Protein 8RAQ (pdb70)

Secondary structure (P-SEA, 3-state):
cccaaaaaacccccccccccccccccccaaaaaaaaaaaaaaaacccccbbbbbccccccaaaaaaaacccccbbbbbccaaaaaaaaaaaaaccccccccccccccccccccccbbbbccccccccccaaaaaaaaaaaacccbbbbbbbbcccccaaaaaaacccccaaaaaaaaaaaaccccccccccccccaaaaaaaccccccccccaaaaaaaaaaaaaaaaaaaaaaaaaccaaaaaaaaaaaaaaaaaaaacccbbbbbbccc/cccaaaaaacccccccccccccccccccaaaaaaaaaaaaaaaacccccbbbbbccccccaaaaaaaacccccbbbbbccaaaaaaaaaaaaaccccccccccccccccccccccbbbbccccccccccaaaaaaaaaaaaccccbbbbbbbbbbbcaaaaaaacccccaaaaaaaaaaaaccccccccccccccaaaaaaaccccccccccaaaaaaaaaaaaaaaaaaaaaaaaaccaaaaaaaaaaaaaaaaaaaacccbbbbbbccc

Radius of gyration: 29.67 Å; Cα contacts (8 Å, |Δi|>4): 1010; chains: 2; bounding box: 53×86×66 Å

Solvent-accessible surface area: 23705 Å² total; per-residue (Å²): 168,28,38,22,89,0,15,51,36,1,17,13,97,10,37,15,56,19,0,0,36,21,99,121,118,118,19,79,24,65,73,0,0,42,14,0,1,16,31,0,1,85,34,0,85,27,106,94,28,31,25,2,2,3,5,29,9,19,11,0,7,10,1,16,52,0,8,114,104,28,49,0,26,0,0,0,2,8,144,37,152,56,49,46,62,74,0,81,87,54,4,86,89,28,81,46,147,62,93,28,51,15,52,66,48,5,14,68,113,3,125,67,127,6,47,16,0,1,0,16,28,12,0,23,89,31,140,147,101,99,10,68,58,2,0,86,57,2,74,109,5,9,49,135,102,1,36,0,0,0,0,0,6,0,42,28,84,190,139,80,1,133,114,101,72,36,72,70,56,144,37,2,96,125,8,47,106,41,11,121,113,38,120,16,49,10,12,130,25,0,35,57,75,49,0,30,85,34,0,94,79,16,36,7,77,35,98,93,51,38,98,1,35,90,47,5,2,86,0,0,42,28,1,8,56,59,0,47,81,4,55,123,136,0,46,87,60,53,43,24,100,31,5,22,55,3,19,59,9,0,33,6,6,0,13,23,4,85,81,8,7,29,5,0,0,0,0,3,0,16,76,191,33,36,24,86,0,14,51,40,1,17,13,96,9,40,16,55,16,0,0,37,13,110,121,124,111,22,78,25,67,75,0,0,46,9,1,2,16,31,0,0,83,33,0,84,27,107,94,32,32,21,2,3,2,4,28,11,19,10,0,9,9,1,18,58,0,7,113,107,29,59,0,22,0,0,0,2,8,146,38,135,63,48,44,56,75,0,87,84,58,6,80,90,47,60,39,177,78,101,31,48,14,49,73,50,7,13,64,110,3,135,63,132,6,46,17,0,0,0,17,27,13,0,14,84,23,128,85,117,91,5,66,36,2,0,76,64,4,69,107,13,9,45,132,108,1,36,0,0,0,0,0,7,0,41,36,79,143,187,94,3,137,116,84,72,35,73,34,67,129,42,7,59,118,8,48,91,44,8,131,115,37,120,17,50,12,12,92,17,0,29,53,74,43,0,28,84,35,0,93,79,17,37,6,76,36,99,95,52,41,97,2,37,92,45,6,2,94,0,1,42,28,1,5,54,56,0,46,94,22,52,126,134,0,46,78,38,54,42,24,88,30,6,24,56,3,18,60,10,0,33,6,11,0,25,28,3,91,92,12,9,23,4,0,0,0,0,2,0,18,80

B-factor: mean 25.49, std 10.77, range [11.99, 95.54]

Structure (mmCIF, N/CA/C/O backbone):
data_8RAQ
#
_entry.id   8RAQ
#
_cell.length_a   41.384
_cell.length_b   74.734
_cell.length_c   96.773
_cell.angle_alpha   90.000
_cell.angle_beta   90.740
_cell.angle_gamma   90.000
#
_symmetry.space_group_name_H-M   'P 1 21 1'
#
loop_
_entity.id
_entity.type
_entity.pdbx_description
1 polymer 'Mycolic acid methyltransferase MmaA1'
2 non-polymer S-ADENOSYLMETHIONINE
3 non-polymer GLYCEROL
4 non-polymer 1,2-ETHANEDIOL
5 non-polymer 'SODIUM ION'
6 water water
#
loop_
_atom_site.group_PDB
_atom_site.id
_atom_site.type_symbol
_atom_site.label_atom_id
_atom_site.label_alt_id
_atom_site.label_comp_id
_atom_site.label_asym_id
_atom_site.label_entity_id
_atom_site.label_seq_id
_atom_site.pdbx_PDB_ins_code
_atom_site.Cartn_x
_atom_site.Cartn_y
_atom_site.Cartn_z
_atom_site.occupancy
_atom_site.B_iso_or_equiv
_atom_site.auth_seq_id
_atom_site.auth_comp_id
_atom_site.auth_asym_id
_atom_site.auth_atom_id
_atom_site.pdbx_PDB_model_num
ATOM 1 N N . ASP A 1 17 ? 7.50241 -34.97557 -31.31771 1.000 39.89689 16 ASP A N 1
ATOM 2 C CA . ASP A 1 17 ? 8.86673 -34.45802 -31.41426 1.000 53.95438 16 ASP A CA 1
ATOM 3 C C . ASP A 1 17 ? 8.90662 -33.12174 -32.16674 1.000 31.76659 16 ASP A C 1
ATOM 4 O O . ASP A 1 17 ? 7.88152 -32.47695 -32.38010 1.000 32.43624 16 ASP A O 1
ATOM 12 N N . ILE A 1 18 ? 10.09534 -32.71136 -32.56594 1.000 23.11760 17 ILE A N 1
ATOM 13 C CA . ILE A 1 18 ? 10.28475 -31.42767 -33.24282 1.000 18.19215 17 ILE A CA 1
ATOM 14 C C . ILE A 1 18 ? 10.15660 -31.64008 -34.74206 1.000 20.06932 17 ILE A C 1
ATOM 15 O O . ILE A 1 18 ? 10.74974 -32.56919 -35.30810 1.000 21.17664 17 ILE A O 1
ATOM 31 N N . SER A 1 19 ? 9.39538 -30.78027 -35.39633 1.000 19.05648 18 SER A N 1
ATOM 32 C CA . SER A 1 19 ? 9.08291 -30.96900 -36.80065 1.000 17.95900 18 SER A CA 1
ATOM 33 C C . SER A 1 19 ? 10.31426 -30.68930 -37.65286 1.000 17.70009 18 SER A C 1
ATOM 34 O O . SER A 1 19 ? 11.11385 -29.79501 -37.34633 1.000 16.92349 18 SER A O 1
ATOM 42 N N . ASP A 1 20 ? 10.44890 -31.45188 -38.75893 1.000 17.09509 19 ASP A N 1
ATOM 43 C CA . ASP A 1 20 ? 11.46315 -31.10516 -39.75914 1.000 16.06436 19 ASP A CA 1
ATOM 44 C C . ASP A 1 20 ? 11.35264 -29.63889 -40.17198 1.000 16.96502 19 ASP A C 1
ATOM 45 O O . ASP A 1 20 ? 12.36524 -29.01325 -40.49940 1.000 15.97260 19 ASP A O 1
ATOM 54 N N . ASP A 1 21 ? 10.13708 -29.08541 -40.17676 1.000 17.12634 20 ASP A N 1
ATOM 55 C CA . ASP A 1 21 ? 9.94639 -27.72461 -40.64779 1.000 17.81017 20 ASP A CA 1
ATOM 56 C C . ASP A 1 21 ? 10.67114 -26.73230 -39.75009 1.000 16.93699 20 ASP A C 1
ATOM 57 O O . ASP A 1 21 ? 11.01127 -25.62922 -40.18680 1.000 20.60899 20 ASP A O 1
ATOM 66 N N . PHE A 1 22 ? 10.87220 -27.08078 -38.48232 1.000 14.20331 21 PHE A N 1
ATOM 67 C CA . PHE A 1 22 ? 11.61185 -26.22593 -37.55809 1.000 14.24740 21 PHE A CA 1
ATOM 68 C C . PHE A 1 22 ? 13.10078 -26.26605 -37.88230 1.000 16.39959 21 PHE A C 1
ATOM 69 O O . PHE A 1 22 ? 13.74798 -25.22568 -38.01176 1.000 15.32121 21 PHE A O 1
ATOM 86 N N . PHE A 1 23 ? 13.65061 -27.47191 -38.02541 1.000 15.01452 22 PHE A N 1
ATOM 87 C CA . PHE A 1 23 ? 15.06011 -27.62998 -38.34177 1.000 13.88232 22 PHE A CA 1
ATOM 88 C C . PHE A 1 23 ? 15.41202 -27.00798 -39.67299 1.000 14.67710 22 PHE A C 1
ATOM 89 O O . PHE A 1 23 ? 16.49683 -26.42023 -39.80269 1.000 15.67854 22 PHE A O 1
ATOM 106 N N . ALA A 1 24 ? 14.48537 -27.04323 -40.63617 1.000 15.34104 23 ALA A N 1
ATOM 107 C CA . ALA A 1 24 ? 14.71771 -26.43464 -41.93451 1.000 17.46349 23 ALA A CA 1
ATOM 108 C C . ALA A 1 24 ? 14.97270 -24.94825 -41.82745 1.000 15.77140 23 ALA A C 1
ATOM 109 O O . ALA A 1 24 ? 15.51629 -24.34529 -42.76008 1.000 18.74369 23 ALA A O 1
ATOM 116 N N . LEU A 1 25 ? 14.58535 -24.31537 -40.71294 1.000 15.29379 24 LEU A N 1
ATOM 117 C CA . LEU A 1 25 ? 14.73904 -22.87320 -40.59754 1.000 14.71951 24 LEU A CA 1
ATOM 118 C C . LEU A 1 25 ? 16.18304 -22.48753 -40.29812 1.000 16.24179 24 LEU A C 1
ATOM 119 O O . LEU A 1 25 ? 16.54764 -21.32911 -40.48122 1.000 18.90716 24 LEU A O 1
ATOM 135 N N . PHE A 1 26 ? 17.00119 -23.39776 -39.79235 1.000 14.88966 25 PHE A N 1
ATOM 136 C CA . PHE A 1 26 ? 18.36737 -23.07212 -39.41547 1.000 16.01496 25 PHE A CA 1
ATOM 137 C C . PHE A 1 26 ? 19.45830 -23.96363 -39.98943 1.000 15.64461 25 PHE A C 1
ATOM 138 O O . PHE A 1 26 ? 20.62125 -23.52860 -39.98788 1.000 15.93566 25 PHE A O 1
ATOM 155 N N . LEU A 1 27 ? 19.13139 -25.13701 -40.52954 1.000 14.35756 26 LEU A N 1
ATOM 156 C CA . LEU A 1 27 ? 20.12330 -25.95737 -41.20732 1.000 13.92877 26 LEU A CA 1
ATOM 157 C C . LEU A 1 27 ? 20.27617 -25.54251 -42.65868 1.000 15.56412 26 LEU A C 1
ATOM 158 O O . LEU A 1 27 ? 19.39531 -24.93790 -43.26291 1.000 18.15488 26 LEU A O 1
ATOM 174 N N . ASP A 1 28 ? 21.37841 -25.96907 -43.25278 1.000 16.05366 27 ASP A N 1
ATOM 175 C CA . ASP A 1 28 ? 21.62238 -25.73711 -44.66670 1.000 18.19764 27 ASP A CA 1
ATOM 176 C C . ASP A 1 28 ? 20.93283 -26.79896 -45.51441 1.000 16.64597 27 ASP A C 1
ATOM 177 O O . ASP A 1 28 ? 20.33462 -27.73540 -44.98349 1.000 15.96079 27 ASP A O 1
ATOM 186 N N . PRO A 1 29 ? 20.98108 -26.66956 -46.84720 1.000 17.76111 28 PRO A N 1
ATOM 187 C CA . PRO A 1 29 ? 20.24116 -27.60844 -47.71800 1.000 18.89183 28 PRO A CA 1
ATOM 188 C C . PRO A 1 29 ? 20.65684 -29.06397 -47.62130 1.000 19.03336 28 PRO A C 1
ATOM 189 O O . PRO A 1 29 ? 19.90078 -29.92835 -48.09817 1.000 20.33780 28 PRO A O 1
ATOM 200 N N . THR A 1 30 ? 21.82094 -29.37756 -47.06984 1.000 15.41669 29 THR A N 1
ATOM 201 C CA . THR A 1 30 ? 22.18827 -30.77689 -46.91334 1.000 17.20572 29 THR A CA 1
ATOM 202 C C . THR A 1 30 ? 21.42795 -31.43519 -45.76353 1.000 15.39389 29 THR A C 1
ATOM 203 O O . THR A 1 30 ? 21.48469 -32.65847 -45.62601 1.000 15.60020 29 THR A O 1
ATOM 214 N N . TRP A 1 31 ? 20.80252 -30.65488 -44.88857 1.000 15.06258 30 TRP A N 1
ATOM 215 C CA . TRP A 1 31 ? 20.16445 -31.11534 -43.65672 1.000 14.60311 30 TRP A CA 1
ATOM 216 C C . TRP A 1 31 ? 21.15557 -31.71028 -42.64404 1.000 15.68228 30 TRP A C 1
ATOM 217 O O . TRP A 1 31 ? 20.73548 -32.32907 -41.65927 1.000 17.13132 30 TRP A O 1
ATOM 238 N N . VAL A 1 32 ? 22.45737 -31.53369 -42.82659 1.000 13.83043 31 VAL A N 1
ATOM 239 C CA . VAL A 1 32 ? 23.43708 -32.08419 -41.89878 1.000 13.43048 31 VAL A CA 1
ATOM 240 C C . VAL A 1 32 ? 23.37105 -31.32102 -40.57642 1.000 15.51224 31 VAL A C 1
ATOM 241 O O . VAL A 1 32 ? 23.35830 -30.09108 -40.54156 1.000 15.31262 31 VAL A O 1
ATOM 254 N N . TYR A 1 33 ? 23.26852 -32.05027 -39.46591 1.000 14.40765 32 TYR A N 1
ATOM 255 C CA . TYR A 1 33 ? 23.06165 -31.47049 -38.12986 1.000 13.09114 32 TYR A CA 1
ATOM 256 C C . TYR A 1 33 ? 24.12542 -31.96903 -37.17924 1.000 13.98433 32 TYR A C 1
ATOM 257 O O . TYR A 1 33 ? 23.85919 -32.44789 -36.07546 1.000 15.41315 32 TYR A O 1
ATOM 275 N N . THR A 1 34 ? 25.36663 -31.91360 -37.66110 1.000 12.93452 33 THR A N 1
ATOM 276 C CA . THR A 1 34 ? 26.57517 -32.26178 -36.93523 1.000 13.14802 33 THR A CA 1
ATOM 277 C C . THR A 1 34 ? 27.66881 -31.25978 -37.33785 1.000 11.99039 33 THR A C 1
ATOM 278 O O . THR A 1 34 ? 27.48119 -30.43102 -38.23380 1.000 13.88041 33 THR A O 1
ATOM 289 N N . CYS A 1 35 ? 28.76879 -31.28254 -36.60282 1.000 12.73335 34 CYS A N 1
ATOM 290 C CA . CYS A 1 35 ? 29.85280 -30.32425 -36.76563 1.000 12.99807 34 CYS A CA 1
ATOM 291 C C . CYS A 1 35 ? 30.29110 -30.19573 -38.21661 1.000 13.53942 34 CYS A C 1
ATOM 292 O O . CYS A 1 35 ? 30.63009 -31.19597 -38.85434 1.000 14.39318 34 CYS A O 1
ATOM 300 N N . ALA A 1 36 ? 30.32340 -28.95990 -38.73075 1.000 12.70091 35 ALA A N 1
ATOM 301 C CA . ALA A 1 36 ? 30.82948 -28.69688 -40.08180 1.000 14.46875 35 ALA A CA 1
ATOM 302 C C . ALA A 1 36 ? 32.34646 -28.56397 -40.05466 1.000 14.27324 35 ALA A C 1
ATOM 303 O O . ALA A 1 36 ? 32.98686 -28.60789 -39.00779 1.000 15.08335 35 ALA A O 1
ATOM 310 N N . TYR A 1 37 ? 32.94350 -28.44659 -41.23355 1.000 15.31149 36 TYR A N 1
ATOM 311 C CA . TYR A 1 37 ? 34.39810 -28.29816 -41.36975 1.000 14.48498 36 TYR A CA 1
ATOM 312 C C . TYR A 1 37 ? 34.69598 -27.12640 -42.29421 1.000 15.66587 36 TYR A C 1
ATOM 313 O O . TYR A 1 37 ? 34.59192 -27.23206 -43.52361 1.000 17.34217 36 TYR A O 1
ATOM 331 N N . PHE A 1 38 ? 35.13966 -26.02093 -41.70873 1.000 15.20449 37 PHE A N 1
ATOM 332 C CA . PHE A 1 38 ? 35.45315 -24.81321 -42.48788 1.000 17.73104 37 PHE A CA 1
ATOM 333 C C . PHE A 1 38 ? 36.87150 -24.93556 -43.04493 1.000 20.57586 37 PHE A C 1
ATOM 334 O O . PHE A 1 38 ? 37.81983 -24.34221 -42.54737 1.000 20.80020 37 PHE A O 1
ATOM 351 N N . GLU A 1 39 ? 36.99059 -25.81073 -44.05338 1.000 20.82869 38 GLU A N 1
ATOM 352 C CA . GLU A 1 39 ? 38.28123 -26.11774 -44.66681 1.000 20.03946 38 GLU A CA 1
ATOM 353 C C . GLU A 1 39 ? 38.91107 -24.87141 -45.26629 1.000 23.38816 38 GLU A C 1
ATOM 354 O O . GLU A 1 39 ? 40.13455 -24.68735 -45.20003 1.000 23.85270 38 GLU A O 1
ATOM 366 N N . ARG A 1 40 ? 38.08829 -24.00168 -45.84960 1.000 24.64781 39 ARG A N 1
ATOM 367 C CA . ARG A 1 40 ? 38.47209 -22.64131 -46.19721 1.000 28.00924 39 ARG A CA 1
ATOM 368 C C . ARG A 1 40 ? 37.65724 -21.71216 -45.30985 1.000 24.73925 39 ARG A C 1
ATOM 369 O O . ARG A 1 40 ? 36.48741 -21.99936 -44.98961 1.000 23.50067 39 ARG A O 1
ATOM 390 N N . ASP A 1 41 ? 38.27063 -20.60933 -44.90828 1.000 26.14071 40 ASP A N 1
ATOM 391 C CA . ASP A 1 41 ? 37.64193 -19.75685 -43.91384 1.000 25.41917 40 ASP A CA 1
ATOM 392 C C . ASP A 1 41 ? 36.37439 -19.10767 -44.45003 1.000 29.92300 40 ASP A C 1
ATOM 393 O O . ASP A 1 41 ? 35.47643 -18.77287 -43.66952 1.000 29.55816 40 ASP A O 1
ATOM 402 N N . ASP A 1 42 ? 36.28359 -18.89340 -45.75996 1.000 27.35460 41 ASP A N 1
ATOM 403 C CA . ASP A 1 42 ? 35.13580 -18.21625 -46.33753 1.000 27.50851 41 ASP A CA 1
ATOM 404 C C . ASP A 1 42 ? 34.05275 -19.17142 -46.84482 1.000 26.68029 41 ASP A C 1
ATOM 405 O O . ASP A 1 42 ? 33.12959 -18.71050 -47.53594 1.000 27.99437 41 ASP A O 1
ATOM 414 N N . MET A 1 43 ? 34.10238 -20.46956 -46.49495 1.000 24.30035 42 MET A N 1
ATOM 415 C CA . MET A 1 43 ? 33.01536 -21.33295 -46.93036 1.000 22.94533 42 MET A CA 1
ATOM 416 C C . MET A 1 43 ? 31.68339 -20.97417 -46.26901 1.000 23.25553 42 MET A C 1
ATOM 417 O O . MET A 1 43 ? 31.62934 -20.56620 -45.10192 1.000 24.78501 42 MET A O 1
ATOM 431 N N . THR A 1 44 ? 30.59928 -21.16452 -47.02223 1.000 20.73727 43 THR A N 1
ATOM 432 C CA . THR A 1 44 ? 29.26287 -21.11167 -46.46109 1.000 20.67588 43 THR A CA 1
ATOM 433 C C . THR A 1 44 ? 29.01470 -22.34901 -45.59187 1.000 19.57241 43 THR A C 1
ATOM 434 O O . THR A 1 44 ? 29.76722 -23.32433 -45.61355 1.000 17.92507 43 THR A O 1
ATOM 445 N N . LEU A 1 45 ? 27.92079 -22.32624 -44.83859 1.000 17.99040 44 LEU A N 1
ATOM 446 C CA . LEU A 1 45 ? 27.57726 -23.49330 -44.01996 1.000 17.14583 44 LEU A CA 1
ATOM 447 C C . LEU A 1 45 ? 27.42568 -24.74907 -44.87171 1.000 16.22636 44 LEU A C 1
ATOM 448 O O . LEU A 1 45 ? 27.89082 -25.82677 -44.48539 1.000 15.21372 44 LEU A O 1
ATOM 464 N N . GLU A 1 46 ? 26.70587 -24.64889 -45.99387 1.000 16.85908 45 GLU A N 1
ATOM 465 C CA . GLU A 1 46 ? 26.55032 -25.79963 -46.87362 1.000 16.43037 45 GLU A CA 1
ATOM 466 C C . GLU A 1 46 ? 27.90053 -26.31191 -47.34941 1.000 15.80364 45 GLU A C 1
ATOM 467 O O . GLU A 1 46 ? 28.15177 -27.52299 -47.34526 1.000 16.58251 45 GLU A O 1
ATOM 479 N N . GLU A 1 47 ? 28.76679 -25.40895 -47.81910 1.000 15.34878 46 GLU A N 1
ATOM 480 C CA . GLU A 1 47 ? 30.07576 -25.84968 -48.28647 1.000 15.99669 46 GLU A CA 1
ATOM 481 C C . GLU A 1 47 ? 30.87528 -26.51537 -47.16914 1.000 15.42925 46 GLU A C 1
ATOM 48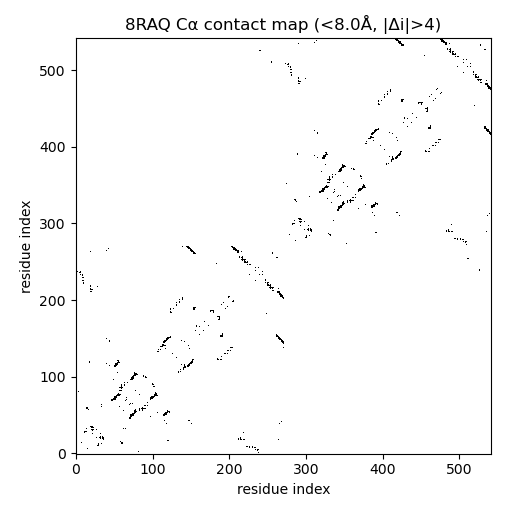2 O O . GLU A 1 47 ? 31.55053 -27.53043 -47.39595 1.000 16.21881 46 GLU A O 1
ATOM 494 N N . ALA A 1 48 ? 30.76762 -25.99514 -45.94028 1.000 15.27044 47 ALA A N 1
ATOM 495 C CA . ALA A 1 48 ? 31.50278 -26.57272 -44.81685 1.000 16.44220 47 ALA A CA 1
ATOM 496 C C . ALA A 1 48 ? 30.92890 -27.91919 -44.37555 1.000 14.98549 47 ALA A C 1
ATOM 497 O O . ALA A 1 48 ? 31.67574 -28.77448 -43.88227 1.000 14.76839 47 ALA A O 1
ATOM 504 N N . GLN A 1 49 ? 29.62285 -28.14304 -44.55704 1.000 13.01961 48 GLN A N 1
ATOM 505 C CA . GLN A 1 49 ? 29.05504 -29.46622 -44.25343 1.000 13.13946 48 GLN A CA 1
ATOM 506 C C . GLN A 1 49 ? 29.49594 -30.49050 -45.29183 1.000 13.89954 48 GLN A C 1
ATOM 507 O O . GLN A 1 49 ? 29.88903 -31.60865 -44.94529 1.000 15.55447 48 GLN A O 1
ATOM 521 N N . LEU A 1 50 ? 29.46363 -30.11911 -46.57654 1.000 13.92636 49 LEU A N 1
ATOM 522 C CA . LEU A 1 50 ? 29.99984 -31.01975 -47.59370 1.000 13.24131 49 LEU A CA 1
ATOM 523 C C . LEU A 1 50 ? 31.48666 -31.25476 -47.36645 1.000 15.27124 49 LEU A C 1
ATOM 524 O O . LEU A 1 50 ? 31.96450 -32.37603 -47.57728 1.000 14.83268 49 LEU A O 1
ATOM 540 N N . ALA A 1 51 ? 32.23396 -30.22079 -46.92157 1.000 14.83850 50 ALA A N 1
ATOM 541 C CA . ALA A 1 51 ? 33.65379 -30.41419 -46.63700 1.000 14.27711 50 ALA A CA 1
ATOM 542 C C . ALA A 1 51 ? 33.87116 -31.41549 -45.51001 1.000 13.66935 50 ALA A C 1
ATOM 543 O O . ALA A 1 51 ? 34.82904 -32.21188 -45.54209 1.000 15.52364 50 ALA A O 1
ATOM 550 N N . LYS A 1 52 ? 32.99062 -31.38987 -44.50290 1.000 13.87950 51 LYS A N 1
ATOM 551 C CA . LYS A 1 52 ? 33.10635 -32.31809 -43.38622 1.000 13.66730 51 LYS A CA 1
ATOM 552 C C . LYS A 1 52 ? 32.84427 -33.73979 -43.83913 1.000 12.92363 51 LYS A C 1
ATOM 553 O O . LYS A 1 52 ? 33.55922 -34.66088 -43.42107 1.000 13.20553 51 LYS A O 1
ATOM 572 N N . VAL A 1 53 ? 31.80609 -33.92331 -44.65826 1.000 13.57596 52 VAL A N 1
ATOM 573 C CA . VAL A 1 53 ? 31.51585 -35.26043 -45.18509 1.000 12.74865 52 VAL A CA 1
ATOM 574 C C . VAL A 1 53 ? 32.69525 -35.76286 -46.01763 1.000 14.20874 52 VAL A C 1
ATOM 575 O O . VAL A 1 53 ? 33.18536 -36.89228 -45.83433 1.000 14.16564 52 VAL A O 1
ATOM 588 N N . ASP A 1 54 ? 33.19135 -34.90846 -46.93085 1.000 13.37081 53 ASP A N 1
ATOM 589 C CA . ASP A 1 54 ? 34.28579 -35.30856 -47.80589 1.000 13.95013 53 ASP A CA 1
ATOM 590 C C . ASP A 1 54 ? 35.54876 -35.58557 -46.99314 1.000 14.82891 53 ASP A C 1
ATOM 591 O O . ASP A 1 54 ? 36.32611 -36.48991 -47.33401 1.000 14.64273 53 ASP A O 1
ATOM 600 N N . LEU A 1 55 ? 35.80939 -34.76955 -45.95517 1.000 14.01102 54 LEU A N 1
ATOM 601 C CA . LEU A 1 55 ? 36.94976 -35.00363 -45.07704 1.000 14.11797 54 LEU A CA 1
ATOM 602 C C . LEU A 1 55 ? 36.94171 -36.43870 -44.55571 1.000 13.87024 54 LEU A C 1
ATOM 603 O O . LEU A 1 55 ? 37.96790 -37.128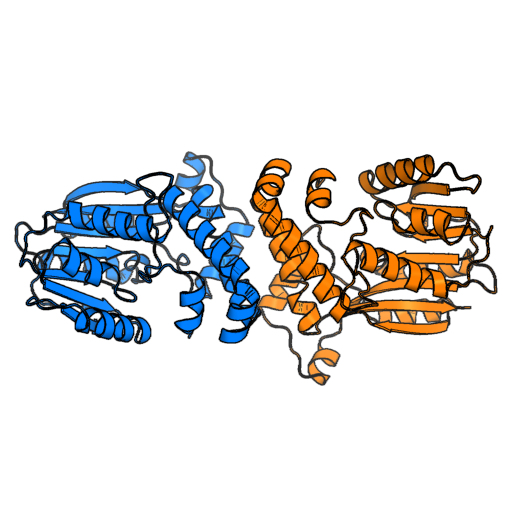98 -44.54767 1.000 15.88152 54 LEU A O 1
ATOM 619 N N . ALA A 1 56 ? 35.77480 -36.87648 -44.05894 1.000 13.18188 55 ALA A N 1
ATOM 620 C CA . ALA A 1 56 ? 35.61860 -38.24074 -43.57333 1.000 13.93248 55 ALA A CA 1
ATOM 621 C C . ALA A 1 56 ? 35.72863 -39.26950 -44.67966 1.000 13.13796 55 ALA A C 1
ATOM 622 O O . ALA A 1 56 ? 36.42721 -40.27626 -44.51048 1.000 14.37883 55 ALA A O 1
ATOM 629 N N . LEU A 1 57 ? 34.96421 -39.09636 -45.75765 1.000 13.00405 56 LEU A N 1
ATOM 630 C CA . LEU A 1 57 ? 34.91908 -40.11803 -46.80809 1.000 14.62175 56 LEU A CA 1
ATOM 631 C C . LEU A 1 57 ? 36.24777 -40.25900 -47.51104 1.000 16.41531 56 LEU A C 1
ATOM 632 O O . LEU A 1 57 ? 36.61174 -41.36571 -47.89332 1.000 15.22375 56 LEU A O 1
ATOM 648 N N . ASP A 1 58 ? 37.00775 -39.17706 -47.67696 1.000 14.65971 57 ASP A N 1
ATOM 649 C CA . ASP A 1 58 ? 38.35410 -39.29720 -48.24962 1.000 14.50031 57 ASP A CA 1
ATOM 650 C C . ASP A 1 58 ? 39.24701 -40.23316 -47.43609 1.000 15.06275 57 ASP A C 1
ATOM 651 O O . ASP A 1 58 ? 40.12079 -40.89716 -48.00553 1.000 18.42351 57 ASP A O 1
ATOM 660 N N . LYS A 1 59 ? 39.05902 -40.30764 -46.11391 1.000 15.28764 58 LYS A N 1
ATOM 661 C CA . LYS A 1 59 ? 39.86408 -41.17902 -45.25248 1.000 16.77132 58 LYS A CA 1
ATOM 662 C C . LYS A 1 59 ? 39.49917 -42.64711 -45.39913 1.000 16.55855 58 LYS A C 1
ATOM 663 O O . LYS A 1 59 ? 40.22884 -43.48489 -44.88449 1.000 17.79966 58 LYS A O 1
ATOM 682 N N . LEU A 1 60 ? 38.39112 -42.96106 -46.07769 1.000 15.88812 59 LEU A N 1
ATOM 683 C CA . LEU A 1 60 ? 37.95384 -44.33375 -46.28273 1.000 15.94785 59 LEU A CA 1
ATOM 684 C C . LEU A 1 60 ? 38.49961 -44.96184 -47.56101 1.000 16.81488 59 LEU A C 1
ATOM 685 O O . LEU A 1 60 ? 38.32769 -46.17068 -47.76151 1.000 19.29540 59 LEU A O 1
ATOM 701 N N . ASN A 1 61 ? 39.15584 -44.18446 -48.42473 1.000 17.26587 60 ASN A N 1
ATOM 702 C CA . ASN A 1 61 ? 39.72827 -44.69828 -49.67406 1.000 19.49097 60 ASN A CA 1
ATOM 703 C C . ASN A 1 61 ? 38.66254 -45.45604 -50.47766 1.000 20.35597 60 ASN A C 1
ATOM 704 O O . ASN A 1 61 ? 38.81289 -46.63259 -50.83668 1.000 22.48938 60 ASN A O 1
ATOM 715 N N . LEU A 1 62 ? 37.56932 -44.75314 -50.75400 1.000 18.26828 61 LEU A N 1
ATOM 716 C CA . LEU A 1 62 ? 36.43544 -45.32932 -51.44635 1.000 18.67835 61 LEU A CA 1
ATOM 717 C C . LEU A 1 62 ? 36.75949 -45.44420 -52.92057 1.000 21.30347 61 LEU A C 1
ATOM 718 O O . LEU A 1 62 ? 37.35059 -44.53943 -53.51969 1.000 26.17720 61 LEU A O 1
ATOM 734 N N . GLU A 1 63 ? 36.33407 -46.54686 -53.51172 1.000 18.58409 62 GLU A N 1
ATOM 735 C CA . GLU A 1 63 ? 36.36351 -46.74093 -54.93903 1.000 18.72477 62 GLU A CA 1
ATOM 736 C C . GLU A 1 63 ? 34.93936 -46.91322 -55.42597 1.000 17.29732 62 GLU A C 1
ATOM 737 O O . GLU A 1 63 ? 34.09491 -47.43490 -54.68389 1.000 15.82264 62 GLU A O 1
ATOM 749 N N . PRO A 1 64 ? 34.61848 -46.44543 -56.62886 1.000 17.70970 63 PRO A N 1
ATOM 750 C CA . PRO A 1 64 ? 33.25264 -46.61187 -57.14176 1.000 16.38784 63 PRO A CA 1
ATOM 751 C C . PRO A 1 64 ? 32.78594 -48.05516 -57.01775 1.000 15.64828 63 PRO A C 1
ATOM 752 O O . PRO A 1 64 ? 33.53175 -48.99982 -57.30689 1.000 17.75038 63 PRO A O 1
ATOM 763 N N . GLY A 1 65 ? 31.55592 -48.21992 -56.54098 1.000 16.43757 64 GLY A N 1
ATOM 764 C CA . GLY A 1 65 ? 30.97412 -49.53253 -56.40486 1.000 15.66937 64 GLY A CA 1
ATOM 765 C C . GLY A 1 65 ? 31.20316 -50.19864 -55.07789 1.000 18.25648 64 GLY A C 1
ATOM 766 O O . GLY A 1 65 ? 30.60593 -51.24983 -54.82423 1.000 16.97659 64 GLY A O 1
ATOM 770 N N . MET A 1 66 ? 32.03838 -49.63386 -54.21520 1.000 15.32039 65 MET A N 1
ATOM 771 C CA . MET A 1 66 ? 32.07579 -50.16571 -52.87252 1.000 15.68291 65 MET A CA 1
ATOM 772 C C . MET A 1 66 ? 30.73638 -49.91870 -52.15799 1.000 14.55838 65 MET A C 1
ATOM 773 O O . MET A 1 66 ? 29.89802 -49.13902 -52.61456 1.000 16.52872 65 MET A O 1
ATOM 787 N N . THR A 1 67 ? 30.53174 -50.62927 -51.04926 1.000 15.75078 66 THR A N 1
ATOM 788 C CA . THR A 1 67 ? 29.36122 -50.42891 -50.20187 1.000 14.98978 66 THR A CA 1
ATOM 789 C C . THR A 1 67 ? 29.75442 -49.76484 -48.88648 1.000 13.44948 66 THR A C 1
ATOM 790 O O . THR A 1 67 ? 30.58210 -50.28931 -48.12530 1.000 15.84117 66 THR A O 1
ATOM 801 N N . LEU A 1 68 ? 29.13076 -48.61548 -48.63612 1.000 14.22007 67 LEU A N 1
ATOM 802 C CA . LEU A 1 68 ? 29.37529 -47.78304 -47.47005 1.000 13.49681 67 LEU A CA 1
ATOM 803 C C . LEU A 1 68 ? 28.14980 -47.84307 -46.55557 1.000 12.55461 67 LEU A C 1
ATOM 804 O O . LEU A 1 68 ? 27.02411 -47.58982 -47.00346 1.000 14.65142 67 LEU A O 1
ATOM 820 N N . LEU A 1 69 ? 28.39355 -48.11695 -45.26923 1.000 13.54575 68 LEU A N 1
ATOM 821 C CA . LEU A 1 69 ? 27.35499 -48.03786 -44.24798 1.000 12.58746 68 LEU A CA 1
ATOM 822 C C . LEU A 1 69 ? 27.53545 -46.73758 -43.48826 1.000 12.77306 68 LEU A C 1
ATOM 823 O O . LEU A 1 69 ? 28.65263 -46.41780 -43.06737 1.000 14.37711 68 LEU A O 1
ATOM 839 N N . ASP A 1 70 ? 26.43879 -45.99284 -43.31900 1.000 13.05524 69 ASP A N 1
ATOM 840 C CA . ASP A 1 70 ? 26.40251 -44.80620 -42.46058 1.000 13.06898 69 ASP A CA 1
ATOM 841 C C . ASP A 1 70 ? 25.54690 -45.16872 -41.24170 1.000 12.66034 69 ASP A C 1
ATOM 842 O O . ASP A 1 70 ? 24.31171 -45.31390 -41.34700 1.000 14.13499 69 ASP A O 1
ATOM 851 N N . VAL A 1 71 ? 26.23200 -45.30625 -40.10510 1.000 12.57871 70 VAL A N 1
ATOM 852 C CA . VAL A 1 71 ? 25.53652 -45.61218 -38.85150 1.000 13.15059 70 VAL A CA 1
ATOM 853 C C . VAL A 1 71 ? 25.02415 -44.31068 -38.22347 1.000 13.58227 70 VAL A C 1
ATOM 854 O O . VAL A 1 71 ? 25.80200 -43.51792 -37.68106 1.000 14.02408 70 VAL A O 1
ATOM 867 N N . GLY A 1 72 ? 23.71448 -44.12828 -38.25161 1.000 12.94522 71 GLY A N 1
ATOM 868 C CA . GLY A 1 72 ? 23.03662 -42.99035 -37.67243 1.000 13.89752 71 GLY A CA 1
ATOM 869 C C . GLY A 1 72 ? 22.96302 -41.86994 -38.67239 1.000 14.37651 71 GLY A C 1
ATOM 870 O O . GLY A 1 72 ? 23.55270 -40.80246 -38.46560 1.000 15.88869 71 GLY A O 1
ATOM 874 N N . CYS A 1 73 ? 22.22505 -42.09290 -39.75930 1.000 14.07475 72 CYS A N 1
ATOM 875 C CA . CYS A 1 73 ? 22.37431 -41.31046 -40.98852 1.000 13.29972 72 CYS A CA 1
ATOM 876 C C . CYS A 1 73 ? 21.59635 -40.00549 -41.00417 1.000 16.06543 72 CYS A C 1
ATOM 877 O O . CYS A 1 73 ? 21.69302 -39.26417 -41.98596 1.000 15.16480 72 CYS A O 1
ATOM 885 N N . GLY A 1 74 ? 20.85671 -39.68367 -39.94255 1.000 13.48770 73 GLY A N 1
ATOM 886 C CA . GLY A 1 74 ? 20.13875 -38.40987 -39.92657 1.000 14.39600 73 GLY A CA 1
ATOM 887 C C . GLY A 1 74 ? 19.20579 -38.29945 -41.12341 1.000 12.61484 73 GLY A C 1
ATOM 888 O O . GLY A 1 74 ? 18.62283 -39.28624 -41.59568 1.000 14.90650 73 GLY A O 1
ATOM 892 N N . TRP A 1 75 ? 19.08667 -37.07663 -41.66098 1.000 14.30798 74 TRP A N 1
ATOM 893 C CA . TRP A 1 75 ? 18.22802 -36.81927 -42.79960 1.000 12.22925 74 TRP A CA 1
ATOM 894 C C . TRP A 1 75 ? 18.92933 -37.11268 -44.13782 1.000 13.65025 74 TRP A C 1
ATOM 895 O O . TRP A 1 75 ? 18.41533 -36.72428 -45.18826 1.000 15.01589 74 TRP A O 1
ATOM 916 N N . GLY A 1 76 ? 20.05548 -37.82785 -44.13347 1.000 14.91306 75 GLY A N 1
ATOM 917 C CA . GLY A 1 76 ? 20.59880 -38.42683 -45.33377 1.000 14.58733 75 GLY A CA 1
ATOM 918 C C . GLY A 1 76 ? 21.62735 -37.65392 -46.09837 1.000 15.68135 75 GLY A C 1
ATOM 919 O O . GLY A 1 76 ? 22.07594 -38.14064 -47.14888 1.000 16.19798 75 GLY A O 1
ATOM 923 N N . GLY A 1 77 ? 22.10432 -36.53268 -45.57615 1.000 15.39213 76 GLY A N 1
ATOM 924 C CA . GLY A 1 77 ? 22.98508 -35.69622 -46.37266 1.000 16.32689 76 GLY A CA 1
ATOM 925 C C . GLY A 1 77 ? 24.28644 -36.37560 -46.71501 1.000 15.54577 76 GLY A C 1
ATOM 926 O O . GLY A 1 77 ? 24.80430 -36.20232 -47.82040 1.000 14.51679 76 GLY A O 1
ATOM 930 N N . ALA A 1 78 ? 24.88421 -37.06257 -45.74772 1.000 14.63953 77 ALA A N 1
ATOM 931 C CA . ALA A 1 78 ? 26.14904 -37.74330 -46.03039 1.000 17.47531 77 ALA A CA 1
ATOM 932 C C . ALA A 1 78 ? 25.96318 -38.87336 -47.03596 1.000 16.38600 77 ALA A C 1
ATOM 933 O O . ALA A 1 78 ? 26.82996 -39.10609 -47.88889 1.000 17.73799 77 ALA A O 1
ATOM 940 N N . LEU A 1 79 ? 24.85536 -39.60536 -46.94701 1.000 15.18511 78 LEU A N 1
ATOM 941 C CA . LEU A 1 79 ? 24.59175 -40.69155 -47.89882 1.000 16.23503 78 LEU A CA 1
ATOM 942 C C . LEU A 1 79 ? 24.43161 -40.14336 -49.31469 1.000 15.68547 78 LEU A C 1
ATOM 943 O O . LEU A 1 79 ? 24.96707 -40.70836 -50.27776 1.000 15.48091 78 LEU A O 1
ATOM 959 N N . VAL A 1 80 ? 23.72386 -39.02697 -49.46217 1.000 15.79960 79 VAL A N 1
ATOM 960 C CA . VAL A 1 80 ? 23.52537 -38.41536 -50.77137 1.000 16.20607 79 VAL A CA 1
ATOM 961 C C . VAL A 1 80 ? 24.86083 -37.97071 -51.33769 1.000 14.67141 79 VAL A C 1
ATOM 962 O O . VAL A 1 80 ? 25.19168 -38.25593 -52.49418 1.000 16.01942 79 VAL A O 1
ATOM 975 N N . ARG A 1 81 ? 25.68500 -37.33944 -50.50170 1.000 14.08432 80 ARG A N 1
ATOM 976 C CA . ARG A 1 81 ? 27.01492 -36.90932 -50.94490 1.000 14.72833 80 ARG A CA 1
ATOM 977 C C . ARG A 1 81 ? 27.88055 -38.10163 -51.33218 1.000 14.63201 80 ARG A C 1
ATOM 978 O O . ARG A 1 81 ? 28.61136 -38.04850 -52.33591 1.000 15.06901 80 ARG A O 1
ATOM 999 N N . ALA A 1 82 ? 27.82575 -39.18314 -50.55413 1.000 14.94359 81 ALA A N 1
ATOM 1000 C CA . ALA A 1 82 ? 28.60682 -40.37223 -50.88114 1.000 15.60293 81 ALA A CA 1
ATOM 1001 C C . ALA A 1 82 ? 28.23360 -40.90233 -52.25864 1.000 15.78645 81 ALA A C 1
ATOM 1002 O O . ALA A 1 82 ? 29.11184 -41.22811 -53.06916 1.000 16.53224 81 ALA A O 1
ATOM 1009 N N . VAL A 1 83 ? 26.94654 -40.99949 -52.55493 1.000 15.55501 82 VAL A N 1
ATOM 1010 C CA . VAL A 1 83 ? 26.52633 -41.46234 -53.88038 1.000 16.48025 82 VAL A CA 1
ATOM 1011 C C . VAL A 1 83 ? 26.98347 -40.48654 -54.96280 1.000 16.62625 82 VAL A C 1
ATOM 1012 O O . VAL A 1 83 ? 27.59857 -40.87813 -55.97218 1.000 18.78823 82 VAL A O 1
ATOM 1025 N N . GLU A 1 84 ? 26.68872 -39.20389 -54.77575 1.000 17.21591 83 GLU A N 1
ATOM 1026 C CA . GLU A 1 84 ? 26.92381 -38.20869 -55.81946 1.000 18.80303 83 GLU A CA 1
ATOM 1027 C C . GLU A 1 84 ? 28.40469 -38.02533 -56.13069 1.000 17.43832 83 GLU A C 1
ATOM 1028 O O . GLU A 1 84 ? 28.78305 -37.97394 -57.30736 1.000 19.79259 83 GLU A O 1
ATOM 1040 N N . LYS A 1 85 ? 29.25889 -37.89637 -55.11779 1.000 15.09175 84 LYS A N 1
ATOM 1041 C CA . LYS A 1 85 ? 30.66049 -37.58863 -55.34006 1.000 15.98684 84 LYS A CA 1
ATOM 1042 C C . LYS A 1 85 ? 31.52119 -38.84085 -55.44539 1.000 17.74396 84 LYS A C 1
ATOM 1043 O O . LYS A 1 85 ? 32.45698 -38.88716 -56.25776 1.000 19.69715 84 LYS A O 1
ATOM 1062 N N . TYR A 1 86 ? 31.19884 -39.88553 -54.67055 1.000 15.60742 85 TYR A N 1
ATOM 1063 C CA . TYR A 1 86 ? 32.05728 -41.06435 -54.58752 1.000 16.17453 85 TYR A CA 1
ATOM 1064 C C . TYR A 1 86 ? 31.52242 -42.28648 -55.32858 1.000 16.49185 85 TYR A C 1
ATOM 1065 O O . TYR A 1 86 ? 32.27886 -43.25546 -55.51455 1.000 18.24789 85 TYR A O 1
ATOM 1083 N N . ASP A 1 87 ? 30.27421 -42.24390 -55.81124 1.000 16.08767 86 ASP A N 1
ATOM 1084 C CA . ASP A 1 87 ? 29.71007 -43.29543 -56.66523 1.000 15.35765 86 ASP A CA 1
ATOM 1085 C C . ASP A 1 87 ? 29.79578 -44.65176 -55.98357 1.000 15.41462 86 ASP A C 1
ATOM 1086 O O . ASP A 1 87 ? 30.15768 -45.65695 -56.59858 1.000 15.77843 86 ASP A O 1
ATOM 1095 N N . VAL A 1 88 ? 29.42318 -44.67197 -54.70646 1.000 15.76770 87 VAL A N 1
ATOM 1096 C CA . VAL A 1 88 ? 29.34689 -45.89251 -53.91834 1.000 14.26439 87 VAL A CA 1
ATOM 1097 C C . VAL A 1 88 ? 27.89786 -46.29588 -53.69609 1.000 15.03415 87 VAL A C 1
ATOM 1098 O O . VAL A 1 88 ? 26.98472 -45.46827 -53.71137 1.000 15.51675 87 VAL A O 1
ATOM 1111 N N . ASN A 1 89 ? 27.70940 -47.60035 -53.48759 1.000 15.09768 88 ASN A N 1
ATOM 1112 C CA . ASN A 1 89 ? 26.49340 -48.12775 -52.91610 1.000 15.00308 88 ASN A CA 1
ATOM 1113 C C . ASN A 1 89 ? 26.43376 -47.70395 -51.44669 1.000 13.30408 88 ASN A C 1
ATOM 1114 O O . ASN A 1 89 ? 27.45085 -47.72071 -50.75309 1.000 14.17155 88 ASN A O 1
ATOM 1125 N N . VAL A 1 90 ? 25.22874 -47.39898 -50.95175 1.000 14.83114 89 VAL A N 1
ATOM 1126 C CA . VAL A 1 90 ? 25.09669 -46.90170 -49.58539 1.000 13.62818 89 VAL A CA 1
ATOM 1127 C C . VAL A 1 90 ? 23.93907 -47.56877 -48.86467 1.000 13.55838 89 VAL A C 1
ATOM 1128 O O . VAL A 1 90 ? 22.88547 -47.82671 -49.46566 1.000 15.84069 89 VAL A O 1
ATOM 1141 N N . ILE A 1 91 ? 24.14709 -47.79605 -47.55294 1.000 14.14414 90 ILE A N 1
ATOM 1142 C CA . ILE A 1 91 ? 23.11049 -48.20125 -46.61527 1.000 13.90593 90 ILE A CA 1
ATOM 1143 C C . ILE A 1 91 ? 23.20534 -47.26921 -45.40485 1.000 12.68304 90 ILE A C 1
ATOM 1144 O O . ILE A 1 91 ? 24.26559 -47.16954 -44.77149 1.000 14.29811 90 ILE A O 1
ATOM 1160 N N . GLY A 1 92 ? 22.09664 -46.61100 -45.06283 1.000 13.24340 91 GLY A N 1
ATOM 1161 C CA . GLY A 1 92 ? 22.02726 -45.73743 -43.88832 1.000 13.63007 91 GLY A CA 1
ATOM 1162 C C . GLY A 1 92 ? 21.07645 -46.32313 -42.85621 1.000 13.45126 91 GLY A C 1
ATOM 1163 O O . GLY A 1 92 ? 20.00021 -46.82452 -43.20603 1.000 16.51607 91 GLY A O 1
ATOM 1167 N N . LEU A 1 93 ? 21.52941 -46.31370 -41.60006 1.000 12.73030 92 LEU A N 1
ATOM 1168 C CA . LEU A 1 93 ? 20.71230 -46.76639 -40.47747 1.000 13.08955 92 LEU A CA 1
ATOM 1169 C C . LEU A 1 93 ? 20.36870 -45.57318 -39.59172 1.000 12.65664 92 LEU A C 1
ATOM 1170 O O . LEU A 1 93 ? 21.20984 -44.72806 -39.29387 1.000 13.34786 92 LEU A O 1
ATOM 1186 N N . THR A 1 94 ? 19.14448 -45.56577 -39.09106 1.000 14.04591 93 THR A N 1
ATOM 1187 C CA . THR A 1 94 ? 18.67746 -44.57174 -38.12503 1.000 14.02459 93 THR A CA 1
ATOM 1188 C C . THR A 1 94 ? 17.59617 -45.20132 -37.27042 1.000 14.65291 93 THR A C 1
ATOM 1189 O O . THR A 1 94 ? 16.89669 -46.10911 -37.71287 1.000 15.01402 93 THR A O 1
ATOM 1200 N N . LEU A 1 95 ? 17.40963 -44.61965 -36.07553 1.000 15.41314 94 LEU A N 1
ATOM 1201 C CA . LEU A 1 95 ? 16.31084 -44.96114 -35.17624 1.000 15.77605 94 LEU A CA 1
ATOM 1202 C C . LEU A 1 95 ? 15.19107 -43.95186 -35.24215 1.000 16.03620 94 LEU A C 1
ATOM 1203 O O . LEU A 1 95 ? 14.17937 -44.14571 -34.56150 1.000 18.22518 94 LEU A O 1
ATOM 1219 N N . SER A 1 96 ? 15.36129 -42.85798 -35.98868 1.000 17.43503 95 SER A N 1
ATOM 1220 C CA . SER A 1 96 ? 14.37817 -41.78471 -36.06079 1.000 16.37727 95 SER A CA 1
ATOM 1221 C C . SER A 1 96 ? 13.50551 -41.95588 -37.29556 1.000 16.19361 95 SER A C 1
ATOM 1222 O O . SER A 1 96 ? 14.02741 -42.03182 -38.41607 1.000 16.52954 95 SER A O 1
ATOM 1230 N N . ARG A 1 97 ? 12.19357 -41.99813 -37.10456 1.000 17.31499 96 ARG A N 1
ATOM 1231 C CA . ARG A 1 97 ? 11.32588 -42.10899 -38.27089 1.000 17.00772 96 ARG A CA 1
ATOM 1232 C C . ARG A 1 97 ? 11.46680 -40.89474 -39.19305 1.000 19.88815 96 ARG A C 1
ATOM 1233 O O . ARG A 1 97 ? 11.44847 -41.03107 -40.41996 1.000 19.60578 96 ARG A O 1
ATOM 1254 N N . ASN A 1 98 ? 11.56796 -39.69221 -38.63216 1.000 18.42844 97 ASN A N 1
ATOM 1255 C CA . ASN A 1 98 ? 11.67520 -38.52231 -39.49909 1.000 18.30470 97 ASN A CA 1
ATOM 1256 C C . ASN A 1 98 ? 12.98425 -38.53366 -40.27954 1.000 16.37940 97 ASN A C 1
ATOM 1257 O O . ASN A 1 98 ? 13.02085 -38.16328 -41.45984 1.000 17.75998 97 ASN A O 1
ATOM 1268 N N . HIS A 1 99 ? 14.07538 -38.92315 -39.62301 1.000 15.01286 98 HIS A N 1
ATOM 1269 C CA . HIS A 1 99 ? 15.34115 -39.12292 -40.33615 1.000 14.26532 98 HIS A CA 1
ATOM 1270 C C . HIS A 1 99 ? 15.19633 -40.14342 -41.45386 1.000 18.33660 98 HIS A C 1
ATOM 1271 O O . HIS A 1 99 ? 15.62037 -39.90190 -42.58985 1.000 16.92831 98 HIS A O 1
ATOM 1285 N N . TYR A 1 100 ? 14.63318 -41.30190 -41.13945 1.000 16.19677 99 TYR A N 1
ATOM 1286 C CA . TYR A 1 100 ? 14.47815 -42.34496 -42.13665 1.000 15.37064 99 TYR A CA 1
ATOM 1287 C C . TYR A 1 100 ? 13.66611 -41.85321 -43.33697 1.000 16.51156 99 TYR A C 1
ATOM 1288 O O . TYR A 1 100 ? 14.06033 -42.08716 -44.48607 1.000 17.49279 99 TYR A O 1
ATOM 1306 N N . GLU A 1 101 ? 12.54142 -41.16265 -43.09906 1.000 16.45557 100 GLU A N 1
ATOM 1307 C CA . GLU A 1 101 ? 11.66993 -40.81304 -44.22397 1.000 16.08031 100 GLU A CA 1
ATOM 1308 C C . GLU A 1 101 ? 12.36538 -39.84683 -45.16391 1.000 18.92842 100 GLU A C 1
ATOM 1309 O O . GLU A 1 101 ? 12.28036 -39.99181 -46.38722 1.000 19.77204 100 GLU A O 1
ATOM 1321 N N . ARG A 1 102 ? 13.04137 -38.82555 -44.61829 1.000 15.97431 101 ARG A N 1
ATOM 1322 C CA . ARG A 1 102 ? 13.71784 -37.89561 -45.51593 1.000 16.35558 101 ARG A CA 1
ATOM 1323 C C . ARG A 1 102 ? 14.88496 -38.57154 -46.21949 1.000 17.58994 101 ARG A C 1
ATOM 1324 O O . ARG A 1 102 ? 15.13731 -38.32022 -47.40520 1.000 16.22831 101 ARG A O 1
ATOM 1345 N N . SER A 1 103 ? 15.65116 -39.37167 -45.48934 1.000 14.10080 102 SER A N 1
ATOM 1346 C CA . SER A 1 103 ? 16.72053 -40.12164 -46.12848 1.000 14.23548 102 SER A CA 1
ATOM 1347 C C . SER A 1 103 ? 16.18679 -40.98222 -47.26579 1.000 16.32703 102 SER A C 1
ATOM 1348 O O . SER A 1 103 ? 16.78799 -41.03155 -48.34520 1.000 17.76707 102 SER A O 1
ATOM 1356 N N . LYS A 1 104 ? 15.11833 -41.73173 -47.00933 1.000 16.20514 103 LYS A N 1
ATOM 1357 C CA . LYS A 1 104 ? 14.54737 -42.60582 -48.03570 1.000 17.94882 103 LYS A CA 1
ATOM 1358 C C . LYS A 1 104 ? 14.14897 -41.79771 -49.26907 1.000 19.13811 103 LYS A C 1
ATOM 1359 O O . LYS A 1 104 ? 14.45610 -42.17291 -50.40307 1.000 20.12057 103 LYS A O 1
ATOM 1378 N N . ASP A 1 105 ? 13.46696 -40.68051 -49.06734 1.000 19.00144 104 ASP A N 1
ATOM 1379 C CA . ASP A 1 105 ? 13.02138 -39.87033 -50.19374 1.000 18.69092 104 ASP A CA 1
ATOM 1380 C C . ASP A 1 105 ? 14.20344 -39.26916 -50.94965 1.000 20.19176 104 ASP A C 1
ATOM 1381 O O . ASP A 1 105 ? 14.23437 -39.26517 -52.18462 1.000 20.27597 104 ASP A O 1
ATOM 1390 N N . ARG A 1 106 ? 15.19140 -38.74898 -50.23302 1.000 17.18648 105 ARG A N 1
ATOM 1391 C CA . ARG A 1 106 ? 16.32654 -38.11678 -50.90920 1.000 18.72403 105 ARG A CA 1
ATOM 1392 C C . ARG A 1 106 ? 17.10949 -39.12488 -51.72800 1.000 21.13306 105 ARG A C 1
ATOM 1393 O O . ARG A 1 106 ? 17.54809 -38.81643 -52.83393 1.000 20.69053 105 ARG A O 1
ATOM 1414 N N . LEU A 1 107 ? 17.33248 -40.31188 -51.18219 1.000 18.14159 106 LEU A N 1
ATOM 1415 C CA . LEU A 1 107 ? 18.10160 -41.32999 -51.89152 1.000 18.84295 106 LEU A CA 1
ATOM 1416 C C . LEU A 1 107 ? 17.34755 -41.82347 -53.11184 1.000 23.72425 106 LEU A C 1
ATOM 1417 O O . LEU A 1 107 ? 17.95078 -42.03719 -54.16514 1.000 23.41224 106 LEU A O 1
ATOM 1433 N N . ALA A 1 108 ? 16.02908 -41.96456 -53.00906 1.000 19.14470 107 ALA A N 1
ATOM 1434 C CA . ALA A 1 108 ? 15.25326 -42.41116 -54.16549 1.000 20.94869 107 ALA A CA 1
ATOM 1435 C C . ALA A 1 108 ? 15.27563 -41.39082 -55.28945 1.000 25.10746 107 ALA A C 1
ATOM 1436 O O . ALA A 1 108 ? 15.10953 -41.74770 -56.46524 1.000 25.60423 107 ALA A O 1
ATOM 1443 N N . ALA A 1 109 ? 15.45416 -40.12315 -54.95735 1.000 22.14053 108 ALA A N 1
ATOM 1444 C CA . ALA A 1 109 ? 15.42808 -39.05662 -55.93605 1.000 23.32922 108 ALA A CA 1
ATOM 1445 C C . ALA A 1 109 ? 16.77314 -38.85524 -56.60454 1.000 24.43249 108 ALA A C 1
ATOM 1446 O O . ALA A 1 109 ? 16.84875 -38.10752 -57.58417 1.000 27.83018 108 ALA A O 1
ATOM 1453 N N . ILE A 1 110 ? 17.83222 -39.46707 -56.07450 1.000 22.43601 109 ILE A N 1
ATOM 1454 C CA . ILE A 1 110 ? 19.11043 -39.44215 -56.76523 1.000 25.61220 109 ILE A CA 1
ATOM 1455 C C . ILE A 1 110 ? 18.99540 -40.33078 -57.98814 1.000 26.17373 109 ILE A C 1
ATOM 1456 O O . ILE A 1 110 ? 18.50875 -41.46428 -57.90636 1.000 30.69690 109 ILE A O 1
ATOM 1472 N N . GLY A 1 111 ? 19.46207 -39.84160 -59.10820 1.000 28.12064 110 GLY A N 1
ATOM 1473 C CA . GLY A 1 111 ? 19.64485 -40.72047 -60.24053 1.000 22.01086 110 GLY A CA 1
ATOM 1474 C C . GLY A 1 111 ? 20.93989 -41.48461 -60.09084 1.000 21.84001 110 GLY A C 1
ATOM 1475 O O . GLY A 1 111 ? 22.03034 -40.89706 -60.15499 1.000 23.15913 110 GLY A O 1
ATOM 1479 N N . THR A 1 112 ? 20.83373 -42.77622 -59.79230 1.000 18.33460 111 THR A N 1
ATOM 1480 C CA . THR A 1 112 ? 22.02811 -43.61292 -59.71412 1.000 17.37530 111 THR A CA 1
ATOM 1481 C C . THR A 1 112 ? 21.66209 -45.04089 -60.03457 1.000 16.11210 111 THR A C 1
ATOM 1482 O O . THR A 1 112 ? 20.52993 -45.46598 -59.81236 1.000 19.26851 111 THR A O 1
ATOM 1493 N N . GLN A 1 113 ? 22.61737 -45.77206 -60.61842 1.000 14.33124 112 GLN A N 1
ATOM 1494 C CA . GLN A 1 113 ? 22.49175 -47.21675 -60.80547 1.000 14.82743 112 GLN A CA 1
ATOM 1495 C C . GLN A 1 113 ? 22.92839 -47.98607 -59.56776 1.000 15.04400 112 GLN A C 1
ATOM 1496 O O . GLN A 1 113 ? 22.75607 -49.22287 -59.52076 1.000 16.20798 112 GLN A O 1
ATOM 1510 N N . ARG A 1 114 ? 23.48189 -47.30574 -58.57768 1.000 14.20841 113 ARG A N 1
ATOM 1511 C CA . ARG A 1 114 ? 23.91051 -47.95368 -57.35058 1.000 12.87171 113 ARG A CA 1
ATOM 1512 C C . ARG A 1 114 ? 22.72115 -48.24863 -56.44182 1.000 14.61062 113 ARG A C 1
ATOM 1513 O O . ARG A 1 114 ? 21.64374 -47.67513 -56.55924 1.000 16.93846 113 ARG A O 1
ATOM 1534 N N . ARG A 1 115 ? 22.98032 -49.10302 -55.46734 1.000 14.02409 114 ARG A N 1
ATOM 1535 C CA . ARG A 1 115 ? 22.04883 -49.32617 -54.37291 1.000 17.00499 114 ARG A CA 1
ATOM 1536 C C . ARG A 1 115 ? 22.15765 -48.17475 -53.39118 1.000 20.41965 114 ARG A C 1
ATOM 1537 O O . ARG A 1 115 ? 23.26273 -47.77839 -52.99217 1.000 22.81827 114 ARG A O 1
ATOM 1558 N N . ALA A 1 116 ? 21.01401 -47.59963 -53.03218 1.000 17.65689 115 ALA A N 1
ATOM 1559 C CA . ALA A 1 116 ? 20.98292 -46.47177 -52.11295 1.000 18.86700 115 ALA A CA 1
ATOM 1560 C C . ALA A 1 116 ? 19.77965 -46.68044 -51.20771 1.000 23.56185 115 ALA A C 1
ATOM 1561 O O . ALA A 1 116 ? 18.63906 -46.45744 -51.62332 1.000 26.92147 115 ALA A O 1
ATOM 1568 N N . GLU A 1 117 ? 20.02864 -47.11482 -49.97995 1.000 17.06792 116 GLU A N 1
ATOM 1569 C CA . GLU A 1 117 ? 18.91628 -47.44509 -49.12504 1.000 17.32027 116 GLU A CA 1
ATOM 1570 C C . GLU A 1 117 ? 19.08735 -46.84280 -47.73729 1.000 17.93940 116 GLU A C 1
ATOM 1571 O O . GLU A 1 117 ? 20.19229 -46.77691 -47.18888 1.000 17.52375 116 GLU A O 1
ATOM 1583 N N . ALA A 1 118 ? 17.95419 -46.43098 -47.18236 1.000 16.23068 117 ALA A N 1
ATOM 1584 C CA . ALA A 1 118 ? 17.84222 -46.03572 -45.79126 1.000 17.25388 117 ALA A CA 1
ATOM 1585 C C . ALA A 1 118 ? 16.98497 -47.03478 -45.04711 1.000 16.44958 117 ALA A C 1
ATOM 1586 O O . ALA A 1 118 ? 16.07502 -47.63525 -45.62228 1.000 17.94325 117 ALA A O 1
ATOM 1593 N N . ARG A 1 119 ? 17.32289 -47.24527 -43.78143 1.000 15.76607 118 ARG A N 1
ATOM 1594 C CA . ARG A 1 119 ? 16.56263 -48.17534 -42.97646 1.000 16.90817 118 ARG A CA 1
ATOM 1595 C C . ARG A 1 119 ? 16.31000 -47.62624 -41.58117 1.000 16.83006 118 ARG A C 1
ATOM 1596 O O . ARG A 1 119 ? 17.20355 -47.04188 -40.96184 1.000 17.07691 118 ARG A O 1
ATOM 1617 N N . LEU A 1 120 ? 15.11924 -47.91898 -41.05184 1.000 17.69528 119 LEU A N 1
ATOM 1618 C CA . LEU A 1 120 ? 14.77671 -47.66764 -39.65249 1.000 18.76237 119 LEU A CA 1
ATOM 1619 C C . LEU A 1 120 ? 15.17405 -48.93614 -38.92031 1.000 18.57335 119 LEU A C 1
ATOM 1620 O O . LEU A 1 120 ? 14.40800 -49.89956 -38.83547 1.000 19.07097 119 LEU A O 1
ATOM 1636 N N . GLN A 1 121 ? 16.40887 -48.95679 -38.44123 1.000 17.83307 120 GLN A N 1
ATOM 1637 C CA . GLN A 1 121 ? 17.06505 -50.14873 -37.92031 1.000 17.57723 120 GLN A CA 1
ATOM 1638 C C . GLN A 1 121 ? 18.28234 -49.68592 -37.13096 1.000 16.27085 120 GLN A C 1
ATOM 1639 O O . GLN A 1 121 ? 19.02553 -48.81415 -37.58664 1.000 17.25513 120 GLN A O 1
ATOM 1653 N N . GLY A 1 122 ? 18.50448 -50.27765 -35.98989 1.000 18.08091 121 GLY A N 1
ATOM 1654 C CA . GLY A 1 122 ? 19.69633 -49.97961 -35.22641 1.000 16.98324 121 GLY A CA 1
ATOM 1655 C C . GLY A 1 122 ? 20.89404 -50.79791 -35.70130 1.000 18.30691 121 GLY A C 1
ATOM 1656 O O . GLY A 1 122 ? 20.73669 -51.87909 -36.28646 1.000 17.90327 121 GLY A O 1
ATOM 1660 N N . TRP A 1 123 ? 22.10479 -50.29869 -35.43042 1.000 16.50436 122 TRP A N 1
ATOM 1661 C CA . TRP A 1 123 ? 23.28790 -51.08191 -35.79164 1.000 15.26126 122 TRP A CA 1
ATOM 1662 C C . TRP A 1 123 ? 23.31320 -52.42947 -35.08040 1.000 15.33281 122 TRP A C 1
ATOM 1663 O O . TRP A 1 123 ? 23.86758 -53.39720 -35.60703 1.000 16.91628 122 TRP A O 1
ATOM 1684 N N . GLU A 1 124 ? 22.67663 -52.51904 -33.91531 1.000 16.58150 123 GLU A N 1
ATOM 1685 C CA . GLU A 1 124 ? 22.66130 -53.77213 -33.16851 1.000 18.47153 123 GLU A CA 1
ATOM 1686 C C . GLU A 1 124 ? 21.99723 -54.88750 -33.95896 1.000 17.38259 123 GLU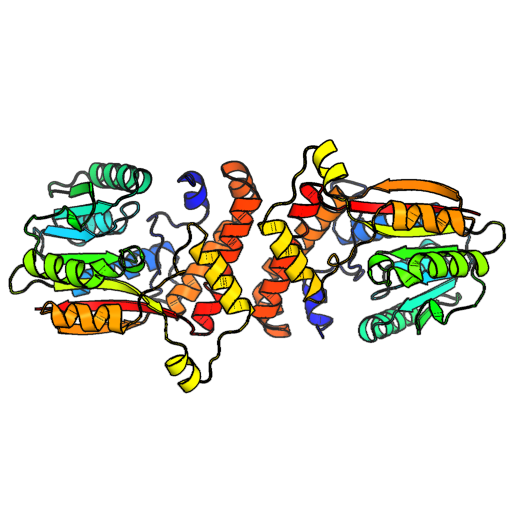 A C 1
ATOM 1687 O O . GLU A 1 124 ? 22.31861 -56.06583 -33.75140 1.000 20.12940 123 GLU A O 1
ATOM 1699 N N . GLU A 1 125 ? 21.08071 -54.55773 -34.86177 1.000 16.99849 124 GLU A N 1
ATOM 1700 C CA . GLU A 1 125 ? 20.35442 -55.52809 -35.65677 1.000 19.28610 124 GLU A CA 1
ATOM 1701 C C . GLU A 1 125 ? 20.92158 -55.70943 -37.05843 1.000 21.05475 124 GLU A C 1
ATOM 1702 O O . GLU A 1 125 ? 20.38819 -56.50743 -37.83891 1.000 24.13400 124 GLU A O 1
ATOM 1714 N N . PHE A 1 126 ? 21.98647 -55.01107 -37.40193 1.000 19.58897 125 PHE A N 1
ATOM 1715 C CA . PHE A 1 126 ? 22.56001 -55.03121 -38.73688 1.000 19.00753 125 PHE A CA 1
ATOM 1716 C C . PHE A 1 126 ? 23.77802 -55.94164 -38.75053 1.000 21.86484 125 PHE A C 1
ATOM 1717 O O . PHE A 1 126 ? 24.74305 -55.70176 -38.01475 1.000 24.28609 125 PHE A O 1
ATOM 1734 N N . GLU A 1 127 ? 23.76808 -56.91917 -39.65417 1.000 23.52772 126 GLU A N 1
ATOM 1735 C CA . GLU A 1 127 ? 24.82007 -57.93239 -39.69886 1.000 24.69132 126 GLU A CA 1
ATOM 1736 C C . GLU A 1 127 ? 25.36529 -58.18686 -41.09723 1.000 31.39734 126 GLU A C 1
ATOM 1737 O O . GLU A 1 127 ? 26.11969 -59.15986 -41.28923 1.000 30.12169 126 GLU A O 1
ATOM 1749 N N . GLU A 1 128 ? 25.02523 -57.34781 -42.07153 1.000 23.66640 127 GLU A N 1
ATOM 1750 C CA . GLU A 1 128 ? 25.48404 -57.55821 -43.43347 1.000 21.42561 127 GLU A CA 1
ATOM 1751 C C . GLU A 1 128 ? 26.91227 -57.05443 -43.60962 1.000 19.18832 127 GLU A C 1
ATOM 1752 O O . GLU A 1 128 ? 27.32541 -56.06591 -42.99201 1.000 21.94156 127 GLU A O 1
ATOM 1764 N N . ASN A 1 129 ? 27.64652 -57.71370 -44.50362 1.000 20.78478 128 ASN A N 1
ATOM 1765 C CA . ASN A 1 129 ? 28.98954 -57.26931 -44.82381 1.000 19.03158 128 ASN A CA 1
ATOM 1766 C C . ASN A 1 129 ? 28.93178 -55.97714 -45.63182 1.000 18.52446 128 ASN A C 1
ATOM 1767 O O . ASN A 1 129 ? 28.09622 -55.81937 -46.52819 1.000 20.34046 128 ASN A O 1
ATOM 1778 N N . VAL A 1 130 ? 29.83165 -55.05421 -45.30211 1.000 16.74492 129 VAL A N 1
ATOM 1779 C CA . VAL A 1 130 ? 29.98289 -53.78926 -46.00471 1.000 16.16917 129 VAL A CA 1
ATOM 1780 C C . VAL A 1 130 ? 31.47378 -53.54004 -46.16764 1.000 17.05765 129 VAL A C 1
ATOM 1781 O O . VAL A 1 130 ? 32.28939 -54.09549 -45.44257 1.000 19.44277 129 VAL A O 1
ATOM 1794 N N . ASP A 1 131 ? 31.84458 -52.68108 -47.12015 1.000 15.45975 130 ASP A N 1
ATOM 1795 C CA . ASP A 1 131 ? 33.26653 -52.45895 -47.34844 1.000 17.02204 130 ASP A CA 1
ATOM 1796 C C . ASP A 1 131 ? 33.84886 -51.40087 -46.41709 1.000 15.90621 130 ASP A C 1
ATOM 1797 O O . ASP A 1 131 ? 35.02421 -51.48626 -46.04578 1.000 15.47359 130 ASP A O 1
ATOM 1806 N N . ARG A 1 132 ? 33.03973 -50.40786 -46.03435 1.000 14.93813 131 ARG A N 1
ATOM 1807 C CA . ARG A 1 132 ? 33.50484 -49.26277 -45.24312 1.000 14.64242 131 ARG A CA 1
ATOM 1808 C C . ARG A 1 132 ? 32.34691 -48.79660 -44.37877 1.000 13.68308 131 ARG A C 1
ATOM 1809 O O . ARG A 1 132 ? 31.18549 -48.97113 -44.75155 1.000 14.89265 131 ARG A O 1
ATOM 1830 N N . ILE A 1 133 ? 32.68014 -48.15589 -43.25257 1.000 14.02072 132 ILE A N 1
ATOM 1831 C CA . ILE A 1 133 ? 31.68611 -47.59071 -42.33042 1.000 12.92275 132 ILE A CA 1
ATOM 1832 C C . ILE A 1 133 ? 32.06338 -46.15066 -42.00534 1.000 13.41837 132 ILE A C 1
ATOM 1833 O O . ILE A 1 133 ? 33.23045 -45.83716 -41.72731 1.000 13.78961 132 ILE A O 1
ATOM 1849 N N . VAL A 1 134 ? 31.03995 -45.29232 -41.97677 1.000 13.44634 133 VAL A N 1
ATOM 1850 C CA . VAL A 1 134 ? 31.15371 -43.93697 -41.46651 1.000 12.63549 133 VAL A CA 1
ATOM 1851 C C . VAL A 1 134 ? 30.04439 -43.73475 -40.44072 1.000 13.21341 133 VAL A C 1
ATOM 1852 O O . VAL A 1 134 ? 28.96774 -44.33797 -40.52485 1.000 14.37707 133 VAL A O 1
ATOM 1865 N N . SER A 1 135 ? 30.29324 -42.82341 -39.49140 1.000 14.52537 134 SER A N 1
ATOM 1866 C CA . SER A 1 135 ? 29.27517 -42.46322 -38.50847 1.000 13.31132 134 SER A CA 1
ATOM 1867 C C . SER A 1 135 ? 29.57376 -41.07485 -37.98981 1.000 14.00211 134 SER A C 1
ATOM 1868 O O . SER A 1 135 ? 30.68169 -40.83788 -37.50303 1.000 14.14270 134 SER A O 1
ATOM 1876 N N . PHE A 1 136 ? 28.56892 -40.20065 -38.02742 1.000 12.64601 135 PHE A N 1
ATOM 1877 C CA . PHE A 1 136 ? 28.72260 -38.81074 -37.57589 1.000 13.33923 135 PHE A CA 1
ATOM 1878 C C . PHE A 1 136 ? 27.81361 -38.51359 -36.38139 1.000 13.88685 135 PHE A C 1
ATOM 1879 O O . PHE A 1 136 ? 26.59962 -38.34143 -36.54670 1.000 14.83394 135 PHE A O 1
ATOM 1896 N N . GLU A 1 137 ? 28.42062 -38.45456 -35.19040 1.000 13.99181 136 GLU A N 1
ATOM 1897 C CA . GLU A 1 137 ? 27.71638 -38.03974 -33.96006 1.000 13.20634 136 GLU A CA 1
ATOM 1898 C C . GLU A 1 137 ? 26.52546 -38.93358 -33.63290 1.000 15.22623 136 GLU A C 1
ATOM 1899 O O . GLU A 1 137 ? 25.48655 -38.47538 -33.16176 1.000 16.59648 136 GLU A O 1
ATOM 1911 N N . ALA A 1 138 ? 26.70463 -40.23338 -33.86341 1.000 14.49621 137 ALA A N 1
ATOM 1912 C CA . ALA A 1 138 ? 25.77962 -41.23226 -33.34870 1.000 15.02100 137 ALA A CA 1
ATOM 1913 C C . ALA A 1 138 ? 26.31529 -41.92295 -32.11060 1.000 15.06076 137 ALA A C 1
ATOM 1914 O O . ALA A 1 138 ? 25.51406 -42.29815 -31.24455 1.000 15.19426 137 ALA A O 1
ATOM 1921 N N . PHE A 1 139 ? 27.62130 -42.11721 -32.02702 1.000 15.48356 138 PHE A N 1
ATOM 1922 C CA . PHE A 1 139 ? 28.22337 -42.90962 -30.95613 1.000 15.94623 138 PHE A CA 1
ATOM 1923 C C . PHE A 1 139 ? 27.87252 -42.37900 -29.58270 1.000 18.98535 138 PHE A C 1
ATOM 1924 O O . PHE A 1 139 ? 27.68856 -43.17523 -28.65871 1.000 17.07530 138 PHE A O 1
ATOM 1941 N N . ASP A 1 140 ? 27.74142 -41.05116 -29.41279 1.000 18.05985 139 ASP A N 1
ATOM 1942 C CA . ASP A 1 140 ? 27.31618 -40.52925 -28.10073 1.000 20.94568 139 ASP A CA 1
ATOM 1943 C C . ASP A 1 140 ? 25.87251 -40.87377 -27.72888 1.000 23.95795 139 ASP A C 1
ATOM 1944 O O . ASP A 1 140 ? 25.49058 -40.74690 -26.55119 1.000 28.20444 139 ASP A O 1
ATOM 1953 N N . ALA A 1 141 ? 25.05431 -41.30384 -28.65966 1.000 20.92371 140 ALA A N 1
ATOM 1954 C CA . ALA A 1 141 ? 23.71539 -41.77056 -28.32556 1.000 22.64336 140 ALA A CA 1
ATOM 1955 C C . ALA A 1 141 ? 23.70259 -43.22449 -27.88749 1.000 26.94774 140 ALA A C 1
ATOM 1956 O O . ALA A 1 141 ? 22.63590 -43.73056 -27.49114 1.000 28.41064 140 ALA A O 1
ATOM 1963 N N . PHE A 1 142 ? 24.84536 -43.91477 -27.96272 1.000 19.47765 141 PHE A N 1
ATOM 1964 C CA . PHE A 1 142 ? 24.87370 -45.29783 -27.52922 1.000 20.96586 141 PHE A CA 1
ATOM 1965 C C . PHE A 1 142 ? 25.06061 -45.37066 -26.01301 1.000 20.33466 141 PHE A C 1
ATOM 1966 O O . PHE A 1 142 ? 25.78643 -44.58202 -25.41785 1.000 21.97003 141 PHE A O 1
ATOM 1983 N N . LYS A 1 143 ? 24.44753 -46.37843 -25.39351 1.000 23.10416 142 LYS A N 1
ATOM 1984 C CA . LYS A 1 143 ? 24.74169 -46.66341 -23.99499 1.000 23.59727 142 LYS A CA 1
ATOM 1985 C C . LYS A 1 143 ? 26.19380 -47.10133 -23.84976 1.000 18.96017 142 LYS A C 1
ATOM 1986 O O . LYS A 1 143 ? 26.72693 -47.83171 -24.69411 1.000 19.24707 142 LYS A O 1
ATOM 2005 N N . LYS A 1 144 ? 26.81469 -46.72249 -22.73191 1.000 20.99017 143 LYS A N 1
ATOM 2006 C CA . LYS A 1 144 ? 28.19484 -47.11987 -22.48661 1.000 20.17762 143 LYS A CA 1
ATOM 2007 C C . LYS A 1 144 ? 28.35673 -48.63474 -22.48716 1.000 21.56772 143 LYS A C 1
ATOM 2008 O O . LYS A 1 144 ? 29.41958 -49.14224 -22.86220 1.000 19.78486 143 LYS A O 1
ATOM 2027 N N . GLU A 1 145 ? 27.30266 -49.37130 -22.13153 1.000 19.14028 144 GLU A N 1
ATOM 2028 C CA . GLU A 1 145 ? 27.33539 -50.83109 -22.12875 1.000 19.56542 144 GLU A CA 1
ATOM 2029 C C . GLU A 1 145 ? 27.39528 -51.40893 -23.52410 1.000 19.89538 144 GLU A C 1
ATOM 2030 O O . GLU A 1 145 ? 27.55832 -52.62685 -23.65182 1.000 21.40152 144 GLU A O 1
ATOM 2042 N N . ARG A 1 146 ? 27.24071 -50.57490 -24.54813 1.000 18.37948 145 ARG A N 1
ATOM 2043 C CA . ARG A 1 146 ? 27.33508 -51.02159 -25.92859 1.000 18.03139 145 ARG A CA 1
ATOM 2044 C C . ARG A 1 146 ? 28.56183 -50.51429 -26.67050 1.000 19.98156 145 ARG A C 1
ATOM 2045 O O . ARG A 1 146 ? 28.68489 -50.78377 -27.86319 1.000 19.74591 145 ARG A O 1
ATOM 2066 N N . TYR A 1 147 ? 29.46151 -49.77856 -26.01925 1.000 16.47600 146 TYR A N 1
ATOM 2067 C CA . TYR A 1 147 ? 30.57986 -49.20629 -26.74020 1.000 15.70892 146 TYR A CA 1
ATOM 2068 C C . TYR A 1 147 ? 31.43331 -50.31840 -27.35317 1.000 18.18254 146 TYR A C 1
ATOM 2069 O O . TYR A 1 147 ? 31.80188 -50.26221 -28.53624 1.000 17.56712 146 TYR A O 1
ATOM 2087 N N . LEU A 1 148 ? 31.83361 -51.29679 -26.54304 1.000 17.63929 147 LEU A N 1
ATOM 2088 C CA . LEU A 1 148 ? 32.65821 -52.38461 -27.06316 1.000 16.50523 147 LEU A CA 1
ATOM 2089 C C . LEU A 1 148 ? 31.91125 -53.18049 -28.11808 1.000 20.03221 147 LEU A C 1
ATOM 2090 O O . LEU A 1 148 ? 32.44402 -53.45585 -29.19958 1.000 19.94875 147 LEU A O 1
ATOM 2106 N N . THR A 1 149 ? 30.67231 -53.54794 -27.82299 1.000 18.10864 148 THR A N 1
ATOM 2107 C CA . THR A 1 149 ? 29.83296 -54.27451 -28.77060 1.000 19.88567 148 THR A CA 1
ATOM 2108 C C . THR A 1 149 ? 29.76715 -53.57734 -30.12495 1.000 18.33298 148 THR A C 1
ATOM 2109 O O . THR A 1 149 ? 29.82952 -54.23970 -31.17317 1.000 17.83373 148 THR A O 1
ATOM 2120 N N . PHE A 1 150 ? 29.65837 -52.24821 -30.13202 1.000 17.04007 149 PHE A N 1
ATOM 2121 C CA . PHE A 1 150 ? 29.61819 -51.53831 -31.40146 1.000 15.19379 149 PHE A CA 1
ATOM 2122 C C . PHE A 1 150 ? 30.89526 -51.75450 -32.20253 1.000 17.26260 149 PHE A C 1
ATOM 2123 O O . PHE A 1 150 ? 30.84266 -52.00997 -33.41244 1.000 16.53230 149 PHE A O 1
ATOM 2140 N N . PHE A 1 151 ? 32.05229 -51.65917 -31.54522 1.000 16.23065 150 PHE A N 1
ATOM 2141 C CA . PHE A 1 151 ? 33.30070 -51.84844 -32.27476 1.000 14.92960 150 PHE A CA 1
ATOM 2142 C C . PHE A 1 151 ? 33.46558 -53.28703 -32.72906 1.000 18.00344 150 PHE A C 1
ATOM 2143 O O . PHE A 1 151 ? 34.00912 -53.54456 -33.81422 1.000 17.69272 150 PHE A O 1
ATOM 2160 N N . GLU A 1 152 ? 33.02305 -54.23601 -31.90374 1.000 16.76204 151 GLU A N 1
ATOM 2161 C CA . GLU A 1 152 ? 33.08666 -55.64358 -32.29632 1.000 16.53473 151 GLU A CA 1
ATOM 2162 C C . GLU A 1 152 ? 32.23134 -55.90550 -33.52263 1.000 17.29411 151 GLU A C 1
ATOM 2163 O O . GLU A 1 152 ? 32.67191 -56.57443 -34.46616 1.000 18.26151 151 GLU A O 1
ATOM 2175 N N . ARG A 1 153 ? 31.01960 -55.35486 -33.54851 1.000 16.23437 152 ARG A N 1
ATOM 2176 C CA . ARG A 1 153 ? 30.13868 -55.53910 -34.70489 1.000 16.98337 152 ARG A CA 1
ATOM 2177 C C . ARG A 1 153 ? 30.74875 -54.88918 -35.94364 1.000 18.48894 152 ARG A C 1
ATOM 2178 O O . ARG A 1 153 ? 30.78318 -55.49231 -37.02519 1.000 18.01796 152 ARG A O 1
ATOM 2199 N N . SER A 1 154 ? 31.25228 -53.66228 -35.79491 1.000 17.82000 153 SER A N 1
ATOM 2200 C CA . SER A 1 154 ? 31.85501 -52.95097 -36.91722 1.000 15.96713 153 SER A CA 1
ATOM 2201 C C . SER A 1 154 ? 33.04875 -53.72109 -37.45851 1.000 17.49600 153 SER A C 1
ATOM 2202 O O . SER A 1 154 ? 33.19291 -53.87504 -38.67317 1.000 17.64319 153 SER A O 1
ATOM 2210 N N . TYR A 1 155 ? 33.90343 -54.23723 -36.57543 1.000 15.76678 154 TYR A N 1
ATOM 2211 C CA . TYR A 1 155 ? 35.03681 -55.03847 -37.02807 1.000 18.36858 154 TYR A CA 1
ATOM 2212 C C . TYR A 1 155 ? 34.55254 -56.24954 -37.81826 1.000 19.85785 154 TYR A C 1
ATOM 2213 O O . TYR A 1 155 ? 35.10682 -56.58119 -38.86880 1.000 21.06174 154 TYR A O 1
ATOM 2231 N N . ASP A 1 156 ? 33.48508 -56.89355 -37.35076 1.000 18.94202 155 ASP A N 1
ATOM 2232 C CA . ASP A 1 156 ? 33.03408 -58.15346 -37.93800 1.000 20.18153 155 ASP A CA 1
ATOM 2233 C C . ASP A 1 156 ? 32.44916 -57.96805 -39.32908 1.000 20.94946 155 ASP A C 1
ATOM 2234 O O . ASP A 1 156 ? 32.57687 -58.86003 -40.17348 1.000 21.95759 155 ASP A O 1
ATOM 2243 N N . ILE A 1 157 ? 31.75601 -56.85158 -39.58180 1.000 19.38803 156 ILE A N 1
ATOM 2244 C CA . ILE A 1 157 ? 31.09604 -56.66837 -40.87825 1.000 18.03451 156 ILE A CA 1
ATOM 2245 C C . ILE A 1 157 ? 32.02032 -56.08799 -41.92854 1.000 19.16077 156 ILE A C 1
ATOM 2246 O O . ILE A 1 157 ? 31.64915 -56.07468 -43.10753 1.000 18.78701 156 ILE A O 1
ATOM 2262 N N . LEU A 1 158 ? 33.17380 -55.65909 -41.55741 1.000 17.54252 157 LEU A N 1
ATOM 2263 C CA . LEU A 1 158 ? 34.15442 -55.10864 -42.47666 1.000 16.66317 157 LEU A CA 1
ATOM 2264 C C . LEU A 1 158 ? 35.07532 -56.20427 -43.01087 1.000 19.43314 157 LEU A C 1
ATOM 2265 O O . LEU A 1 158 ? 35.33282 -57.20887 -42.32917 1.000 19.79410 157 LEU A O 1
ATOM 2281 N N . PRO A 1 159 ? 35.60003 -56.02119 -44.22921 1.000 18.31283 158 PRO A N 1
ATOM 2282 C CA . PRO A 1 159 ? 36.56758 -56.97938 -44.78579 1.000 22.33883 158 PRO A CA 1
ATOM 2283 C C . PRO A 1 159 ? 37.92201 -56.83153 -44.11023 1.000 21.32172 158 PRO A C 1
ATOM 2284 O O . PRO A 1 159 ? 38.11911 -55.97218 -43.24534 1.000 21.26565 158 PRO A O 1
ATOM 2295 N N . ASP A 1 160 ? 38.86396 -57.69375 -44.47571 1.000 22.72425 159 ASP A N 1
ATOM 2296 C CA . ASP A 1 160 ? 40.15967 -57.70212 -43.79896 1.000 24.87266 159 ASP A CA 1
ATOM 2297 C C . ASP A 1 160 ? 40.89052 -56.36910 -43.93557 1.000 24.38984 159 ASP A C 1
ATOM 2298 O O . ASP A 1 160 ? 41.68706 -56.01084 -43.06182 1.000 29.52790 159 ASP A O 1
ATOM 2307 N N . ASP A 1 161 ? 40.67152 -55.64334 -45.03166 1.000 22.59711 160 ASP A N 1
ATOM 2308 C CA . ASP A 1 161 ? 41.28021 -54.34113 -45.25227 1.000 26.20438 160 ASP A CA 1
ATOM 2309 C C . ASP A 1 161 ? 40.28373 -53.21050 -45.05052 1.000 23.34740 160 ASP A C 1
ATOM 2310 O O . ASP A 1 161 ? 40.45748 -52.11634 -45.58576 1.000 23.70782 160 ASP A O 1
ATOM 2319 N N . GLY A 1 162 ? 39.22687 -53.46077 -44.29063 1.000 20.30269 161 GLY A N 1
ATOM 2320 C CA . GLY A 1 162 ? 38.21136 -52.44303 -44.07410 1.000 18.73989 161 GLY A CA 1
ATOM 2321 C C . GLY A 1 162 ? 38.68947 -51.28433 -43.22509 1.000 18.99183 161 GLY A C 1
ATOM 2322 O O . GLY A 1 162 ? 39.69234 -51.37232 -42.51140 1.000 19.44406 161 GLY A O 1
ATOM 2326 N N . ARG A 1 163 ? 37.92481 -50.18849 -43.30799 1.000 15.74195 162 ARG A N 1
ATOM 2327 C CA . ARG A 1 163 ? 38.21523 -48.96573 -42.57466 1.000 16.05695 162 ARG A CA 1
ATOM 2328 C C . ARG A 1 163 ? 36.89479 -48.39119 -42.08425 1.000 15.90314 162 ARG A C 1
ATOM 2329 O O . ARG A 1 163 ? 35.85990 -48.51685 -42.75445 1.000 16.58819 162 ARG A O 1
ATOM 2350 N N . MET A 1 164 ? 36.95834 -47.69680 -40.92611 1.000 16.31687 163 MET A N 1
ATOM 2351 C CA . MET A 1 164 ? 35.77976 -47.05380 -40.38993 1.000 13.46502 163 MET A CA 1
ATOM 2352 C C . MET A 1 164 ? 36.24127 -45.63649 -39.99657 1.000 14.66057 163 MET A C 1
ATOM 2353 O O . MET A 1 164 ? 37.30543 -45.46099 -39.39771 1.000 16.32830 163 MET A O 1
ATOM 2367 N N . LEU A 1 165 ? 35.41412 -44.63592 -40.29549 1.000 13.84830 164 LEU A N 1
ATOM 2368 C CA . LEU A 1 165 ? 35.64183 -43.25745 -39.86515 1.000 12.98318 164 LEU A CA 1
ATOM 2369 C C . LEU A 1 165 ? 34.55720 -42.96736 -38.83748 1.000 12.70717 164 LEU A C 1
ATOM 2370 O O . LEU A 1 165 ? 33.36778 -42.87247 -39.18222 1.000 14.04598 164 LEU A O 1
ATOM 2386 N N . LEU A 1 166 ? 34.98040 -42.89562 -37.57256 1.000 13.70165 165 LEU A N 1
ATOM 2387 C CA . LEU A 1 166 ? 34.07665 -42.57011 -36.47249 1.000 12.88503 165 LEU A CA 1
ATOM 2388 C C . LEU A 1 166 ? 34.23475 -41.09139 -36.14213 1.000 13.43678 165 LEU A C 1
ATOM 2389 O O . LEU A 1 166 ? 35.27945 -40.67663 -35.64841 1.000 14.10785 165 LEU A O 1
ATOM 2405 N N . HIS A 1 167 ? 33.17410 -40.29068 -36.37077 1.000 13.93007 166 HIS A N 1
ATOM 2406 C CA . HIS A 1 167 ? 33.16131 -38.86534 -36.03460 1.000 12.83357 166 HIS A CA 1
ATOM 2407 C C . HIS A 1 167 ? 32.27886 -38.80349 -34.78957 1.000 12.92944 166 HIS A C 1
ATOM 2408 O O . HIS A 1 167 ? 31.10055 -39.16604 -34.84061 1.000 13.97365 166 HIS A O 1
ATOM 2422 N N . SER A 1 168 ? 32.87614 -38.41642 -33.65590 1.000 14.83787 167 SER A N 1
ATOM 2423 C CA . SER A 1 168 ? 32.12703 -38.44871 -32.41010 1.000 14.73887 167 SER A CA 1
ATOM 2424 C C . SER A 1 168 ? 32.49844 -37.28967 -31.49252 1.000 16.04369 167 SER A C 1
ATOM 2425 O O . SER A 1 168 ? 33.64809 -36.82489 -31.46056 1.000 15.03890 167 SER A O 1
ATOM 2433 N N . LEU A 1 169 ? 31.49356 -36.86234 -30.71872 1.000 15.01898 168 LEU A N 1
ATOM 2434 C CA . LEU A 1 169 ? 31.74804 -36.02490 -29.56905 1.000 14.97538 168 LEU A CA 1
ATOM 2435 C C . LEU A 1 169 ? 32.41817 -36.83151 -28.45538 1.000 14.62098 168 LEU A C 1
ATOM 2436 O O . LEU A 1 169 ? 32.28364 -38.05702 -28.37155 1.000 16.20743 168 LEU A O 1
ATOM 2452 N N . PHE A 1 170 ? 33.13045 -36.12899 -27.57342 1.000 14.71809 169 PHE A N 1
ATOM 2453 C CA . PHE A 1 170 ? 33.64432 -36.74920 -26.35421 1.000 14.80962 169 PHE A CA 1
ATOM 2454 C C . PHE A 1 170 ? 33.91139 -35.65690 -25.32802 1.000 17.02932 169 PHE A C 1
ATOM 2455 O O . PHE A 1 170 ? 33.97691 -34.46668 -25.65401 1.000 16.60371 169 PHE A O 1
ATOM 2472 N N . THR A 1 171 ? 34.03091 -36.06756 -24.06874 1.000 16.27512 170 THR A N 1
ATOM 2473 C CA . THR A 1 171 ? 34.14825 -35.14614 -22.95802 1.000 17.09124 170 THR A CA 1
ATOM 2474 C C . THR A 1 171 ? 35.46401 -35.37420 -22.23741 1.000 17.85581 170 THR A C 1
ATOM 2475 O O . THR A 1 171 ? 36.21968 -36.29972 -22.55659 1.000 17.96380 170 THR A O 1
ATOM 2486 N N . TYR A 1 172 ? 35.74660 -34.47461 -21.31000 1.000 20.01398 171 TYR A N 1
ATOM 2487 C CA . TYR A 1 172 ? 36.93657 -34.50641 -20.46647 1.000 21.61837 171 TYR A CA 1
ATOM 2488 C C . TYR A 1 172 ? 36.53952 -34.43646 -18.99842 1.000 23.47494 171 TYR A C 1
ATOM 2489 O O . TYR A 1 172 ? 35.61226 -33.70665 -18.62190 1.000 24.04546 171 TYR A O 1
ATOM 2507 N N . ASP A 1 173 ? 37.30979 -35.11157 -18.15257 1.000 21.54461 172 ASP A N 1
ATOM 2508 C CA . ASP A 1 173 ? 37.05499 -35.05529 -16.71918 1.000 21.74072 172 ASP A CA 1
ATOM 2509 C C . ASP A 1 173 ? 37.77002 -33.88125 -16.05464 1.000 20.71552 172 ASP A C 1
ATOM 2510 O O . ASP A 1 173 ? 38.57671 -33.17512 -16.65504 1.000 19.84428 172 ASP A O 1
ATOM 2519 N N . ARG A 1 174 ? 37.42936 -33.64565 -14.79090 1.000 20.45136 173 ARG A N 1
ATOM 2520 C CA . ARG A 1 174 ? 37.96138 -32.49155 -14.07308 1.000 19.60720 173 ARG A CA 1
ATOM 2521 C C . ARG A 1 174 ? 39.47315 -32.44280 -14.09729 1.000 19.30537 173 ARG A C 1
ATOM 2522 O O . ARG A 1 174 ? 40.06125 -31.37362 -14.26721 1.000 19.03749 173 ARG A O 1
ATOM 2543 N N . ARG A 1 175 ? 40.12129 -33.58134 -13.86844 1.000 21.80816 174 ARG A N 1
ATOM 2544 C CA . ARG A 1 175 ? 41.57508 -33.59281 -13.77357 1.000 24.49600 174 ARG A CA 1
ATOM 2545 C C . ARG A 1 175 ? 42.19635 -33.17943 -15.09902 1.000 23.21360 174 ARG A C 1
ATOM 2546 O O . ARG A 1 175 ? 43.11044 -32.35765 -15.13918 1.000 24.69307 174 ARG A O 1
ATOM 2567 N N . TRP A 1 176 ? 41.69770 -33.72359 -16.20664 1.000 20.97310 175 TRP A N 1
ATOM 2568 C CA . TRP A 1 176 ? 42.25681 -33.35225 -17.50145 1.000 22.80334 175 TRP A CA 1
ATOM 2569 C C . TRP A 1 176 ? 42.00994 -31.88428 -17.80372 1.000 22.10660 175 TRP A C 1
ATOM 2570 O O . TRP A 1 176 ? 42.93129 -31.14452 -18.17888 1.000 23.06515 175 TRP A O 1
ATOM 2591 N N . LEU A 1 177 ? 40.77240 -31.43630 -17.59895 1.000 18.60545 176 LEU A N 1
ATOM 2592 C CA . LEU A 1 177 ? 40.45961 -30.03500 -17.80102 1.000 17.66576 176 LEU A CA 1
ATOM 2593 C C . LEU A 1 177 ? 41.40661 -29.15209 -16.99630 1.000 19.59398 176 LEU A C 1
ATOM 2594 O O . LEU A 1 177 ? 41.97211 -28.18397 -17.51222 1.000 18.09104 176 LEU A O 1
ATOM 2610 N N . HIS A 1 178 ? 41.58827 -29.46736 -15.71358 1.000 18.12447 177 HIS A N 1
ATOM 2611 C CA . HIS A 1 178 ? 42.41825 -28.63897 -14.84195 1.000 21.44022 177 HIS A CA 1
ATOM 2612 C C . HIS A 1 178 ? 43.84348 -28.58891 -15.35189 1.000 27.05010 177 HIS A C 1
ATOM 2613 O O . HIS A 1 178 ? 44.45303 -27.51207 -15.40699 1.000 25.89665 177 HIS A O 1
ATOM 2627 N N . GLU A 1 179 ? 44.37808 -29.73468 -15.77716 1.000 26.53187 178 GLU A N 1
ATOM 2628 C CA . GLU A 1 179 ? 45.72178 -29.74879 -16.34068 1.000 24.90012 178 GLU A CA 1
ATOM 2629 C C . GLU A 1 179 ? 45.82689 -28.86845 -17.57542 1.000 26.23655 178 GLU A C 1
ATOM 2630 O O . GLU A 1 179 ? 46.91250 -28.36210 -17.88727 1.000 32.63311 178 GLU A O 1
ATOM 2642 N N . GLN A 1 180 ? 44.72700 -28.68074 -18.29424 1.000 25.03298 179 GLN A N 1
ATOM 2643 C CA . GLN A 1 180 ? 44.68851 -27.82024 -19.46309 1.000 23.73528 179 GLN A CA 1
ATOM 2644 C C . GLN A 1 180 ? 44.30524 -26.37637 -19.13887 1.000 27.11933 179 GLN A C 1
ATOM 2645 O O . GLN A 1 180 ? 44.10009 -25.58541 -20.07093 1.000 27.67607 179 GLN A O 1
ATOM 2659 N N . GLY A 1 181 ? 44.11512 -26.03707 -17.86233 1.000 22.14457 180 GLY A N 1
ATOM 2660 C CA . GLY A 1 181 ? 43.78970 -24.67956 -17.47977 1.000 23.35046 180 GLY A CA 1
ATOM 2661 C C . GLY A 1 181 ? 42.31270 -24.35287 -17.50251 1.000 17.64605 180 GLY A C 1
ATOM 2662 O O . GLY A 1 181 ? 41.94918 -23.16681 -17.44065 1.000 19.01890 180 GLY A O 1
ATOM 2666 N N . ILE A 1 182 ? 41.44904 -25.36455 -17.53169 1.000 17.55211 181 ILE A N 1
ATOM 2667 C CA . ILE A 1 182 ? 40.00596 -25.18662 -17.67178 1.000 18.63482 181 ILE A CA 1
ATOM 2668 C C . ILE A 1 182 ? 39.27736 -25.71445 -16.44446 1.000 16.14456 181 ILE A C 1
ATOM 2669 O O . ILE A 1 182 ? 39.65211 -26.75270 -15.89834 1.000 17.55395 181 ILE A O 1
ATOM 2685 N N . ALA A 1 183 ? 38.24579 -24.99533 -16.01147 1.000 16.46192 182 ALA A N 1
ATOM 2686 C CA . ALA A 1 183 ? 37.41493 -25.40523 -14.88918 1.000 16.82457 182 ALA A CA 1
ATOM 2687 C C . ALA A 1 183 ? 35.95893 -25.49472 -15.31868 1.000 18.27752 182 ALA A C 1
ATOM 2688 O O . ALA A 1 183 ? 35.48752 -24.71038 -16.14301 1.000 18.62284 182 ALA A O 1
ATOM 2695 N N . LEU A 1 184 ? 35.24551 -26.45905 -14.73044 1.000 20.16452 183 LEU A N 1
ATOM 2696 C CA . LEU A 1 184 ? 33.80674 -26.57844 -14.88491 1.000 21.32755 183 LEU A CA 1
ATOM 2697 C C . LEU A 1 184 ? 33.12560 -25.75904 -13.79661 1.000 19.97752 183 LEU A C 1
ATOM 2698 O O . LEU A 1 184 ? 33.42255 -25.92378 -12.61287 1.000 22.99554 183 LEU A O 1
ATOM 2714 N N . THR A 1 185 ? 32.21690 -24.88776 -14.19189 1.000 19.94179 184 THR A N 1
ATOM 2715 C CA . THR A 1 185 ? 31.55316 -23.97066 -13.27393 1.000 19.81559 184 THR A CA 1
ATOM 2716 C C . THR A 1 185 ? 30.19352 -24.50879 -12.85671 1.000 20.41627 184 THR A C 1
ATOM 2717 O O . THR A 1 185 ? 29.68183 -25.48877 -13.40468 1.000 21.62165 184 THR A O 1
ATOM 2728 N N . MET A 1 186 ? 29.59383 -23.83469 -11.86264 1.000 22.23152 185 MET A N 1
ATOM 2729 C CA . MET A 1 186 ? 28.23171 -24.19261 -11.46068 1.000 22.25643 185 MET A CA 1
ATOM 2730 C C . MET A 1 186 ? 27.26451 -24.02371 -12.62861 1.000 21.78642 185 MET A C 1
ATOM 2731 O O . MET A 1 186 ? 26.32915 -24.81080 -12.80325 1.000 20.97435 185 MET A O 1
ATOM 2745 N N . SER A 1 187 ? 27.47169 -22.99860 -13.44730 1.000 20.53261 186 SER A N 1
ATOM 2746 C CA . SER A 1 187 ? 26.67164 -22.84753 -14.65875 1.000 19.58111 186 SER A CA 1
ATOM 2747 C C . SER A 1 187 ? 26.82988 -24.03305 -15.61031 1.000 18.98079 186 SER A C 1
ATOM 2748 O O . SER A 1 187 ? 25.86384 -24.44771 -16.26338 1.000 19.95199 186 SER A O 1
ATOM 2756 N N . ASP A 1 188 ? 28.04823 -24.55476 -15.74152 1.000 19.10413 187 ASP A N 1
ATOM 2757 C CA . ASP A 1 188 ? 28.25459 -25.70225 -16.61551 1.000 20.28230 187 ASP A CA 1
ATOM 2758 C C . ASP A 1 188 ? 27.48952 -26.91737 -16.10810 1.000 18.70968 187 ASP A C 1
ATOM 2759 O O . ASP A 1 188 ? 26.93739 -27.68366 -16.90088 1.000 19.21851 187 ASP A O 1
ATOM 2768 N N . LEU A 1 189 ? 27.44530 -27.10957 -14.79188 1.000 19.58801 188 LEU A N 1
ATOM 2769 C CA . LEU A 1 189 ? 26.69241 -28.22855 -14.22848 1.000 21.28463 188 LEU A CA 1
ATOM 2770 C C . LEU A 1 189 ? 25.20830 -28.08265 -14.51828 1.000 19.91663 188 LEU A C 1
ATOM 2771 O O . LEU A 1 189 ? 24.53199 -29.05501 -14.87440 1.000 21.17225 188 LEU A O 1
ATOM 2787 N N . ARG A 1 190 ? 24.68308 -26.86096 -14.39496 1.000 19.84556 189 ARG A N 1
ATOM 2788 C CA . ARG A 1 190 ? 23.29480 -26.60169 -14.74338 1.000 20.70718 189 ARG A CA 1
ATOM 2789 C C . ARG A 1 190 ? 23.04361 -26.89633 -16.20815 1.000 18.90922 189 ARG A C 1
ATOM 2790 O O . ARG A 1 190 ? 22.00368 -27.45394 -16.57107 1.000 19.01296 189 ARG A O 1
ATOM 2811 N N . PHE A 1 191 ? 24.00572 -26.54492 -17.06880 1.000 18.27895 190 PHE A N 1
ATOM 2812 C CA . PHE A 1 191 ? 23.82383 -26.76714 -18.50452 1.000 17.67642 190 PHE A CA 1
ATOM 2813 C C . PHE A 1 191 ? 23.80818 -28.25451 -18.83135 1.000 17.74748 190 PHE A C 1
ATOM 2814 O O . PHE A 1 191 ? 23.00397 -28.69889 -19.65565 1.000 18.12083 190 PHE A O 1
ATOM 2831 N N . LEU A 1 192 ? 24.69307 -29.02334 -18.19947 1.000 17.99460 191 LEU A N 1
ATOM 2832 C CA . LEU A 1 192 ? 24.68028 -30.47058 -18.37240 1.000 20.54934 191 LEU A CA 1
ATOM 2833 C C . LEU A 1 192 ? 23.33231 -31.06939 -17.96574 1.000 22.65529 191 LEU A C 1
ATOM 2834 O O . LEU A 1 192 ? 22.79001 -31.93394 -18.66417 1.000 22.32766 191 LEU A O 1
ATOM 2850 N N . LYS A 1 193 ? 22.74902 -30.60757 -16.85727 1.000 19.82040 192 LYS A N 1
ATOM 2851 C CA . LYS A 1 193 ? 21.42889 -31.09632 -16.46348 1.000 23.20415 192 LYS A CA 1
ATOM 2852 C C . LYS A 1 193 ? 20.38033 -30.75197 -17.51452 1.000 21.62574 192 LYS A C 1
ATOM 2853 O O . LYS A 1 193 ? 19.50073 -31.57158 -17.82225 1.000 23.11067 192 LYS A O 1
ATOM 2872 N N . PHE A 1 194 ? 20.45921 -29.53606 -18.07823 1.000 19.27646 193 PHE A N 1
ATOM 2873 C CA . PHE A 1 194 ? 19.57502 -29.15641 -19.17225 1.000 19.09161 193 PHE A CA 1
ATOM 2874 C C . PHE A 1 194 ? 19.71424 -30.11597 -20.35564 1.000 23.65604 193 PHE A C 1
ATOM 2875 O O . PHE A 1 194 ? 18.70631 -30.54551 -20.94176 1.000 22.83762 193 PHE A O 1
ATOM 2892 N N . LEU A 1 195 ? 20.94622 -30.45960 -20.72727 1.000 19.72432 194 LEU A N 1
ATOM 2893 C CA . LEU A 1 195 ? 21.13564 -31.40726 -21.82124 1.000 23.34697 194 LEU A CA 1
ATOM 2894 C C . LEU A 1 195 ? 20.53621 -32.77274 -21.50652 1.000 24.52072 194 LEU A C 1
ATOM 2895 O O . LEU A 1 195 ? 19.86039 -33.37672 -22.34671 1.000 25.48301 194 LEU A O 1
ATOM 2911 N N . ARG A 1 196 ? 20.78109 -33.28027 -20.30135 1.000 23.40910 195 ARG A N 1
ATOM 2912 C CA . ARG A 1 196 ? 20.32422 -34.62717 -19.97439 1.000 26.45465 195 ARG A CA 1
ATOM 2913 C C . ARG A 1 196 ? 18.81312 -34.72371 -20.02435 1.000 35.23389 195 ARG A C 1
ATOM 2914 O O . ARG A 1 196 ? 18.27110 -35.76370 -20.41339 1.000 34.71236 195 ARG A O 1
ATOM 2935 N N . GLU A 1 197 ? 18.12063 -33.65403 -19.64437 1.000 28.46287 196 GLU A N 1
ATOM 2936 C CA . GLU A 1 197 ? 16.66607 -33.62510 -19.57944 1.000 35.72220 196 GLU A CA 1
ATOM 2937 C C . GLU A 1 197 ? 16.02037 -33.10437 -20.86310 1.000 42.68285 196 GLU A C 1
ATOM 2938 O O . GLU A 1 197 ? 14.83966 -32.72747 -20.84237 1.000 44.66851 196 GLU A O 1
ATOM 2950 N N . SER A 1 198 ? 16.75347 -33.11823 -21.98059 1.000 38.66688 197 SER A N 1
ATOM 2951 C CA . SER A 1 198 ? 16.28102 -32.57183 -23.24278 1.000 29.63437 197 SER A CA 1
ATOM 2952 C C . SER A 1 198 ? 16.65070 -33.51561 -24.38080 1.000 39.11369 197 SER A C 1
ATOM 2953 O O . SER A 1 198 ? 17.32813 -34.52764 -24.18644 1.000 35.84761 197 SER A O 1
ATOM 2961 N N . ILE A 1 199 ? 16.21060 -33.16070 -25.59406 1.000 35.97892 198 ILE A N 1
ATOM 2962 C CA . ILE A 1 199 ? 16.58268 -33.90983 -26.79366 1.000 34.22796 198 ILE A CA 1
ATOM 2963 C C . ILE A 1 199 ? 17.96508 -33.55512 -27.30506 1.000 47.05771 198 ILE A C 1
ATOM 2964 O O . ILE A 1 199 ? 18.40346 -34.10183 -28.33055 1.000 40.14362 198 ILE A O 1
ATOM 2980 N N . PHE A 1 200 ? 18.66274 -32.69369 -26.62978 1.000 29.52255 199 PHE A N 1
ATOM 2981 C CA . PHE A 1 200 ? 19.89102 -32.19086 -27.20025 1.000 25.11373 199 PHE A CA 1
ATOM 2982 C C . PHE A 1 200 ? 21.06082 -33.10601 -26.84212 1.000 26.55769 199 PHE A C 1
ATOM 2983 O O . PHE A 1 200 ? 21.04791 -33.75564 -25.79216 1.000 31.28904 199 PHE A O 1
ATOM 3000 N N . PRO A 1 201 ? 22.08316 -33.18643 -27.69093 1.000 27.79234 200 PRO A N 1
ATOM 3001 C CA . PRO A 1 201 ? 23.21460 -34.06513 -27.38451 1.000 27.47645 200 PRO A CA 1
ATOM 3002 C C . PRO A 1 201 ? 24.15552 -33.44235 -26.36398 1.000 27.36311 200 PRO A C 1
ATOM 3003 O O . PRO A 1 201 ? 24.21200 -32.22522 -26.17952 1.000 25.14868 200 PRO A O 1
ATOM 3014 N N . GLY A 1 202 ? 24.89113 -34.31633 -25.68275 1.000 28.09337 201 GLY A N 1
ATOM 3015 C CA . GLY A 1 202 ? 25.95203 -33.90097 -24.78657 1.000 27.38149 201 GLY A CA 1
ATOM 3016 C C . GLY A 1 202 ? 25.73736 -34.22179 -23.32693 1.000 19.44363 201 GLY A C 1
ATOM 3017 O O . GLY A 1 202 ? 26.60932 -33.88808 -22.51230 1.000 22.26235 201 GLY A O 1
ATOM 3021 N N . GLY A 1 203 ? 24.63476 -34.86745 -22.94831 1.000 22.37712 202 GLY A N 1
ATOM 3022 C CA . GLY A 1 203 ? 24.37523 -35.08694 -21.53645 1.000 25.95850 202 GLY A CA 1
ATOM 3023 C C . GLY A 1 203 ? 25.20642 -36.18425 -20.91332 1.000 28.59032 202 GLY A C 1
ATOM 3024 O O . GLY A 1 203 ? 25.49072 -36.13254 -19.71025 1.000 30.61152 202 GLY A O 1
ATOM 3028 N N . GLU A 1 204 ? 25.57201 -37.20718 -21.69176 1.000 23.93212 203 GLU A N 1
ATOM 3029 C CA . GLU A 1 204 ? 26.30508 -38.35847 -21.17218 1.000 28.39258 203 GLU A CA 1
ATOM 3030 C C . GLU A 1 204 ? 27.32970 -38.80058 -22.20682 1.000 26.39827 203 GLU A C 1
ATOM 3031 O O . GLU A 1 204 ? 27.27745 -39.89926 -22.76116 1.000 27.01701 203 GLU A O 1
ATOM 3043 N N . LEU A 1 205 ? 28.28000 -37.91406 -22.46405 1.000 22.90086 204 LEU A N 1
ATOM 3044 C CA . LEU A 1 205 ? 29.24265 -38.14141 -23.52876 1.000 20.79839 204 LEU A CA 1
ATOM 3045 C C . LEU A 1 205 ? 30.27577 -39.19303 -23.11643 1.000 18.17277 204 LEU A C 1
ATOM 3046 O O . LEU A 1 205 ? 30.64675 -39.30531 -21.94253 1.000 20.39892 204 LEU A O 1
ATOM 3062 N N . PRO A 1 206 ? 30.81366 -39.92521 -24.09082 1.000 19.26201 205 PRO A N 1
ATOM 3063 C CA . PRO A 1 206 ? 31.94498 -40.80424 -23.81394 1.000 18.97968 205 PRO A CA 1
ATOM 3064 C C . PRO A 1 206 ? 33.19820 -39.98218 -23.56940 1.000 17.30763 205 PRO A C 1
ATOM 3065 O O . PRO A 1 206 ? 33.33499 -38.85300 -24.04951 1.000 17.60765 205 PRO A O 1
ATOM 3076 N N . SER A 1 207 ? 34.12642 -40.57550 -22.82702 1.000 18.27649 206 SER A N 1
ATOM 3077 C CA . SER A 1 207 ? 35.46859 -40.02312 -22.77640 1.000 19.56961 206 SER A CA 1
ATOM 3078 C C . SER A 1 207 ? 36.25340 -40.44300 -24.01336 1.000 20.11994 206 SER A C 1
ATOM 3079 O O . SER A 1 207 ? 35.85721 -41.33637 -24.77059 1.000 18.21153 206 SER A O 1
ATOM 3087 N N . GLU A 1 208 ? 37.39926 -39.80175 -24.23749 1.000 18.55932 207 GLU A N 1
ATOM 3088 C CA . GLU A 1 208 ? 38.24588 -40.28306 -25.32668 1.000 19.48545 207 GLU A CA 1
ATOM 3089 C C . GLU A 1 208 ? 38.67261 -41.72629 -25.11047 1.000 18.59426 207 GLU A C 1
ATOM 3090 O O . GLU A 1 208 ? 38.59499 -42.51214 -26.07032 1.000 17.59804 207 GLU A O 1
ATOM 3102 N N . PRO A 1 209 ? 39.09561 -42.15159 -23.91597 1.000 20.27807 208 PRO A N 1
ATOM 3103 C CA . PRO A 1 209 ? 39.36318 -43.58167 -23.72166 1.000 19.33222 208 PRO A CA 1
ATOM 3104 C C . PRO A 1 209 ? 38.18066 -44.48421 -24.03987 1.000 20.51738 208 PRO A C 1
ATOM 3105 O O . PRO A 1 209 ? 38.37915 -45.59087 -24.54275 1.000 20.12184 208 PRO A O 1
ATOM 3116 N N . ASP A 1 210 ? 36.96178 -44.07942 -23.72925 1.000 19.65275 209 ASP A N 1
ATOM 3117 C CA . ASP A 1 210 ? 35.80740 -44.89750 -24.09340 1.000 19.24823 209 ASP A CA 1
ATOM 3118 C C . ASP A 1 210 ? 35.79146 -45.21814 -25.58310 1.000 24.56008 209 ASP A C 1
ATOM 3119 O O . ASP A 1 210 ? 35.34331 -46.29647 -25.98794 1.000 22.79813 209 ASP A O 1
ATOM 3128 N N . ILE A 1 211 ? 36.25826 -44.29421 -26.42155 1.000 18.32238 210 ILE A N 1
ATOM 3129 C CA . ILE A 1 211 ? 36.31901 -44.54897 -27.85562 1.000 17.49363 210 ILE A CA 1
ATOM 3130 C C . ILE A 1 211 ? 37.54348 -45.38924 -28.19257 1.000 18.80296 210 ILE A C 1
ATOM 3131 O O . ILE A 1 211 ? 37.44846 -46.48302 -28.76344 1.000 19.77389 210 ILE A O 1
ATOM 3147 N N . VAL A 1 212 ? 38.71984 -44.91971 -27.78098 1.000 16.55641 211 VAL A N 1
ATOM 3148 C CA . VAL A 1 212 ? 39.96508 -45.50851 -28.26668 1.000 19.69231 211 VAL A CA 1
ATOM 3149 C C . VAL A 1 212 ? 40.19240 -46.88060 -27.64905 1.000 22.08145 211 VAL A C 1
ATOM 3150 O O . VAL A 1 212 ? 40.60480 -47.82585 -28.33694 1.000 21.35651 211 VAL A O 1
ATOM 3163 N N . ASP A 1 213 ? 39.97031 -47.01483 -26.33962 1.000 19.47298 212 ASP A N 1
ATOM 3164 C CA . ASP A 1 213 ? 40.30918 -48.28616 -25.70723 1.000 21.78208 212 ASP A CA 1
ATOM 3165 C C . ASP A 1 213 ? 39.39043 -49.40285 -26.19869 1.000 20.04371 212 ASP A C 1
ATOM 3166 O O . ASP A 1 213 ? 39.83754 -50.53241 -26.41297 1.000 20.60887 212 ASP A O 1
ATOM 3175 N N . ASN A 1 214 ? 38.10356 -49.11410 -26.35545 1.000 19.35885 213 ASN A N 1
ATOM 3176 C CA . ASN A 1 214 ? 37.17999 -50.12251 -26.85645 1.000 19.64181 213 ASN A CA 1
ATOM 3177 C C . ASN A 1 214 ? 37.43474 -50.43204 -28.32489 1.000 22.46138 213 ASN A C 1
ATOM 3178 O O . ASN A 1 214 ? 37.36213 -51.59070 -28.73761 1.000 20.11692 213 ASN A O 1
ATOM 3189 N N . ALA A 1 215 ? 37.75451 -49.42345 -29.13121 1.000 19.74276 214 ALA A N 1
ATOM 3190 C CA . ALA A 1 215 ? 38.05728 -49.70644 -30.53152 1.000 17.57492 214 ALA A CA 1
ATOM 3191 C C . ALA A 1 215 ? 39.27082 -50.61588 -30.65205 1.000 19.90638 214 ALA A C 1
ATOM 3192 O O . ALA A 1 215 ? 39.27152 -51.57056 -31.43181 1.000 19.58154 214 ALA A O 1
ATOM 3199 N N . GLN A 1 216 ? 40.30385 -50.34997 -29.86336 1.000 18.35014 215 GLN A N 1
ATOM 3200 C CA . GLN A 1 216 ? 41.51664 -51.16037 -29.92270 1.000 20.44021 215 GLN A CA 1
ATOM 3201 C C . GLN A 1 216 ? 41.26858 -52.56762 -29.39048 1.000 22.75702 215 GLN A C 1
ATOM 3202 O O . GLN A 1 216 ? 41.77319 -53.54565 -29.95260 1.000 24.56807 215 GLN A O 1
ATOM 3216 N N . ALA A 1 217 ? 40.45144 -52.70150 -28.33820 1.000 22.14382 216 ALA A N 1
ATOM 3217 C CA . ALA A 1 217 ? 40.15277 -54.04122 -27.82750 1.000 24.00844 216 ALA A CA 1
ATOM 3218 C C . ALA A 1 217 ? 39.43990 -54.89556 -28.87457 1.000 23.45121 216 ALA A C 1
ATOM 3219 O O . ALA A 1 217 ? 39.63008 -56.11730 -28.92398 1.000 25.60310 216 ALA A O 1
ATOM 3226 N N . ALA A 1 218 ? 38.65827 -54.27342 -29.74139 1.000 19.98581 217 ALA A N 1
ATOM 3227 C CA . ALA A 1 218 ? 37.96134 -54.96977 -30.80593 1.000 21.43591 217 ALA A CA 1
ATOM 3228 C C . ALA A 1 218 ? 38.86232 -55.30497 -31.97784 1.000 20.47582 217 ALA A C 1
ATOM 3229 O O . ALA A 1 218 ? 38.44687 -56.07382 -32.84879 1.000 23.82930 217 ALA A O 1
ATOM 3236 N N . GLY A 1 219 ? 40.05830 -54.74465 -32.03289 1.000 20.80965 218 GLY A N 1
ATOM 3237 C CA . GLY A 1 219 ? 41.03154 -55.06318 -33.07041 1.000 20.80949 218 GLY A CA 1
ATOM 3238 C C . GLY A 1 219 ? 41.37818 -53.91416 -33.99287 1.000 21.26007 218 GLY A C 1
ATOM 3239 O O . GLY A 1 219 ? 42.20985 -54.09862 -34.89127 1.000 22.57083 218 GLY A O 1
ATOM 3243 N N . PHE A 1 220 ? 40.82977 -52.71793 -33.79189 1.000 20.57711 219 PHE A N 1
ATOM 3244 C CA . PHE A 1 220 ? 41.11014 -51.60868 -34.68402 1.000 20.48818 219 PHE A CA 1
ATOM 3245 C C . PHE A 1 220 ? 42.41146 -50.92755 -34.30272 1.000 17.86973 219 PHE A C 1
ATOM 3246 O O . PHE A 1 220 ? 42.80995 -50.90257 -33.13183 1.000 21.89252 219 PHE A O 1
ATOM 3263 N N . THR A 1 221 ? 43.08901 -50.40117 -35.31607 1.000 19.49408 220 THR A N 1
ATOM 3264 C CA . THR A 1 221 ? 44.18682 -49.46200 -35.14582 1.000 19.30241 220 THR A CA 1
ATOM 3265 C C . THR A 1 221 ? 43.63466 -48.05248 -35.34379 1.000 18.88633 220 THR A C 1
ATOM 3266 O O . THR A 1 221 ? 42.87451 -47.79526 -36.28713 1.000 19.65918 220 THR A O 1
ATOM 3277 N N . ILE A 1 222 ? 44.01747 -47.13568 -34.45714 1.000 19.77949 221 ILE A N 1
ATOM 3278 C CA . ILE A 1 222 ? 43.66801 -45.72659 -34.60394 1.000 19.51617 221 ILE A CA 1
ATOM 3279 C C . ILE A 1 222 ? 44.77637 -45.08803 -35.43615 1.000 20.45457 221 ILE A C 1
ATOM 3280 O O . ILE A 1 222 ? 45.85507 -44.76322 -34.92234 1.000 24.53547 221 ILE A O 1
ATOM 3296 N N . GLU A 1 223 ? 44.50087 -44.90880 -36.72531 1.000 18.71223 222 GLU A N 1
ATOM 3297 C CA . GLU A 1 223 ? 45.48311 -44.34654 -37.64675 1.000 20.48090 222 GLU A CA 1
ATOM 3298 C C . GLU A 1 223 ? 45.64598 -42.84321 -37.47344 1.000 25.88757 222 GLU A C 1
ATOM 3299 O O . GLU A 1 223 ? 46.75116 -42.31438 -37.63165 1.000 24.37965 222 GLU A O 1
ATOM 3311 N N . HIS A 1 224 ? 44.55780 -42.13098 -37.19555 1.000 19.52161 223 HIS A N 1
ATOM 3312 C CA . HIS A 1 224 ? 44.60496 -40.68062 -37.11521 1.000 21.69579 223 HIS A CA 1
ATOM 3313 C C . HIS A 1 224 ? 43.41720 -40.19133 -36.29522 1.000 19.00684 223 HIS A C 1
ATOM 3314 O O . HIS A 1 224 ? 42.32777 -40.76782 -36.38035 1.000 18.47805 223 HIS A O 1
ATOM 3328 N N . VAL A 1 225 ? 43.64062 -39.12237 -35.52527 1.000 18.33437 224 VAL A N 1
ATOM 3329 C CA . VAL A 1 225 ? 42.58168 -38.41316 -34.80839 1.000 16.01299 224 VAL A CA 1
ATOM 3330 C C . VAL A 1 225 ? 42.64131 -36.94676 -35.21971 1.000 18.17559 224 VAL A C 1
ATOM 3331 O O . VAL A 1 225 ? 43.69538 -36.29889 -35.07545 1.000 21.54325 224 VAL A O 1
ATOM 3344 N N . GLN A 1 226 ? 41.53658 -36.43467 -35.78460 1.000 14.87125 225 GLN A N 1
ATOM 3345 C CA . GLN A 1 226 ? 41.46325 -35.03896 -36.19652 1.000 15.47489 225 GLN A CA 1
ATOM 3346 C C . GLN A 1 226 ? 40.42012 -34.33337 -35.33768 1.000 15.33867 225 GLN A C 1
ATOM 3347 O O . GLN A 1 226 ? 39.23288 -34.66535 -35.39867 1.000 15.84177 225 GLN A O 1
ATOM 3361 N N . LEU A 1 227 ? 40.88470 -33.39474 -34.51771 1.000 16.05835 226 LEU A N 1
ATOM 3362 C CA . LEU A 1 227 ? 39.99637 -32.66213 -33.63312 1.000 15.11563 226 LEU A CA 1
ATOM 3363 C C . LEU A 1 227 ? 39.33699 -31.52521 -34.40570 1.000 17.71695 226 LEU A C 1
ATOM 3364 O O . LEU A 1 227 ? 39.97543 -30.89118 -35.25839 1.000 18.91885 226 LEU A O 1
ATOM 3380 N N . LEU A 1 228 ? 38.07587 -31.24992 -34.08726 1.000 14.81334 227 LEU A N 1
ATOM 3381 C CA . LEU A 1 228 ? 37.25551 -30.26558 -34.78619 1.000 14.00916 227 LEU A CA 1
ATOM 3382 C C . LEU A 1 228 ? 36.56304 -29.28793 -33.82883 1.000 14.09512 227 LEU A C 1
ATOM 3383 O O . LEU A 1 228 ? 35.62892 -28.58559 -34.20994 1.000 15.57788 227 LEU A O 1
ATOM 3399 N N . GLN A 1 229 ? 37.10297 -29.16988 -32.61982 1.000 16.73705 228 GLN A N 1
ATOM 3400 C CA . GLN A 1 229 ? 36.49346 -28.37948 -31.54933 1.000 15.25950 228 GLN A CA 1
ATOM 3401 C C . GLN A 1 229 ? 36.02387 -26.98757 -32.00371 1.000 14.58606 228 GLN A C 1
ATOM 3402 O O . GLN A 1 229 ? 34.87227 -26.59762 -31.76707 1.000 16.32062 228 GLN A O 1
ATOM 3416 N N . GLN A 1 230 ? 36.92476 -26.19309 -32.58752 1.000 15.86866 229 GLN A N 1
ATOM 3417 C CA . GLN A 1 230 ? 36.57857 -24.82649 -32.97191 1.000 13.99113 229 GLN A CA 1
ATOM 3418 C C . GLN A 1 230 ? 35.69481 -24.75063 -34.19994 1.000 15.05059 229 GLN A C 1
ATOM 3419 O O . GLN A 1 230 ? 34.94097 -23.79058 -34.37321 1.000 16.72705 229 GLN A O 1
ATOM 3433 N N . HIS A 1 231 ? 35.73384 -25.76989 -35.04501 1.000 13.16505 230 HIS A N 1
ATOM 3434 C CA . HIS A 1 231 ? 34.75659 -25.85281 -36.11559 1.000 13.04932 230 HIS A CA 1
ATOM 3435 C C . HIS A 1 231 ? 33.35587 -26.02081 -35.55824 1.000 12.80315 230 HIS A C 1
ATOM 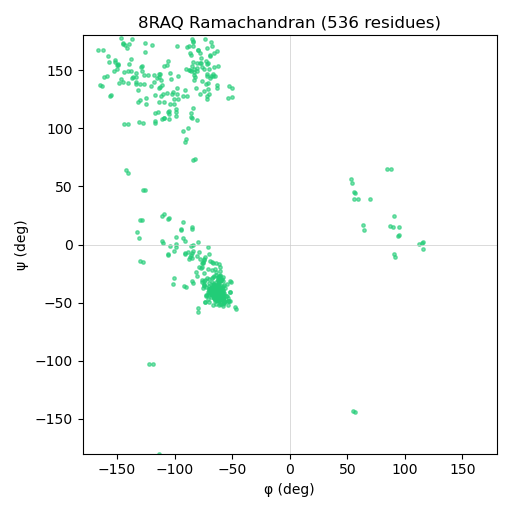3436 O O . HIS A 1 231 ? 32.38479 -25.54477 -36.16680 1.000 13.36551 230 HIS A O 1
ATOM 3450 N N . TYR A 1 232 ? 33.20776 -26.80383 -34.47676 1.000 13.35922 231 TYR A N 1
ATOM 3451 C CA . TYR A 1 232 ? 31.87591 -26.95742 -33.89171 1.000 13.27538 231 TYR A CA 1
ATOM 3452 C C . TYR A 1 232 ? 31.39052 -25.64219 -33.30728 1.000 12.79815 231 TYR A C 1
ATOM 3453 O O . TYR A 1 232 ? 30.22170 -25.28699 -33.50536 1.000 13.57809 231 TYR A O 1
ATOM 3471 N N . ALA A 1 233 ? 32.28579 -24.91080 -32.61768 1.000 13.53552 232 ALA A N 1
ATOM 3472 C CA . ALA A 1 233 ? 31.89848 -23.58949 -32.12100 1.000 14.68499 232 ALA A CA 1
ATOM 3473 C C . ALA A 1 233 ? 31.32671 -22.72679 -33.23953 1.000 13.87782 232 ALA A C 1
ATOM 3474 O O . ALA A 1 233 ? 30.25948 -22.10524 -33.10151 1.000 14.61111 232 ALA A O 1
ATOM 3481 N N . ARG A 1 234 ? 32.03978 -22.67828 -34.35770 1.000 13.17915 233 ARG A N 1
ATOM 3482 C CA . ARG A 1 234 ? 31.57340 -21.89868 -35.49784 1.000 13.90554 233 ARG A CA 1
ATOM 3483 C C . ARG A 1 234 ? 30.26154 -22.42448 -36.06698 1.000 15.02677 233 ARG A C 1
ATOM 3484 O O . ARG A 1 234 ? 29.39602 -21.64552 -36.47947 1.000 14.38783 233 ARG A O 1
ATOM 3505 N N . THR A 1 235 ? 30.12289 -23.74237 -36.17343 1.000 12.16798 234 THR A N 1
ATOM 3506 C CA . THR A 1 235 ? 28.88593 -24.32031 -36.68670 1.000 12.35137 234 THR A CA 1
ATOM 3507 C C . THR A 1 235 ? 27.70235 -23.91988 -35.83041 1.000 13.47095 234 THR A C 1
ATOM 3508 O O . THR A 1 235 ? 26.65952 -23.51878 -36.34830 1.000 14.01140 234 THR A O 1
ATOM 3519 N N . LEU A 1 236 ? 27.82246 -24.11968 -34.52286 1.000 12.47967 235 LEU A N 1
ATOM 3520 C CA . LEU A 1 236 ? 26.74639 -23.79798 -33.58703 1.000 12.45855 235 LEU A CA 1
ATOM 3521 C C . LEU A 1 236 ? 26.40525 -22.31204 -33.61374 1.000 12.81686 235 LEU A C 1
ATOM 3522 O O . LEU A 1 236 ? 25.21817 -21.94808 -33.60371 1.000 13.24875 235 LEU A O 1
ATOM 3538 N N . ASP A 1 237 ? 27.43155 -21.45981 -33.74477 1.000 13.40260 236 ASP A N 1
ATOM 3539 C CA . ASP A 1 237 ? 27.18200 -20.03316 -33.90132 1.000 12.49117 236 ASP A CA 1
ATOM 3540 C C . ASP A 1 237 ? 26.32827 -19.77394 -35.13754 1.000 14.11386 236 ASP A C 1
ATOM 3541 O O . ASP A 1 237 ? 25.42329 -18.91582 -35.11258 1.000 15.83683 236 ASP A O 1
ATOM 3550 N N . ALA A 1 238 ? 26.63589 -20.46684 -36.24213 1.000 14.72045 237 ALA A N 1
ATOM 3551 C CA . ALA A 1 238 ? 25.89025 -20.25621 -37.48244 1.000 13.81750 237 ALA A CA 1
ATOM 3552 C C . ALA A 1 238 ? 24.44402 -20.70462 -37.35474 1.000 14.13641 237 ALA A C 1
ATOM 3553 O O . ALA A 1 238 ? 23.51488 -20.01978 -37.84071 1.000 14.99088 237 ALA A O 1
ATOM 3560 N N . TRP A 1 239 ? 24.22952 -21.87130 -36.74255 1.000 13.05957 238 TRP A N 1
ATOM 3561 C CA . TRP A 1 239 ? 22.86119 -22.33362 -36.52000 1.000 12.57559 238 TRP A CA 1
ATOM 3562 C C . TRP A 1 239 ? 22.07849 -21.34129 -35.67465 1.000 13.92506 238 TRP A C 1
ATOM 3563 O O . TRP A 1 239 ? 20.91185 -21.04839 -35.98210 1.000 13.61974 238 TRP A O 1
ATOM 3584 N N . ALA A 1 240 ? 22.69569 -20.84586 -34.58794 1.000 13.39099 239 ALA A N 1
ATOM 3585 C CA . ALA A 1 240 ? 22.00158 -19.89756 -33.71350 1.000 13.98156 239 ALA A CA 1
ATOM 3586 C C . ALA A 1 240 ? 21.66358 -18.61598 -34.46451 1.000 15.36506 239 ALA A C 1
ATOM 3587 O O . ALA A 1 240 ? 20.55606 -18.07280 -34.33356 1.000 16.48471 239 ALA A O 1
ATOM 3594 N N . ALA A 1 241 ? 22.59893 -18.12524 -35.26652 1.000 14.80073 240 ALA A N 1
ATOM 3595 C CA . ALA A 1 241 ? 22.32911 -16.90920 -36.03156 1.000 14.88689 240 ALA A CA 1
ATOM 3596 C C . ALA A 1 241 ? 21.18840 -17.12584 -37.01576 1.000 16.09439 240 ALA A C 1
ATOM 3597 O O . ALA A 1 241 ? 20.34048 -16.24697 -37.20969 1.000 16.50532 240 ALA A O 1
ATOM 3604 N N . ASN A 1 242 ? 21.15944 -18.28607 -37.66590 1.000 12.88373 241 ASN A N 1
ATOM 3605 C CA . ASN A 1 242 ? 20.07778 -18.59975 -38.58889 1.000 12.81577 241 ASN A CA 1
ATOM 3606 C C . ASN A 1 242 ? 18.75913 -18.67985 -37.84572 1.000 14.20923 241 ASN A C 1
ATOM 3607 O O . ASN A 1 242 ? 17.72738 -18.21636 -38.34307 1.000 14.42998 241 ASN A O 1
ATOM 3618 N N . LEU A 1 243 ? 18.75469 -19.32205 -36.67497 1.000 13.74167 242 LEU A N 1
ATOM 3619 C CA . LEU A 1 243 ? 17.49413 -19.50621 -35.96944 1.000 14.21538 242 LEU A CA 1
ATOM 3620 C C . LEU A 1 243 ? 16.93079 -18.18342 -35.44889 1.000 13.27475 242 LEU A C 1
ATOM 3621 O O . LEU A 1 243 ? 15.72918 -17.91980 -35.61291 1.000 13.69078 242 LEU A O 1
ATOM 3637 N N . GLN A 1 244 ? 17.80806 -17.29993 -34.92664 1.000 14.21652 243 GLN A N 1
ATOM 3638 C CA . GLN A 1 244 ? 17.33358 -16.00002 -34.45646 1.000 12.62005 243 GLN A CA 1
ATOM 3639 C C . GLN A 1 244 ? 16.77496 -15.18696 -35.60654 1.000 14.38506 243 GLN A C 1
ATOM 3640 O O . GLN A 1 244 ? 15.78542 -14.46603 -35.45588 1.000 14.69611 243 GLN A O 1
ATOM 3654 N N . ALA A 1 245 ? 17.39286 -15.28654 -36.77358 1.000 13.95312 244 ALA A N 1
ATOM 3655 C CA . ALA A 1 245 ? 16.88910 -14.53266 -37.92910 1.000 13.31249 244 ALA A CA 1
ATOM 3656 C C . ALA A 1 245 ? 15.53303 -15.01175 -38.40484 1.000 14.19283 244 ALA A C 1
ATOM 3657 O O . ALA A 1 245 ? 14.80620 -14.23145 -39.02556 1.000 14.06975 244 ALA A O 1
ATOM 3664 N N . ALA A 1 246 ? 15.16960 -16.25701 -38.07312 1.000 13.38818 245 ALA A N 1
ATOM 3665 C CA . ALA A 1 246 ? 13.89452 -16.88444 -38.40745 1.000 13.64647 245 ALA A CA 1
ATOM 3666 C C . ALA A 1 246 ? 13.00363 -17.06956 -37.18102 1.000 14.22933 245 ALA A C 1
ATOM 3667 O O . ALA A 1 246 ? 12.15418 -17.96400 -37.16182 1.000 13.51458 245 ALA A O 1
ATOM 3674 N N . ARG A 1 247 ? 13.18568 -16.23487 -36.15295 1.000 12.78788 246 ARG A N 1
ATOM 3675 C CA . ARG A 1 247 ? 12.54722 -16.48963 -34.86420 1.000 12.30957 246 ARG A CA 1
ATOM 3676 C C . ARG A 1 247 ? 11.03622 -16.58322 -34.98180 1.000 14.64273 246 ARG A C 1
ATOM 3677 O O . ARG A 1 247 ? 10.42109 -17.47666 -34.39324 1.000 13.32659 246 ARG A O 1
ATOM 3698 N N . GLU A 1 248 ? 10.41681 -15.64427 -35.68564 1.000 13.71327 247 GLU A N 1
ATOM 3699 C CA . GLU A 1 248 ? 8.95786 -15.62839 -35.77612 1.000 14.75592 247 GLU A CA 1
ATOM 3700 C C . GLU A 1 248 ? 8.44623 -16.91032 -36.42084 1.000 15.27031 247 GLU A C 1
ATOM 3701 O O . GLU A 1 248 ? 7.48294 -17.52558 -35.94354 1.000 15.82796 247 GLU A O 1
ATOM 3713 N N . ARG A 1 249 ? 9.11776 -17.35154 -37.48720 1.000 14.94931 248 ARG A N 1
ATOM 3714 C CA . ARG A 1 249 ? 8.68370 -18.55701 -38.16969 1.000 15.99243 248 ARG A CA 1
ATOM 3715 C C . ARG A 1 249 ? 8.93514 -19.78656 -37.31180 1.000 14.50068 248 ARG A C 1
ATOM 3716 O O . ARG A 1 249 ? 8.10556 -20.71154 -37.31344 1.000 16.69956 248 ARG A O 1
ATOM 3737 N N . ALA A 1 250 ? 10.00713 -19.77425 -36.51347 1.000 14.57487 249 ALA A N 1
ATOM 3738 C CA . ALA A 1 250 ? 10.28831 -20.89048 -35.61214 1.000 14.37310 249 ALA A CA 1
ATOM 3739 C C . ALA A 1 250 ? 9.24032 -21.00684 -34.51451 1.000 13.95067 249 ALA A C 1
ATOM 3740 O O . ALA A 1 250 ? 8.81864 -22.10814 -34.15615 1.000 15.49965 249 ALA A O 1
ATOM 3747 N N . ILE A 1 251 ? 8.85329 -19.87966 -33.93488 1.000 14.23481 250 ILE A N 1
ATOM 3748 C CA . ILE A 1 251 ? 7.79837 -19.85967 -32.93054 1.000 15.95180 250 ILE A CA 1
ATOM 3749 C C . ILE A 1 251 ? 6.49832 -20.34567 -33.54156 1.000 14.72518 250 ILE A C 1
ATOM 3750 O O . ILE A 1 251 ? 5.75975 -21.11667 -32.91672 1.000 16.26406 250 ILE A O 1
ATOM 3766 N N . ALA A 1 252 ? 6.20069 -19.93229 -34.78083 1.000 16.50336 251 ALA A N 1
ATOM 3767 C CA . ALA A 1 252 ? 4.97419 -20.38646 -35.43533 1.000 16.14941 251 ALA A CA 1
ATOM 3768 C C . ALA A 1 252 ? 4.94492 -21.90032 -35.66127 1.000 17.79863 251 ALA A C 1
ATOM 3769 O O . ALA A 1 252 ? 3.89136 -22.52884 -35.50788 1.000 18.97020 251 ALA A O 1
ATOM 3776 N N . VAL A 1 253 ? 6.07392 -22.48901 -36.06524 1.000 16.19963 252 VAL A N 1
ATOM 3777 C CA . VAL A 1 253 ? 6.14321 -23.92431 -36.30566 1.000 16.15437 252 VAL A CA 1
ATOM 3778 C C . VAL A 1 253 ? 6.06906 -24.69432 -34.99323 1.000 16.24899 252 VAL A C 1
ATOM 3779 O O . VAL A 1 253 ? 5.47698 -25.77831 -34.92798 1.000 19.70549 252 VAL A O 1
ATOM 3792 N N . GLN A 1 254 ? 6.75318 -24.19432 -33.96069 1.000 15.30969 253 GLN A N 1
ATOM 3793 C CA . GLN A 1 254 ? 6.77886 -24.83643 -32.65889 1.000 15.05815 253 GLN A CA 1
ATOM 3794 C C . GLN A 1 254 ? 6.18228 -23.88780 -31.63619 1.000 16.10676 253 GLN A C 1
ATOM 3795 O O . GLN A 1 254 ? 4.95723 -23.80913 -31.50900 1.000 17.10202 253 GLN A O 1
ATOM 3809 N N . SER A 1 255 ? 7.00619 -23.22496 -30.81718 1.000 14.73241 254 SER A N 1
ATOM 3810 C CA . SER A 1 255 ? 6.54718 -22.31814 -29.77649 1.000 14.69477 254 SER A CA 1
ATOM 3811 C C . SER A 1 255 ? 7.74361 -21.51714 -29.29703 1.000 16.22025 254 SER A C 1
ATOM 3812 O O . SER A 1 255 ? 8.88582 -21.80154 -29.65286 1.000 14.28569 254 SER A O 1
ATOM 3820 N N . GLU A 1 256 ? 7.46016 -20.46336 -28.53690 1.000 15.58338 255 GLU A N 1
ATOM 3821 C CA . GLU A 1 256 ? 8.53126 -19.64727 -27.97343 1.000 15.15145 255 GLU A CA 1
ATOM 3822 C C . GLU A 1 256 ? 9.38461 -20.45014 -26.99276 1.000 12.99560 255 GLU A C 1
ATOM 3823 O O . GLU A 1 256 ? 10.60328 -20.28257 -26.94096 1.000 14.51399 255 GLU A O 1
ATOM 3835 N N . GLU A 1 257 ? 8.75916 -21.33658 -26.21540 1.000 15.70108 256 GLU A N 1
ATOM 3836 C CA . GLU A 1 257 ? 9.51347 -22.20029 -25.31612 1.000 15.95645 256 GLU A CA 1
ATOM 3837 C C . GLU A 1 257 ? 10.54779 -23.01861 -26.06673 1.000 14.86484 256 GLU A C 1
ATOM 3838 O O . GLU A 1 257 ? 11.71421 -23.11518 -25.64588 1.000 15.47740 256 GLU A O 1
ATOM 3850 N N . VAL A 1 258 ? 10.11299 -23.67474 -27.15001 1.000 14.77111 257 VAL A N 1
ATOM 3851 C CA . VAL A 1 258 ? 11.01409 -24.51488 -27.93526 1.000 14.30219 257 VAL A CA 1
ATOM 3852 C C . VAL A 1 258 ? 12.10759 -23.66987 -28.58067 1.000 13.80462 257 VAL A C 1
ATOM 3853 O O . VAL A 1 258 ? 13.29130 -24.02988 -28.55385 1.000 14.68886 257 VAL A O 1
ATOM 3866 N N . TYR A 1 259 ? 11.71605 -22.52946 -29.16873 1.000 13.11269 258 TYR A N 1
ATOM 3867 C CA . TYR A 1 259 ? 12.68977 -21.62499 -29.74833 1.000 13.78325 258 TYR A CA 1
ATOM 3868 C C . TYR A 1 259 ? 13.75467 -21.26112 -28.71613 1.000 12.91708 258 TYR A C 1
ATOM 3869 O O . TYR A 1 259 ? 14.95799 -21.32899 -28.99849 1.000 13.85836 258 TYR A O 1
ATOM 3887 N N . ASN A 1 260 ? 13.32175 -20.80350 -27.53247 1.000 12.99131 259 ASN A N 1
ATOM 3888 C CA . ASN A 1 260 ? 14.29298 -20.36506 -26.53083 1.000 12.88488 259 ASN A CA 1
ATOM 3889 C C . ASN A 1 260 ? 15.17642 -21.52475 -26.05444 1.000 15.18592 259 ASN A C 1
ATOM 3890 O O . ASN A 1 260 ? 16.37376 -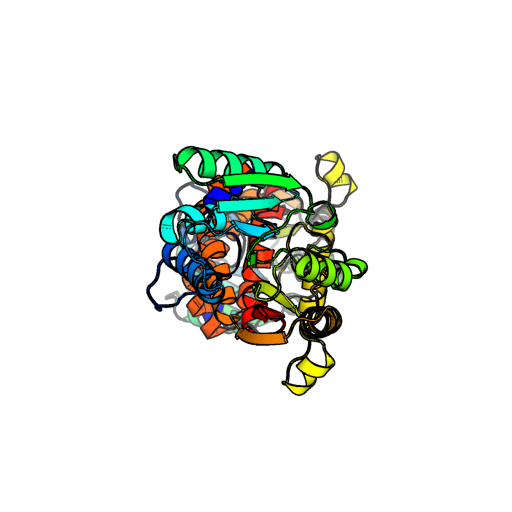21.33714 -25.78495 1.000 16.07196 259 ASN A O 1
ATOM 3901 N N . ASN A 1 261 ? 14.60087 -22.72669 -25.92783 1.000 15.19129 260 ASN A N 1
ATOM 3902 C CA . ASN A 1 261 ? 15.40508 -23.88992 -25.54646 1.000 14.91957 260 ASN A CA 1
ATOM 3903 C C . ASN A 1 261 ? 16.46376 -24.22113 -26.59909 1.000 14.11034 260 ASN A C 1
ATOM 3904 O O . ASN A 1 261 ? 17.61132 -24.51077 -26.25462 1.000 15.80294 260 ASN A O 1
ATOM 3915 N N . PHE A 1 262 ? 16.09707 -24.17927 -27.88297 1.000 14.37751 261 PHE A N 1
ATOM 3916 C CA . PHE A 1 262 ? 17.08289 -24.36307 -28.93388 1.000 13.34257 261 PHE A CA 1
ATOM 3917 C C . PHE A 1 262 ? 18.15743 -23.29656 -28.87227 1.000 13.47624 261 PHE A C 1
ATOM 3918 O O . PHE A 1 262 ? 19.34384 -23.61353 -29.04228 1.000 14.33634 261 PHE A O 1
ATOM 3935 N N . MET A 1 263 ? 17.77153 -22.02027 -28.70118 1.000 13.13353 262 MET A N 1
ATOM 3936 C CA . MET A 1 263 ? 18.80341 -21.00291 -28.62383 1.000 12.74572 262 MET A CA 1
ATOM 3937 C C . MET A 1 263 ? 19.74725 -21.22015 -27.45415 1.000 13.50754 262 MET A C 1
ATOM 3938 O O . MET A 1 263 ? 20.95536 -20.96684 -27.56047 1.000 15.00114 262 MET A O 1
ATOM 3952 N N . HIS A 1 264 ? 19.20006 -21.63718 -26.31185 1.000 13.48045 263 HIS A N 1
ATOM 3953 C CA . HIS A 1 264 ? 20.02006 -21.93600 -25.14951 1.000 13.48286 263 HIS A CA 1
ATOM 3954 C C . HIS A 1 264 ? 21.00481 -23.06238 -25.47487 1.000 15.31119 263 HIS A C 1
ATOM 3955 O O . HIS A 1 264 ? 22.19120 -22.97124 -25.13816 1.000 14.99470 263 HIS A O 1
ATOM 3969 N N . TYR A 1 265 ? 20.52314 -24.14414 -26.11214 1.000 13.21949 264 TYR A N 1
ATOM 3970 C CA . TYR A 1 265 ? 21.41643 -25.23758 -26.49564 1.000 13.76138 264 TYR A CA 1
ATOM 3971 C C . TYR A 1 265 ? 22.50523 -24.76503 -27.44468 1.000 14.47822 264 TYR A C 1
ATOM 3972 O O . TYR A 1 265 ? 23.69989 -25.02838 -27.22727 1.000 15.44027 264 TYR A O 1
ATOM 3990 N N . LEU A 1 266 ? 22.10672 -24.07905 -28.52158 1.000 13.53884 265 LEU A N 1
ATOM 3991 C CA . LEU A 1 266 ? 23.05815 -23.74928 -29.57222 1.000 13.38425 265 LEU A CA 1
ATOM 3992 C C . LEU A 1 266 ? 24.13177 -22.81857 -29.04970 1.000 14.61162 265 LEU A C 1
ATOM 3993 O O . LEU A 1 266 ? 25.32095 -23.05021 -29.25146 1.000 15.35114 265 LEU A O 1
ATOM 4009 N N . THR A 1 267 ? 23.72017 -21.75662 -28.34548 1.000 13.72866 266 THR A N 1
ATOM 4010 C CA . THR A 1 267 ? 24.69701 -20.78628 -27.85767 1.000 14.32455 266 THR A CA 1
ATOM 4011 C C . THR A 1 267 ? 25.52176 -21.33789 -26.68418 1.000 15.94535 266 THR A C 1
ATOM 4012 O O . THR A 1 267 ? 26.72507 -21.05602 -26.56845 1.000 16.41302 266 THR A O 1
ATOM 4023 N N . GLY A 1 268 ? 24.88636 -22.12604 -25.81217 1.000 13.27206 267 GLY A N 1
ATOM 4024 C CA . GLY A 1 268 ? 25.59686 -22.69710 -24.68417 1.000 14.03744 267 GLY A CA 1
ATOM 4025 C C . GLY A 1 268 ? 26.61104 -23.72370 -25.13215 1.000 14.55220 267 GLY A C 1
ATOM 4026 O O . GLY A 1 268 ? 27.72314 -23.80358 -24.58494 1.000 14.88751 267 GLY A O 1
ATOM 4030 N N . CYS A 1 269 ? 26.23763 -24.53296 -26.11421 1.000 14.23663 268 CYS A N 1
ATOM 4031 C CA A CYS A 1 269 ? 27.18820 -25.50637 -26.63174 0.574 14.00573 268 CYS A CA 1
ATOM 4032 C CA B CYS A 1 269 ? 27.17920 -25.50816 -26.64304 0.426 13.98767 268 CYS A CA 1
ATOM 4033 C C . CYS A 1 269 ? 28.32563 -24.82217 -27.37949 1.000 16.40818 268 CYS A C 1
ATOM 4034 O O . CYS A 1 269 ? 29.50112 -25.20866 -27.23481 1.000 16.06464 268 CYS A O 1
ATOM 4049 N N . ALA A 1 270 ? 28.01418 -23.76608 -28.12124 1.000 13.63125 269 ALA A N 1
ATOM 4050 C CA . ALA A 1 270 ? 29.08068 -23.05708 -28.81366 1.000 13.90508 269 ALA A CA 1
ATOM 4051 C C . ALA A 1 270 ? 30.10972 -22.52473 -27.82318 1.000 15.74983 269 ALA A C 1
ATOM 4052 O O . ALA A 1 270 ? 31.32841 -22.60733 -28.04978 1.000 15.82918 269 ALA A O 1
ATOM 4059 N N . GLU A 1 271 ? 29.62440 -21.90671 -26.74511 1.000 14.85877 270 GLU A N 1
ATOM 4060 C CA . GLU A 1 271 ? 30.51160 -21.37406 -25.72738 1.000 14.84363 270 GLU A CA 1
ATOM 4061 C C . GLU A 1 271 ? 31.39808 -22.45694 -25.14298 1.000 18.14841 270 GLU A C 1
ATOM 4062 O O . GLU A 1 271 ? 32.59027 -22.22771 -24.90218 1.000 19.91256 270 GLU A O 1
ATOM 4074 N N . ARG A 1 272 ? 30.82944 -23.65123 -24.92249 1.000 17.65555 271 ARG A N 1
ATOM 4075 C CA . ARG A 1 272 ? 31.56402 -24.72231 -24.28451 1.000 18.28175 271 ARG A CA 1
ATOM 4076 C C . ARG A 1 272 ? 32.58720 -25.36636 -25.20981 1.000 16.43275 271 ARG A C 1
ATOM 4077 O O . ARG A 1 272 ? 33.66368 -25.75580 -24.75597 1.000 17.12788 271 ARG A O 1
ATOM 4098 N N . PHE A 1 273 ? 32.29130 -25.47216 -26.49609 1.000 15.90938 272 PHE A N 1
ATOM 4099 C CA . PHE A 1 273 ? 33.34584 -25.90205 -27.42023 1.000 13.97803 272 PHE A CA 1
ATOM 4100 C C . PHE A 1 273 ? 34.44485 -24.86365 -27.50979 1.000 19.10090 272 PHE A C 1
ATOM 4101 O O . PHE A 1 273 ? 35.62428 -25.20732 -27.49055 1.000 16.42182 272 PHE A O 1
ATOM 4118 N N . ARG A 1 274 ? 34.08979 -23.58246 -27.56018 1.000 16.07642 273 ARG A N 1
ATOM 4119 C CA . ARG A 1 274 ? 35.12632 -22.55653 -27.64048 1.000 18.32007 273 ARG A CA 1
ATOM 4120 C C . ARG A 1 274 ? 36.06679 -22.60423 -26.45086 1.000 19.42035 273 ARG A C 1
ATOM 4121 O O . ARG A 1 274 ? 37.28508 -22.42835 -26.60377 1.000 23.39516 273 ARG A O 1
ATOM 4142 N N . ARG A 1 275 ? 35.51983 -22.84789 -25.26050 1.000 17.69919 274 ARG A N 1
ATOM 4143 C CA . ARG A 1 275 ? 36.27661 -22.87483 -24.02109 1.000 20.52238 274 ARG A CA 1
ATOM 4144 C C . ARG A 1 275 ? 37.08087 -24.15045 -23.85911 1.000 19.28104 274 ARG A C 1
ATOM 4145 O O . ARG A 1 275 ? 38.01345 -24.17089 -23.04191 1.000 24.57086 274 ARG A O 1
ATOM 4166 N N . GLY A 1 276 ? 36.72225 -25.20733 -24.59547 1.000 18.66115 275 GLY A N 1
ATOM 4167 C CA . GLY A 1 276 ? 37.44999 -26.45218 -24.52719 1.000 19.05230 275 GLY A CA 1
ATOM 4168 C C . GLY A 1 276 ? 36.89149 -27.47592 -23.56338 1.000 18.68529 275 GLY A C 1
ATOM 4169 O O . GLY A 1 276 ? 37.59597 -28.43123 -23.24081 1.000 19.46823 275 GLY A O 1
ATOM 4173 N N . LEU A 1 277 ? 35.65566 -27.30738 -23.08967 1.000 19.31052 276 LEU A N 1
ATOM 4174 C CA . LEU A 1 277 ? 35.12286 -28.23549 -22.10082 1.000 17.09945 276 LEU A CA 1
ATOM 4175 C C . LEU A 1 277 ? 34.83955 -29.60135 -22.68593 1.000 18.32830 276 LEU A C 1
ATOM 4176 O O . LEU A 1 277 ? 34.87090 -30.59581 -21.95891 1.000 21.36761 276 LEU A O 1
ATOM 4192 N N . ILE A 1 278 ? 34.51121 -29.66220 -23.97869 1.000 18.83908 277 ILE A N 1
ATOM 4193 C CA . ILE A 1 278 ? 34.21021 -30.89729 -24.68227 1.000 20.39022 277 ILE A CA 1
ATOM 4194 C C . ILE A 1 278 ? 34.85412 -30.79707 -26.04995 1.000 20.06900 277 ILE A C 1
ATOM 4195 O O . ILE A 1 278 ? 35.37063 -29.75207 -26.43275 1.000 18.93377 277 ILE A O 1
ATOM 4211 N N . ASN A 1 279 ? 34.82366 -31.89793 -26.79396 1.000 16.48529 278 ASN A N 1
ATOM 4212 C CA . ASN A 1 279 ? 35.51267 -31.93636 -28.06950 1.000 16.53975 278 ASN A CA 1
ATOM 4213 C C . ASN A 1 279 ? 34.71112 -32.78728 -29.03659 1.000 14.09148 278 ASN A C 1
ATOM 4214 O O . ASN A 1 279 ? 33.70775 -33.41910 -28.68200 1.000 14.78237 278 ASN A O 1
ATOM 4225 N N . VAL A 1 280 ? 35.15540 -32.77770 -30.28504 1.000 14.52753 279 VAL A N 1
ATOM 4226 C CA . VAL A 1 280 ? 34.57183 -33.58891 -31.34772 1.000 12.88031 279 VAL A CA 1
ATOM 4227 C C . VAL A 1 280 ? 35.71609 -33.93168 -32.27773 1.000 14.16622 279 VAL A C 1
ATOM 4228 O O . VAL A 1 280 ? 36.59243 -33.10537 -32.51633 1.000 15.24952 279 VAL A O 1
ATOM 4241 N N . ALA A 1 281 ? 35.75842 -35.17154 -32.75234 1.000 14.78599 280 ALA A N 1
ATOM 4242 C CA . ALA A 1 281 ? 36.87286 -35.57946 -33.57999 1.000 12.37756 280 ALA A CA 1
ATOM 4243 C C . ALA A 1 281 ? 36.47072 -36.67686 -34.54586 1.000 15.11668 280 ALA A C 1
ATOM 4244 O O . ALA A 1 281 ? 35.53256 -37.44933 -34.31499 1.000 15.14082 280 ALA A O 1
ATOM 4251 N N . GLN A 1 282 ? 37.27398 -36.79005 -35.59913 1.000 14.90497 281 GLN A N 1
ATOM 4252 C CA . GLN A 1 282 ? 37.18519 -37.89875 -36.54231 1.000 13.86007 281 GLN A CA 1
ATOM 4253 C C . GLN A 1 282 ? 38.34311 -38.86307 -36.27204 1.000 16.07514 281 GLN A C 1
ATOM 4254 O O . GLN A 1 282 ? 39.52018 -38.47717 -36.31509 1.000 15.47488 281 GLN A O 1
ATOM 4268 N N . PHE A 1 283 ? 37.99131 -40.10952 -35.95505 1.000 13.13059 282 PHE A N 1
ATOM 4269 C CA . PHE A 1 283 ? 38.93198 -41.18328 -35.65919 1.000 15.62828 282 PHE A CA 1
ATOM 4270 C C . PHE A 1 283 ? 38.98276 -42.12130 -36.85681 1.000 14.94981 282 PHE A C 1
ATOM 4271 O O . PHE A 1 283 ? 37.96853 -42.75278 -37.19872 1.000 15.03344 282 PHE A O 1
ATOM 4288 N N . THR A 1 284 ? 40.13904 -42.14854 -37.54631 1.000 14.86647 283 THR A N 1
ATOM 4289 C CA . THR A 1 284 ? 40.29294 -43.08943 -38.64675 1.000 15.13929 283 THR A CA 1
ATOM 4290 C C . THR A 1 284 ? 40.72461 -44.43642 -38.09993 1.000 15.68094 283 THR A C 1
ATOM 4291 O O . THR A 1 284 ? 41.79509 -44.53020 -37.48136 1.000 17.31031 283 THR A O 1
ATOM 4302 N N . MET A 1 285 ? 39.88267 -45.45905 -38.28621 1.000 16.11432 284 MET A N 1
ATOM 4303 C CA . MET A 1 285 ? 40.13612 -46.74831 -37.68146 1.000 15.43512 284 MET A CA 1
ATOM 4304 C C . MET A 1 285 ? 40.35196 -47.81851 -38.75058 1.000 20.42438 284 MET A C 1
ATOM 4305 O O . MET A 1 285 ? 39.55403 -47.94304 -39.67381 1.000 17.63694 284 MET A O 1
ATOM 4319 N N . THR A 1 286 ? 41.43427 -48.56539 -38.64303 1.000 18.71288 285 THR A N 1
ATOM 4320 C CA . THR A 1 286 ? 41.75757 -49.55205 -39.64991 1.000 19.11451 285 THR A CA 1
ATOM 4321 C C . THR A 1 286 ? 41.94444 -50.91236 -38.99897 1.000 20.19869 285 THR A C 1
ATOM 4322 O O . THR A 1 286 ? 42.09930 -51.04323 -37.78609 1.000 20.68176 285 THR A O 1
ATOM 4333 N N . LYS A 1 287 ? 41.94517 -51.93563 -39.84066 1.000 26.42288 286 LYS A N 1
ATOM 4334 C CA . LYS A 1 287 ? 42.09880 -53.30551 -39.38161 1.000 28.52286 286 LYS A CA 1
ATOM 4335 C C . LYS A 1 287 ? 43.53543 -53.76498 -39.53251 1.000 45.96468 286 LYS A C 1
ATOM 4336 O O . LYS A 1 287 ? 44.02269 -54.62156 -38.78776 1.000 48.04608 286 LYS A O 1
ATOM 4356 N N . ASP B 1 17 ? 29.25460 -3.60020 -11.80799 1.000 62.73271 16 ASP A0A0 N 1
ATOM 4357 C CA . ASP B 1 17 ? 30.53463 -3.90238 -12.42795 1.000 54.48190 16 ASP A0A0 CA 1
ATOM 4358 C C . ASP B 1 17 ? 30.42627 -4.03977 -13.94481 1.000 47.89140 16 ASP A0A0 C 1
ATOM 4359 O O . ASP B 1 17 ? 31.43825 -3.98614 -14.64355 1.000 70.77548 16 ASP A0A0 O 1
ATOM 4367 N N . ILE B 1 18 ? 29.21548 -4.22767 -14.46771 1.000 37.66842 17 ILE A0A0 N 1
ATOM 4368 C CA . ILE B 1 18 ? 29.04108 -4.21989 -15.91730 1.000 29.59686 17 ILE A0A0 CA 1
ATOM 4369 C C . ILE B 1 18 ? 29.18955 -2.78783 -16.41810 1.000 30.56877 17 ILE A0A0 C 1
ATOM 4370 O O . ILE B 1 18 ? 28.50615 -1.87118 -15.93985 1.000 28.96700 17 ILE A0A0 O 1
ATOM 4386 N N . SER B 1 19 ? 30.05136 -2.59885 -17.40968 1.000 29.57361 18 SER A0A0 N 1
ATOM 4387 C CA . SER B 1 19 ? 30.41876 -1.27052 -17.86286 1.000 27.49181 18 SER A0A0 CA 1
ATOM 4388 C C . SER B 1 19 ? 29.25946 -0.62048 -18.61257 1.000 22.85612 18 SER A0A0 C 1
ATOM 4389 O O . SER B 1 19 ? 28.45757 -1.28902 -19.27245 1.000 23.80292 18 SER A0A0 O 1
ATOM 4397 N N . ASP B 1 20 ? 29.15737 0.71232 -18.47294 1.000 23.05536 19 ASP A0A0 N 1
ATOM 4398 C CA . ASP B 1 20 ? 28.19386 1.46330 -19.26978 1.000 23.76454 19 ASP A0A0 CA 1
ATOM 4399 C C . ASP B 1 20 ? 28.35357 1.14064 -20.76049 1.000 22.96044 19 ASP A0A0 C 1
ATOM 4400 O O . ASP B 1 20 ? 27.36875 1.15379 -21.51250 1.000 22.43774 19 ASP A0A0 O 1
ATOM 4409 N N . ASP B 1 21 ? 29.58713 0.83896 -21.20574 1.000 25.22606 20 ASP A0A0 N 1
ATOM 4410 C CA . ASP B 1 21 ? 29.82834 0.56485 -22.62801 1.000 23.88946 20 ASP A0A0 CA 1
ATOM 4411 C C . ASP B 1 21 ? 29.05801 -0.66704 -23.11188 1.000 23.61147 20 ASP A0A0 C 1
ATOM 4412 O O . ASP B 1 21 ? 28.75325 -0.78384 -24.30364 1.000 26.43011 20 ASP A0A0 O 1
ATOM 4421 N N . PHE B 1 22 ? 28.78106 -1.61074 -22.21475 1.000 22.51427 21 PHE A0A0 N 1
ATOM 4422 C CA . PHE B 1 22 ? 27.98840 -2.77975 -22.57849 1.000 22.56194 21 PHE A0A0 CA 1
ATOM 4423 C C . PHE B 1 22 ? 26.51934 -2.40182 -22.74273 1.000 20.77866 21 PHE A0A0 C 1
ATOM 4424 O O . PHE B 1 22 ? 25.87860 -2.73869 -23.75114 1.000 22.06620 21 PHE A0A0 O 1
ATOM 4441 N N . PHE B 1 23 ? 25.96491 -1.68529 -21.75988 1.000 20.14627 22 PHE A0A0 N 1
ATOM 4442 C CA . PHE B 1 23 ? 24.56946 -1.26443 -21.84757 1.000 19.51451 22 PHE A0A0 CA 1
ATOM 4443 C C . PHE B 1 23 ? 24.31902 -0.35047 -23.03212 1.000 19.76156 22 PHE A0A0 C 1
ATOM 4444 O O . PHE B 1 23 ? 23.25141 -0.44217 -23.66362 1.000 19.82204 22 PHE A0A0 O 1
ATOM 4461 N N . ALA B 1 24 ? 25.31446 0.48192 -23.39888 1.000 20.59106 23 ALA A0A0 N 1
ATOM 4462 C CA . ALA B 1 24 ? 25.16230 1.36352 -24.54362 1.000 22.16651 23 ALA A0A0 CA 1
ATOM 4463 C C . ALA B 1 24 ? 24.91685 0.59645 -25.82888 1.000 22.97015 23 ALA A0A0 C 1
ATOM 4464 O O . ALA B 1 24 ? 24.40050 1.16776 -26.79416 1.000 24.58755 23 ALA A0A0 O 1
ATOM 4471 N N . LEU B 1 25 ? 25.32441 -0.66929 -25.87488 1.000 21.64190 24 LEU A0A0 N 1
ATOM 4472 C CA . LEU B 1 25 ? 25.14035 -1.47203 -27.07309 1.000 24.25584 24 LEU A0A0 CA 1
ATOM 4473 C C . LEU B 1 25 ? 23.69059 -1.84933 -27.34070 1.000 23.56671 24 LEU A0A0 C 1
ATOM 4474 O O . LEU B 1 25 ? 23.35964 -2.17666 -28.49723 1.000 26.86742 24 LEU A0A0 O 1
ATOM 4490 N N . PHE B 1 26 ? 22.81769 -1.81202 -26.32835 1.000 21.86344 25 PHE A0A0 N 1
ATOM 4491 C CA . PHE B 1 26 ? 21.45362 -2.26682 -26.54650 1.000 20.06683 25 PHE A0A0 CA 1
ATOM 4492 C C . PHE B 1 26 ? 20.36830 -1.31915 -26.07547 1.000 21.96317 25 PHE A0A0 C 1
ATOM 4493 O O . PHE B 1 26 ? 19.21709 -1.49964 -26.47999 1.000 21.79625 25 PHE A0A0 O 1
ATOM 4510 N N . LEU B 1 27 ? 20.68933 -0.31769 -25.26560 1.000 20.11519 26 LEU A0A0 N 1
ATOM 4511 C CA . LEU B 1 27 ? 19.69672 0.66176 -24.83209 1.000 20.21846 26 LEU A0A0 CA 1
ATOM 4512 C C . LEU B 1 27 ? 19.60938 1.77784 -25.87066 1.000 20.06061 26 LEU A0A0 C 1
ATOM 4513 O O . LEU B 1 27 ? 20.49709 1.95859 -26.70172 1.000 24.27424 26 LEU A0A0 O 1
ATOM 4529 N N . ASP B 1 28 ? 18.54709 2.56108 -25.78940 1.000 22.90300 27 ASP A0A0 N 1
ATOM 4530 C CA . ASP B 1 28 ? 18.35525 3.71592 -26.66698 1.000 22.62665 27 ASP A0A0 CA 1
ATOM 4531 C C . ASP B 1 28 ? 19.08103 4.92215 -26.08892 1.000 26.17478 27 ASP A0A0 C 1
ATOM 4532 O O . ASP B 1 28 ? 19.61657 4.88160 -24.97158 1.000 22.13078 27 ASP A0A0 O 1
ATOM 4541 N N . PRO B 1 29 ? 19.07244 6.05054 -26.80202 1.000 26.33529 28 PRO A0A0 N 1
ATOM 4542 C CA . PRO B 1 29 ? 19.83215 7.22321 -26.32243 1.000 24.75868 28 PRO A0A0 CA 1
ATOM 4543 C C . PRO B 1 29 ? 19.34503 7.81443 -25.01440 1.000 29.12979 28 PRO A0A0 C 1
ATOM 4544 O O . PRO B 1 29 ? 20.08302 8.58618 -24.38359 1.000 30.81690 28 PRO A0A0 O 1
ATOM 4555 N N . THR B 1 30 ? 18.14212 7.48119 -24.56152 1.000 22.78287 29 THR A0A0 N 1
ATOM 4556 C CA . THR B 1 30 ? 17.71098 7.98480 -23.26184 1.000 24.87142 29 THR A0A0 CA 1
ATOM 4557 C C . THR B 1 30 ? 18.40541 7.24294 -22.12117 1.000 21.88848 29 THR A0A0 C 1
ATOM 4558 O O . THR B 1 30 ? 18.33562 7.70154 -20.97359 1.000 22.26349 29 THR A0A0 O 1
ATOM 4569 N N . TRP B 1 31 ? 19.02045 6.07951 -22.40875 1.000 21.52415 30 TRP A0A0 N 1
ATOM 4570 C CA . TRP B 1 31 ? 19.59765 5.18764 -21.40228 1.000 19.18696 30 TRP A0A0 CA 1
ATOM 4571 C C . TRP B 1 31 ? 18.54717 4.62159 -20.44130 1.000 22.31017 30 TRP A0A0 C 1
ATOM 4572 O O . TRP B 1 31 ? 18.88991 4.08289 -19.38967 1.000 22.53444 30 TRP A0A0 O 1
ATOM 4593 N N . VAL B 1 32 ? 17.26609 4.68273 -20.78883 1.000 19.62706 31 VAL A0A0 N 1
ATOM 4594 C CA . VAL B 1 32 ? 16.23163 4.13238 -19.90463 1.000 17.36539 31 VAL A0A0 CA 1
ATOM 4595 C C . VAL B 1 32 ? 16.26167 2.60753 -19.99035 1.000 19.00546 31 VAL A0A0 C 1
ATOM 4596 O O . VAL B 1 32 ? 16.28670 2.03152 -21.07824 1.000 19.60542 31 VAL A0A0 O 1
ATOM 4609 N N . TYR B 1 33 ? 16.24688 1.93983 -18.84316 1.000 17.31633 32 TYR A0A0 N 1
ATOM 4610 C CA . TYR B 1 33 ? 16.42220 0.49986 -18.74451 1.000 16.21822 32 TYR A0A0 CA 1
ATOM 4611 C C . TYR B 1 33 ? 15.27521 -0.08887 -17.94533 1.000 16.12350 32 TYR A0A0 C 1
ATOM 4612 O O . TYR B 1 33 ? 15.44791 -0.94821 -17.06400 1.000 17.79769 32 TYR A0A0 O 1
ATOM 4630 N N . THR B 1 34 ? 14.06709 0.35424 -18.30643 1.000 16.03517 33 THR A0A0 N 1
ATOM 4631 C CA . THR B 1 34 ? 12.80989 -0.09697 -17.70937 1.000 15.24017 33 THR A0A0 CA 1
ATOM 4632 C C . THR B 1 34 ? 11.78359 -0.14939 -18.84592 1.000 16.16188 33 THR A0A0 C 1
ATOM 4633 O O . THR B 1 34 ? 12.02912 0.33946 -19.94820 1.000 17.27553 33 THR A0A0 O 1
ATOM 4644 N N . CYS B 1 35 ? 10.61847 -0.69595 -18.55416 1.000 15.69255 34 CYS A0A0 N 1
ATOM 4645 C CA . CYS B 1 35 ? 9.56656 -0.94442 -19.52053 1.000 15.94356 34 CYS A0A0 CA 1
ATOM 4646 C C . CYS B 1 35 ? 9.21421 0.30604 -20.28326 1.000 16.65143 34 CYS A0A0 C 1
ATOM 4647 O O . CYS B 1 35 ? 8.85195 1.30543 -19.67145 1.000 17.27051 34 CYS A0A0 O 1
ATOM 4655 N N . ALA B 1 36 ? 9.25703 0.22685 -21.61354 1.000 17.33740 35 ALA A0A0 N 1
ATOM 4656 C CA . ALA B 1 36 ? 8.83781 1.32522 -22.47929 1.000 17.57583 35 ALA A0A0 CA 1
ATOM 4657 C C . ALA B 1 36 ? 7.32007 1.29870 -22.69317 1.000 18.78338 35 ALA A0A0 C 1
ATOM 4658 O O . ALA B 1 36 ? 6.62561 0.37603 -22.25378 1.000 19.97853 35 ALA A0A0 O 1
ATOM 4665 N N . TYR B 1 37 ? 6.77797 2.36152 -23.30888 1.000 18.51809 36 TYR A0A0 N 1
ATOM 4666 C CA . TYR B 1 37 ? 5.34266 2.45426 -23.58862 1.000 18.16563 36 TYR A0A0 CA 1
ATOM 4667 C C . TYR B 1 37 ? 5.12691 2.77308 -25.06731 1.000 20.55747 36 TYR A0A0 C 1
ATOM 4668 O O . TYR B 1 37 ? 5.31339 3.91742 -25.49935 1.000 21.03032 36 TYR A0A0 O 1
ATOM 4686 N N . PHE B 1 38 ? 4.71533 1.76587 -25.84325 1.000 21.37332 37 PHE A0A0 N 1
ATOM 4687 C CA . PHE B 1 38 ? 4.49043 1.94441 -27.28190 1.000 21.54724 37 PHE A0A0 CA 1
ATOM 4688 C C . PHE B 1 38 ? 3.10276 2.55354 -27.50020 1.000 23.88040 37 PHE A0A0 C 1
ATOM 4689 O O . PHE B 1 38 ? 2.15396 1.90137 -27.93860 1.000 27.11855 37 PHE A0A0 O 1
ATOM 4706 N N . GLU B 1 39 ? 3.01038 3.84679 -27.17308 1.000 25.11846 38 GLU A0A0 N 1
ATOM 4707 C CA . GLU B 1 39 ? 1.73183 4.54142 -27.22552 1.000 29.72861 38 GLU A0A0 CA 1
ATOM 4708 C C . GLU B 1 39 ? 1.17771 4.54488 -28.63303 1.000 35.23262 38 GLU A0A0 C 1
ATOM 4709 O O . GLU B 1 39 ? -0.04316 4.52847 -28.81854 1.000 34.27413 38 GLU A0A0 O 1
ATOM 4721 N N . ARG B 1 40 ? 2.05650 4.58701 -29.62698 1.000 31.12958 39 ARG A0A0 N 1
ATOM 4722 C CA . ARG B 1 40 ? 1.71486 4.29743 -31.00791 1.000 34.33608 39 ARG A0A0 CA 1
ATOM 4723 C C . ARG B 1 40 ? 2.47992 3.04548 -31.41236 1.000 30.37953 39 ARG A0A0 C 1
ATOM 4724 O O . ARG B 1 40 ? 3.62947 2.84509 -30.99433 1.000 31.54628 39 ARG A0A0 O 1
ATOM 4745 N N . ASP B 1 41 ? 1.84496 2.19658 -32.22193 1.000 34.61456 40 ASP A0A0 N 1
ATOM 4746 C CA . ASP B 1 41 ? 2.47166 0.92750 -32.55834 1.000 30.89881 40 ASP A0A0 CA 1
ATOM 4747 C C . ASP B 1 41 ? 3.81391 1.12911 -33.24934 1.000 39.11127 40 ASP A0A0 C 1
ATOM 4748 O O . ASP B 1 41 ? 4.71749 0.29996 -33.10264 1.000 33.73337 40 ASP A0A0 O 1
ATOM 4757 N N . ASP B 1 42 ? 3.97152 2.22097 -33.99660 1.000 36.56295 41 ASP A0A0 N 1
ATOM 4758 C CA . ASP B 1 42 ? 5.15798 2.42505 -34.80781 1.000 35.01524 41 ASP A0A0 CA 1
ATOM 4759 C C . ASP B 1 42 ? 6.23907 3.25264 -34.12254 1.000 35.03182 41 ASP A0A0 C 1
ATOM 4760 O O . ASP B 1 42 ? 7.20511 3.64115 -34.78501 1.000 35.34846 41 ASP A0A0 O 1
ATOM 4769 N N . MET B 1 43 ? 6.13962 3.49832 -32.82003 1.000 32.18394 42 MET A0A0 N 1
ATOM 4770 C CA . MET B 1 43 ? 7.20984 4.23243 -32.17644 1.000 30.90787 42 MET A0A0 CA 1
ATOM 4771 C C . MET B 1 43 ? 8.50551 3.43307 -32.16596 1.000 29.93585 42 MET A0A0 C 1
ATOM 4772 O O . MET B 1 43 ? 8.49941 2.20083 -32.02677 1.000 29.85943 42 MET A0A0 O 1
ATOM 4786 N N . THR B 1 44 ? 9.62042 4.15039 -32.30950 1.000 28.23655 43 THR A0A0 N 1
ATOM 4787 C CA . THR B 1 44 ? 10.93093 3.60360 -32.02172 1.000 27.64274 43 THR A0A0 CA 1
ATOM 4788 C C . THR B 1 44 ? 11.06237 3.34471 -30.52122 1.000 24.20308 43 THR A0A0 C 1
ATOM 4789 O O . THR B 1 44 ? 10.23655 3.77904 -29.70274 1.000 23.74483 43 THR A0A0 O 1
ATOM 4800 N N . LEU B 1 45 ? 12.14433 2.65878 -30.15052 1.000 23.79687 44 LEU A0A0 N 1
ATOM 4801 C CA . LEU B 1 45 ? 12.39477 2.41096 -28.73086 1.000 22.63944 44 LEU A0A0 CA 1
ATOM 4802 C C . LEU B 1 45 ? 12.59784 3.71980 -27.97654 1.000 22.16750 44 LEU A0A0 C 1
ATOM 4803 O O . LEU B 1 45 ? 12.07395 3.89157 -26.87012 1.000 20.06552 44 LEU A0A0 O 1
ATOM 4819 N N . GLU B 1 46 ? 13.32608 4.66715 -28.56560 1.000 24.64806 45 GLU A0A0 N 1
ATOM 4820 C CA . GLU B 1 46 ? 13.53578 5.95220 -27.90387 1.000 23.92061 45 GLU A0A0 CA 1
ATOM 4821 C C . GLU B 1 46 ? 12.21451 6.68705 -27.70197 1.000 21.77612 45 GLU A0A0 C 1
ATOM 4822 O O . GLU B 1 46 ? 11.94347 7.21867 -26.61904 1.000 20.97865 45 GLU A0A0 O 1
ATOM 4834 N N . GLU B 1 47 ? 11.38446 6.74251 -28.74358 1.000 25.93169 46 GLU A0A0 N 1
ATOM 4835 C CA . GLU B 1 47 ? 10.09059 7.40692 -28.61501 1.000 22.91832 46 GLU A0A0 CA 1
ATOM 4836 C C . GLU B 1 47 ? 9.24660 6.73551 -27.55333 1.000 21.72009 46 GLU A0A0 C 1
ATOM 4837 O O . GLU B 1 47 ? 8.55365 7.41233 -26.79015 1.000 22.29579 46 GLU A0A0 O 1
ATOM 4849 N N . ALA B 1 48 ? 9.31594 5.40541 -27.46272 1.000 22.58285 47 ALA A0A0 N 1
ATOM 4850 C CA . ALA B 1 48 ? 8.49518 4.68985 -26.49420 1.000 22.18462 47 ALA A0A0 CA 1
ATOM 4851 C C . ALA B 1 48 ? 9.01405 4.87743 -25.06988 1.000 19.11103 47 ALA A0A0 C 1
ATOM 4852 O O . ALA B 1 48 ? 8.23271 4.84932 -24.11334 1.000 19.34876 47 ALA A0A0 O 1
ATOM 4859 N N . GLN B 1 49 ? 10.32475 5.06458 -24.89816 1.000 19.97370 48 GLN A0A0 N 1
ATOM 4860 C CA . GLN B 1 49 ? 10.82967 5.36936 -23.56026 1.000 20.52336 48 GLN A0A0 CA 1
ATOM 4861 C C . GLN B 1 49 ? 10.40508 6.76764 -23.12248 1.000 20.41308 48 GLN A0A0 C 1
ATOM 4862 O O . GLN B 1 49 ? 9.98120 6.96458 -21.97869 1.000 20.03737 48 GLN A0A0 O 1
ATOM 4876 N N . LEU B 1 50 ? 10.50496 7.75317 -24.01405 1.000 20.28579 49 LEU A0A0 N 1
ATOM 4877 C CA . LEU B 1 50 ? 10.01949 9.08259 -23.67127 1.000 20.36568 49 LEU A0A0 CA 1
ATOM 4878 C C . LEU B 1 50 ? 8.51444 9.04677 -23.41342 1.000 20.95050 49 LEU A0A0 C 1
ATOM 4879 O O . LEU B 1 50 ? 8.01197 9.73404 -22.51472 1.000 20.53838 49 LEU A0A0 O 1
ATOM 4895 N N . ALA B 1 51 ? 7.77676 8.25260 -24.19186 1.000 20.63855 50 ALA A0A0 N 1
ATOM 4896 C CA . ALA B 1 51 ? 6.33600 8.12339 -23.97447 1.000 20.53929 50 ALA A0A0 CA 1
ATOM 4897 C C . ALA B 1 51 ? 6.02739 7.55261 -22.59447 1.000 20.17644 50 ALA A0A0 C 1
ATOM 4898 O O . ALA B 1 51 ? 5.04942 7.96015 -21.95500 1.000 19.88708 50 ALA A0A0 O 1
ATOM 4905 N N . LYS B 1 52 ? 6.84322 6.59923 -22.12664 1.000 17.66617 51 LYS A0A0 N 1
ATOM 4906 C CA . LYS B 1 52 ? 6.64650 6.00974 -20.80873 1.000 20.37657 51 LYS A0A0 CA 1
ATOM 4907 C C . LYS B 1 52 ? 6.89831 7.03757 -19.71483 1.000 18.98212 51 LYS A0A0 C 1
ATOM 4908 O O . LYS B 1 52 ? 6.15569 7.12463 -18.72567 1.000 17.34759 51 LYS A0A0 O 1
ATOM 4927 N N . VAL B 1 53 ? 7.97868 7.80278 -19.85965 1.000 17.60408 52 VAL A0A0 N 1
ATOM 4928 C CA . VAL B 1 53 ? 8.27023 8.82930 -18.87303 1.000 17.38690 52 VAL A0A0 CA 1
ATOM 4929 C C . VAL B 1 53 ? 7.13781 9.85109 -18.83627 1.000 17.87337 52 VAL A0A0 C 1
ATOM 4930 O O . VAL B 1 53 ? 6.63746 10.23463 -17.76548 1.000 18.01039 52 VAL A0A0 O 1
ATOM 4943 N N . ASP B 1 54 ? 6.71747 10.31497 -20.01539 1.000 19.24480 53 ASP A0A0 N 1
ATOM 4944 C CA . ASP B 1 54 ? 5.66024 11.32536 -20.08361 1.000 20.08602 53 ASP A0A0 CA 1
ATOM 4945 C C . ASP B 1 54 ? 4.34215 10.77079 -19.55012 1.000 17.73996 53 ASP A0A0 C 1
ATOM 4946 O O . ASP B 1 54 ? 3.55833 11.48696 -18.92211 1.000 18.56511 53 ASP A0A0 O 1
ATOM 4955 N N . LEU B 1 55 ? 4.08274 9.48860 -19.77789 1.000 19.92268 54 LEU A0A0 N 1
ATOM 4956 C CA . LEU B 1 55 ? 2.85283 8.88246 -19.27246 1.000 21.01262 54 LEU A0A0 CA 1
ATOM 4957 C C . LEU B 1 55 ? 2.80055 9.00399 -17.76528 1.000 19.30376 54 LEU A0A0 C 1
ATOM 4958 O O . LEU B 1 55 ? 1.75774 9.37213 -17.19428 1.000 20.02807 54 LEU A0A0 O 1
ATOM 4974 N N . ALA B 1 56 ? 3.93160 8.73432 -17.10986 1.000 17.19872 55 ALA A0A0 N 1
ATOM 4975 C CA . ALA B 1 56 ? 4.00041 8.86300 -15.65692 1.000 19.40419 55 ALA A0A0 CA 1
ATOM 4976 C C . ALA B 1 56 ? 3.94090 10.31880 -15.21911 1.000 17.74637 55 ALA A0A0 C 1
ATOM 4977 O O . ALA B 1 56 ? 3.20225 10.67220 -14.28883 1.000 16.67017 55 ALA A0A0 O 1
ATOM 4984 N N . LEU B 1 57 ? 4.76130 11.17554 -15.83301 1.000 17.19303 56 LEU A0A0 N 1
ATOM 4985 C CA . LEU B 1 57 ? 4.86197 12.55954 -15.36303 1.000 19.27152 56 LEU A0A0 CA 1
ATOM 4986 C C . LEU B 1 57 ? 3.57017 13.33828 -15.60951 1.000 18.99129 56 LEU A0A0 C 1
ATOM 4987 O O . LEU B 1 57 ? 3.19392 14.18680 -14.79045 1.000 19.30659 56 LEU A0A0 O 1
ATOM 5003 N N . ASP B 1 58 ? 2.83708 13.03177 -16.68240 1.000 19.26465 57 ASP A0A0 N 1
ATOM 5004 C CA . ASP B 1 58 ? 1.53549 13.67051 -16.88505 1.000 20.89956 57 ASP A0A0 CA 1
ATOM 5005 C C . ASP B 1 58 ? 0.57188 13.37513 -15.73980 1.000 18.95717 57 ASP A0A0 C 1
ATOM 5006 O O . ASP B 1 58 ? -0.27872 14.22379 -15.40535 1.000 20.44368 57 ASP A0A0 O 1
ATOM 5015 N N . LYS B 1 59 ? 0.70992 12.20744 -15.10520 1.000 17.60735 58 LYS A0A0 N 1
ATOM 5016 C CA . LYS B 1 59 ? -0.18381 11.82559 -14.01285 1.000 19.72853 58 LYS A0A0 CA 1
ATOM 5017 C C . LYS B 1 59 ? 0.11884 12.58226 -12.72286 1.000 21.78997 58 LYS A0A0 C 1
ATOM 5018 O O . LYS B 1 59 ? -0.69891 12.55371 -11.80050 1.000 20.87385 58 LYS A0A0 O 1
ATOM 5037 N N . LEU B 1 60 ? 1.24644 13.26809 -12.64496 1.000 19.09964 59 LEU A0A0 N 1
ATOM 5038 C CA . LEU B 1 60 ? 1.63676 14.01312 -11.45367 1.000 18.35629 59 LEU A0A0 CA 1
ATOM 5039 C C . LEU B 1 60 ? 1.16443 15.45648 -11.45948 1.000 22.51355 59 LEU A0A0 C 1
ATOM 5040 O O . LEU B 1 60 ? 1.32593 16.14840 -10.44977 1.000 21.63086 59 LEU A0A0 O 1
ATOM 5056 N N . ASN B 1 61 ? 0.59360 15.93288 -12.55760 1.000 20.38741 60 ASN A0A0 N 1
ATOM 5057 C CA . ASN B 1 61 ? 0.08300 17.30427 -12.63346 1.000 22.57452 60 ASN A0A0 CA 1
ATOM 5058 C C . ASN B 1 61 ? 1.15188 18.32228 -12.24522 1.000 22.14181 60 ASN A0A0 C 1
ATOM 5059 O O . ASN B 1 61 ? 0.93145 19.20886 -11.39630 1.000 24.35163 60 ASN A0A0 O 1
ATOM 5070 N N . LEU B 1 62 ? 2.30800 18.22172 -12.90334 1.000 20.96219 61 LEU A0A0 N 1
ATOM 5071 C CA . LEU B 1 62 ? 3.44323 19.06933 -12.57882 1.000 19.47772 61 LEU A0A0 CA 1
ATOM 5072 C C . LEU B 1 62 ? 3.19432 20.49093 -13.05958 1.000 26.86750 61 LEU A0A0 C 1
ATOM 5073 O O . LEU B 1 62 ? 2.70953 20.71541 -14.17511 1.000 28.51917 61 LEU A0A0 O 1
ATOM 5089 N N . GLU B 1 63 ? 3.55590 21.44069 -12.23716 1.000 22.93299 62 GLU A0A0 N 1
ATOM 5090 C CA . GLU B 1 63 ? 3.59043 22.83760 -12.65937 1.000 22.38418 62 GLU A0A0 CA 1
ATOM 5091 C C . GLU B 1 63 ? 5.03786 23.32153 -12.65746 1.000 24.21804 62 GLU A0A0 C 1
ATOM 5092 O O . GLU B 1 63 ? 5.84203 22.87044 -11.83191 1.000 23.29456 62 GLU A0A0 O 1
ATOM 5104 N N . PRO B 1 64 ? 5.40914 24.21356 -13.57237 1.000 26.65604 63 PRO A0A0 N 1
ATOM 5105 C CA . PRO B 1 64 ? 6.79319 24.70334 -13.59572 1.000 25.38189 63 PRO A0A0 CA 1
ATOM 5106 C C . PRO B 1 64 ? 7.19774 25.21140 -12.21898 1.000 23.66271 63 PRO A0A0 C 1
ATOM 5107 O O . PRO B 1 64 ? 6.42409 25.88683 -11.52209 1.000 24.16772 63 PRO A0A0 O 1
ATOM 5118 N N . GLY B 1 65 ? 8.40983 24.84038 -11.80938 1.000 23.94456 64 GLY A0A0 N 1
ATOM 5119 C CA . GLY B 1 65 ? 8.95425 25.28447 -10.54373 1.000 24.40931 64 GLY A0A0 CA 1
ATOM 5120 C C . GLY B 1 65 ? 8.67109 24.35416 -9.37807 1.000 21.91150 64 GLY A0A0 C 1
ATOM 5121 O O . GLY B 1 65 ? 9.23708 24.55569 -8.28794 1.000 24.79178 64 GLY A0A0 O 1
ATOM 5125 N N . MET B 1 66 ? 7.79292 23.37476 -9.56167 1.000 20.13683 65 MET A0A0 N 1
ATOM 5126 C CA . MET B 1 66 ? 7.68603 22.35186 -8.54394 1.000 19.24649 65 MET A0A0 CA 1
ATOM 5127 C C . MET B 1 66 ? 9.00923 21.57920 -8.42992 1.000 20.54089 65 MET A0A0 C 1
ATOM 5128 O O . MET B 1 66 ? 9.86815 21.63438 -9.31003 1.000 21.14998 65 MET A0A0 O 1
ATOM 5142 N N . THR B 1 67 ? 9.15746 20.80362 -7.35661 1.000 18.49472 66 THR A0A0 N 1
ATOM 5143 C CA . THR B 1 67 ? 10.31534 19.92618 -7.18611 1.000 18.46118 66 THR A0A0 CA 1
ATOM 5144 C C . THR B 1 67 ? 9.87477 18.46925 -7.23477 1.000 18.01993 66 THR A0A0 C 1
ATOM 5145 O O . THR B 1 67 ? 9.01795 18.04093 -6.44034 1.000 17.78489 66 THR A0A0 O 1
ATOM 5156 N N . LEU B 1 68 ? 10.45618 17.72678 -8.16416 1.000 16.94090 67 LEU A0A0 N 1
ATOM 5157 C CA . LEU B 1 68 ? 10.18022 16.31435 -8.37466 1.000 16.57541 67 LEU A0A0 CA 1
ATOM 5158 C C . LEU B 1 68 ? 11.34300 15.47559 -7.86878 1.000 16.44521 67 LEU A0A0 C 1
ATOM 5159 O O . LEU B 1 68 ? 12.49721 15.72056 -8.24656 1.000 18.41897 67 LEU A0A0 O 1
ATOM 5175 N N . LEU B 1 69 ? 11.02938 14.45369 -7.07035 1.000 15.17832 68 LEU A0A0 N 1
ATOM 5176 C CA . LEU B 1 69 ? 11.98332 13.43180 -6.66048 1.000 14.76742 68 LEU A0A0 CA 1
ATOM 5177 C C . LEU B 1 69 ? 11.83222 12.20107 -7.54766 1.000 17.06971 68 LEU A0A0 C 1
ATOM 5178 O O . LEU B 1 69 ? 10.71061 11.69379 -7.71955 1.000 16.22881 68 LEU A0A0 O 1
ATOM 5194 N N . ASP B 1 70 ? 12.96281 11.70920 -8.11216 1.000 15.34581 69 ASP A0A0 N 1
ATOM 5195 C CA . ASP B 1 70 ? 12.97184 10.43870 -8.83770 1.000 15.83758 69 ASP A0A0 CA 1
ATOM 5196 C C . ASP B 1 70 ? 13.73211 9.42972 -7.98019 1.000 16.08606 69 ASP A0A0 C 1
ATOM 5197 O O . ASP B 1 70 ? 14.94370 9.55458 -7.80645 1.000 17.42940 69 ASP A0A0 O 1
ATOM 5206 N N . VAL B 1 71 ? 13.01630 8.46688 -7.40269 1.000 15.17291 70 VAL A0A0 N 1
ATOM 5207 C CA . VAL B 1 71 ? 13.62266 7.46200 -6.53689 1.000 17.11094 70 VAL A0A0 CA 1
ATOM 5208 C C . VAL B 1 71 ? 14.14443 6.30785 -7.38374 1.000 15.54950 70 VAL A0A0 C 1
ATOM 5209 O O . VAL B 1 71 ? 13.37351 5.54859 -7.97429 1.000 16.43881 70 VAL A0A0 O 1
ATOM 5222 N N . GLY B 1 72 ? 15.46643 6.21218 -7.45396 1.000 15.10400 71 GLY A0A0 N 1
ATOM 5223 C CA . GLY B 1 72 ? 16.10531 5.19062 -8.23929 1.000 15.66105 71 GLY A0A0 CA 1
ATOM 5224 C C . GLY B 1 72 ? 16.24191 5.59574 -9.69284 1.000 16.81856 71 GLY A0A0 C 1
ATOM 5225 O O . GLY B 1 72 ? 15.65743 4.97290 -10.58644 1.000 17.37182 71 GLY A0A0 O 1
ATOM 5229 N N . CYS B 1 73 ? 17.03794 6.62285 -9.93936 1.000 16.81835 72 CYS A0A0 N 1
ATOM 5230 C CA . CYS B 1 73 ? 16.98231 7.38109 -11.19197 1.000 16.41742 72 CYS A0A0 CA 1
ATOM 5231 C C . CYS B 1 73 ? 17.79644 6.80554 -12.32548 1.000 17.11618 72 CYS A0A0 C 1
ATOM 5232 O O . CYS B 1 73 ? 17.75125 7.36865 -13.42333 1.000 18.50936 72 CYS A0A0 O 1
ATOM 5240 N N . GLY B 1 74 ? 18.51323 5.70601 -12.11643 1.000 16.44884 73 GLY A0A0 N 1
ATOM 5241 C CA . GLY B 1 74 ? 19.28206 5.14367 -13.20709 1.000 14.93259 73 GLY A0A0 CA 1
ATOM 5242 C C . GLY B 1 74 ? 20.21934 6.15926 -13.79528 1.000 17.49020 73 GLY A0A0 C 1
ATOM 5243 O O . GLY B 1 74 ? 20.80317 6.98962 -13.09575 1.000 18.74284 73 GLY A0A0 O 1
ATOM 5247 N N . TRP B 1 75 ? 20.37072 6.08165 -15.11766 1.000 18.03346 74 TRP A0A0 N 1
ATOM 5248 C CA . TRP B 1 75 ? 21.29330 6.95410 -15.82545 1.000 17.31463 74 TRP A0A0 CA 1
ATOM 5249 C C . TRP B 1 75 ? 20.68134 8.31360 -16.18024 1.000 19.66397 74 TRP A0A0 C 1
ATOM 5250 O O . TRP B 1 75 ? 21.25776 9.03920 -16.99670 1.000 20.25562 74 TRP A0A0 O 1
ATOM 5271 N N . GLY B 1 76 ? 19.53869 8.65796 -15.58842 1.000 18.61029 75 GLY A0A0 N 1
ATOM 5272 C CA . GLY B 1 76 ? 19.04330 10.00452 -15.57661 1.000 18.32530 75 GLY A0A0 CA 1
ATOM 5273 C C . GLY B 1 76 ? 18.05632 10.40950 -16.64246 1.000 19.05590 75 GLY A0A0 C 1
ATOM 5274 O O . GLY B 1 76 ? 17.69069 11.60114 -16.69069 1.000 19.77256 75 GLY A0A0 O 1
ATOM 5278 N N . GLY B 1 77 ? 17.55908 9.47077 -17.43662 1.000 19.98940 76 GLY A0A0 N 1
ATOM 5279 C CA . GLY B 1 77 ? 16.70945 9.83606 -18.55295 1.000 25.30482 76 GLY A0A0 CA 1
ATOM 5280 C C . GLY B 1 77 ? 15.44071 10.55476 -18.14648 1.000 22.02294 76 GLY A0A0 C 1
ATOM 5281 O O . GLY B 1 77 ? 15.05047 11.54436 -18.77247 1.000 22.70670 76 GLY A0A0 O 1
ATOM 5285 N N . ALA B 1 78 ? 14.80249 10.10336 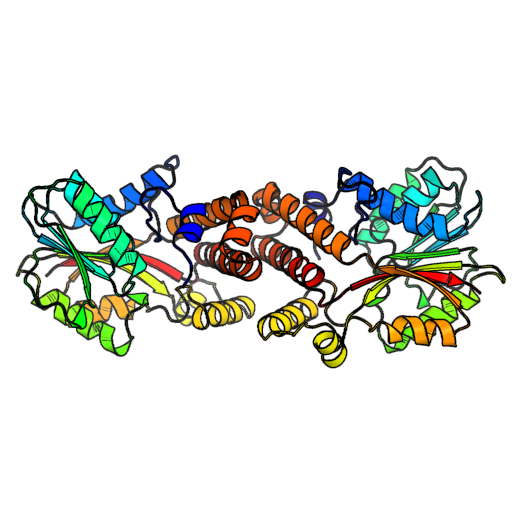-17.07439 1.000 20.44661 77 ALA A0A0 N 1
ATOM 5286 C CA . ALA B 1 78 ? 13.55778 10.74027 -16.65474 1.000 19.60367 77 ALA A0A0 CA 1
ATOM 5287 C C . ALA B 1 78 ? 13.80749 12.07360 -16.00049 1.000 19.58121 77 ALA A0A0 C 1
ATOM 5288 O O . ALA B 1 78 ? 13.00008 12.98569 -16.16605 1.000 20.32402 77 ALA A0A0 O 1
ATOM 5295 N N . LEU B 1 79 ? 14.91798 12.21358 -15.27501 1.000 18.27113 78 LEU A0A0 N 1
ATOM 5296 C CA . LEU B 1 79 ? 15.28915 13.50995 -14.73402 1.000 18.79935 78 LEU A0A0 CA 1
ATOM 5297 C C . LEU B 1 79 ? 15.44573 14.55634 -15.83461 1.000 19.67458 78 LEU A0A0 C 1
ATOM 5298 O O . LEU B 1 79 ? 14.95688 15.68310 -15.71458 1.000 19.46930 78 LEU A0A0 O 1
ATOM 5314 N N . VAL B 1 80 ? 16.17244 14.21270 -16.89633 1.000 19.00238 79 VAL A0A0 N 1
ATOM 5315 C CA . VAL B 1 80 ? 16.39560 15.14549 -17.99148 1.000 20.76376 79 VAL A0A0 CA 1
ATOM 5316 C C . VAL B 1 80 ? 15.07939 15.52019 -18.64581 1.000 21.48047 79 VAL A0A0 C 1
ATOM 5317 O O . VAL B 1 80 ? 14.82130 16.69729 -18.93087 1.000 22.52156 79 VAL A0A0 O 1
ATOM 5330 N N . ARG B 1 81 ? 14.22453 14.52130 -18.89562 1.000 19.45045 80 ARG A0A0 N 1
ATOM 5331 C CA . ARG B 1 81 ? 12.92400 14.80408 -19.49970 1.000 20.91149 80 ARG A0A0 CA 1
ATOM 5332 C C . ARG B 1 81 ? 12.09018 15.72095 -18.60527 1.000 20.31849 80 ARG A0A0 C 1
ATOM 5333 O O . ARG B 1 81 ? 11.40070 16.62354 -19.08616 1.000 21.74978 80 ARG A0A0 O 1
ATOM 5354 N N . ALA B 1 82 ? 12.09800 15.47236 -17.30422 1.000 20.02742 81 ALA A0A0 N 1
ATOM 5355 C CA . ALA B 1 82 ? 11.33700 16.30052 -16.38363 1.000 20.36452 81 ALA A0A0 CA 1
ATOM 5356 C C . ALA B 1 82 ? 11.77434 17.75537 -16.46981 1.000 21.04235 81 ALA A0A0 C 1
ATOM 5357 O O . ALA B 1 82 ? 10.93961 18.67140 -16.52438 1.000 22.48311 81 ALA A0A0 O 1
ATOM 5364 N N . VAL B 1 83 ? 13.08574 18.00222 -16.48170 1.000 20.40323 82 VAL A0A0 N 1
ATOM 5365 C CA . VAL B 1 83 ? 13.54502 19.38545 -16.59209 1.000 22.65524 82 VAL A0A0 CA 1
ATOM 5366 C C . VAL B 1 83 ? 13.14052 19.98110 -17.93901 1.000 24.37224 82 VAL A0A0 C 1
ATOM 5367 O O . VAL B 1 83 ? 12.59138 21.08454 -18.01171 1.000 24.71827 82 VAL A0A0 O 1
ATOM 5380 N N . GLU B 1 84 ? 13.41202 19.25882 -19.03094 1.000 23.09276 83 GLU A0A0 N 1
ATOM 5381 C CA . GLU B 1 84 ? 13.29192 19.85407 -20.36054 1.000 25.10674 83 GLU A0A0 CA 1
ATOM 5382 C C . GLU B 1 84 ? 11.83400 20.06467 -20.77390 1.000 25.61104 83 GLU A0A0 C 1
ATOM 5383 O O . GLU B 1 84 ? 11.48232 21.12201 -21.32055 1.000 28.86732 83 GLU A0A0 O 1
ATOM 5395 N N . LYS B 1 85 ? 10.96780 19.08420 -20.52543 1.000 23.56377 84 LYS A0A0 N 1
ATOM 5396 C CA . LYS B 1 85 ? 9.58651 19.18459 -20.97997 1.000 24.95643 84 LYS A0A0 CA 1
ATOM 5397 C C . LYS B 1 85 ? 8.68516 19.84044 -19.93565 1.000 26.19445 84 LYS A0A0 C 1
ATOM 5398 O O . LYS B 1 85 ? 7.76360 20.58686 -20.28981 1.000 28.35427 84 LYS A0A0 O 1
ATOM 5417 N N . TYR B 1 86 ? 8.91999 19.57220 -18.64342 1.000 22.97315 85 TYR A0A0 N 1
ATOM 5418 C CA . TYR B 1 86 ? 8.01251 20.00895 -17.59214 1.000 22.15906 85 TYR A0A0 CA 1
ATOM 5419 C C . TYR B 1 86 ? 8.52026 21.18869 -16.77154 1.000 25.61376 85 TYR A0A0 C 1
ATOM 5420 O O . TYR B 1 86 ? 7.73445 21.76688 -15.99534 1.000 25.18236 85 TYR A0A0 O 1
ATOM 5438 N N . ASP B 1 87 ? 9.76942 21.60040 -16.95661 1.000 24.41783 86 ASP A0A0 N 1
ATOM 5439 C CA . ASP B 1 87 ? 10.31280 22.78758 -16.30599 1.000 21.15501 86 ASP A0A0 CA 1
ATOM 5440 C C . ASP B 1 87 ? 10.20580 22.73040 -14.78681 1.000 20.92919 86 ASP A0A0 C 1
ATOM 5441 O O . ASP B 1 87 ? 9.84061 23.72330 -14.13839 1.000 23.19197 86 ASP A0A0 O 1
ATOM 5450 N N . VAL B 1 88 ? 10.53984 21.57436 -14.22485 1.000 21.86008 87 VAL A0A0 N 1
ATOM 5451 C CA . VAL B 1 88 ? 10.52607 21.37430 -12.77802 1.000 21.40653 87 VAL A0A0 CA 1
ATOM 5452 C C . VAL B 1 88 ? 11.96424 21.26235 -12.28839 1.000 18.65284 87 VAL A0A0 C 1
ATOM 5453 O O . VAL B 1 88 ? 12.87362 20.89094 -13.05334 1.000 21.03545 87 VAL A0A0 O 1
ATOM 5466 N N . ASN B 1 89 ? 12.17278 21.62680 -11.02180 1.000 19.89137 88 ASN A0A0 N 1
ATOM 5467 C CA . ASN B 1 89 ? 13.37027 21.24110 -10.29583 1.000 19.17614 88 ASN A0A0 CA 1
ATOM 5468 C C . ASN B 1 89 ? 13.33715 19.74381 -10.06480 1.000 19.22454 88 ASN A0A0 C 1
ATOM 5469 O O . ASN B 1 89 ? 12.26182 19.16210 -9.86212 1.000 18.76500 88 ASN A0A0 O 1
ATOM 5480 N N . VAL B 1 90 ? 14.51373 19.10133 -10.10046 1.000 18.76399 89 VAL A0A0 N 1
ATOM 5481 C CA . VAL B 1 90 ? 14.57564 17.66104 -9.92708 1.000 16.47251 89 VAL A0A0 CA 1
ATOM 5482 C C . VAL B 1 90 ? 15.66872 17.27372 -8.94216 1.000 17.11041 89 VAL A0A0 C 1
ATOM 5483 O O . VAL B 1 90 ? 16.73756 17.90020 -8.87785 1.000 20.00943 89 VAL A0A0 O 1
ATOM 5496 N N . ILE B 1 91 ? 15.39484 16.18403 -8.21384 1.000 19.07761 90 ILE A0A0 N 1
ATOM 5497 C CA . ILE B 1 91 ? 16.36821 15.48958 -7.37929 1.000 17.75198 90 ILE A0A0 CA 1
ATOM 5498 C C . ILE B 1 91 ? 16.25660 14.00446 -7.70664 1.000 16.52531 90 ILE A0A0 C 1
ATOM 5499 O O . ILE B 1 91 ? 15.17463 13.42952 -7.59637 1.000 16.81623 90 ILE A0A0 O 1
ATOM 5515 N N . GLY B 1 92 ? 17.34800 13.38805 -8.13335 1.000 16.99158 91 GLY A0A0 N 1
ATOM 5516 C CA . GLY B 1 92 ? 17.36076 11.96172 -8.42061 1.000 17.41548 91 GLY A0A0 CA 1
ATOM 5517 C C . GLY B 1 92 ? 18.20510 11.24683 -7.38316 1.000 16.18916 91 GLY A0A0 C 1
ATOM 5518 O O . GLY B 1 92 ? 19.29668 11.69547 -7.05097 1.000 19.87246 91 GLY A0A0 O 1
ATOM 5522 N N . LEU B 1 93 ? 17.71068 10.11383 -6.92161 1.000 15.91341 92 LEU A0A0 N 1
ATOM 5523 C CA . LEU B 1 93 ? 18.41065 9.26676 -5.96239 1.000 15.97964 92 LEU A0A0 CA 1
ATOM 5524 C C . LEU B 1 93 ? 18.80493 7.95509 -6.62337 1.000 15.91220 92 LEU A0A0 C 1
ATOM 5525 O O . LEU B 1 93 ? 17.98985 7.32969 -7.31132 1.000 15.58404 92 LEU A0A0 O 1
ATOM 5541 N N . THR B 1 94 ? 20.05167 7.52025 -6.37640 1.000 17.80740 93 THR A0A0 N 1
ATOM 5542 C CA . THR B 1 94 ? 20.49542 6.21025 -6.84716 1.000 19.35587 93 THR A0A0 CA 1
ATOM 5543 C C . THR B 1 94 ? 21.52305 5.65775 -5.87077 1.000 16.34489 93 THR A0A0 C 1
ATOM 5544 O O . THR B 1 94 ? 22.18559 6.40258 -5.16248 1.000 18.89077 93 THR A0A0 O 1
ATOM 5555 N N . LEU B 1 95 ? 21.64373 4.33922 -5.85169 1.000 17.89168 94 LEU A0A0 N 1
ATOM 5556 C CA . LEU B 1 95 ? 22.69506 3.65181 -5.11288 1.000 21.85150 94 LEU A0A0 CA 1
ATOM 5557 C C . LEU B 1 95 ? 23.86528 3.23265 -5.99518 1.000 20.54679 94 LEU A0A0 C 1
ATOM 5558 O O . LEU B 1 95 ? 24.83992 2.69032 -5.47763 1.000 22.54477 94 LEU A0A0 O 1
ATOM 5574 N N . SER B 1 96 ? 23.79659 3.48189 -7.30344 1.000 20.33319 95 SER A0A0 N 1
ATOM 5575 C CA . SER B 1 96 ? 24.81997 3.05833 -8.25703 1.000 19.35301 95 SER A0A0 CA 1
ATOM 5576 C C . SER B 1 96 ? 25.72033 4.22545 -8.65765 1.000 21.99817 95 SER A0A0 C 1
ATOM 5577 O O . SER B 1 96 ? 25.24735 5.27801 -9.12026 1.000 20.29802 95 SER A0A0 O 1
ATOM 5585 N N . ARG B 1 97 ? 27.02922 4.00818 -8.55913 1.000 20.94667 96 ARG A0A0 N 1
ATOM 5586 C CA . ARG B 1 97 ? 27.95510 5.07227 -8.91553 1.000 24.74591 96 ARG A0A0 CA 1
ATOM 5587 C C . ARG B 1 97 ? 27.85153 5.40178 -10.40113 1.000 21.84678 96 ARG A0A0 C 1
ATOM 5588 O O . ARG B 1 97 ? 27.90993 6.57915 -10.79082 1.000 23.22978 96 ARG A0A0 O 1
ATOM 5609 N N . ASN B 1 98 ? 27.69390 4.37676 -11.24608 1.000 23.28769 97 ASN A0A0 N 1
ATOM 5610 C CA . ASN B 1 98 ? 27.64165 4.63268 -12.68311 1.000 22.01101 97 ASN A0A0 CA 1
ATOM 5611 C C . ASN B 1 98 ? 26.36464 5.37429 -13.05749 1.000 19.99792 97 ASN A0A0 C 1
ATOM 5612 O O . ASN B 1 98 ? 26.37628 6.27760 -13.90631 1.000 22.07970 97 ASN A0A0 O 1
ATOM 5623 N N . HIS B 1 99 ? 25.25284 5.03686 -12.39490 1.000 19.62802 98 HIS A0A0 N 1
ATOM 5624 C CA . HIS B 1 99 ? 24.00670 5.75677 -12.62992 1.000 19.68635 98 HIS A0A0 CA 1
ATOM 5625 C C . HIS B 1 99 ? 24.13782 7.20534 -12.19103 1.000 20.56084 98 HIS A0A0 C 1
ATOM 5626 O O . HIS B 1 99 ? 23.71890 8.13816 -12.90253 1.000 19.95170 98 HIS A0A0 O 1
ATOM 5640 N N . TYR B 1 100 ? 24.75331 7.40937 -11.02332 1.000 18.83746 99 TYR A0A0 N 1
ATOM 5641 C CA . TYR B 1 100 ? 24.92737 8.75310 -10.49391 1.000 20.33816 99 TYR A0A0 CA 1
ATOM 5642 C C . TYR B 1 100 ? 25.77619 9.60257 -11.43601 1.000 20.47187 99 TYR A0A0 C 1
ATOM 5643 O O . TYR B 1 100 ? 25.41674 10.74826 -11.74896 1.000 21.51797 99 TYR A0A0 O 1
ATOM 5661 N N . GLU B 1 101 ? 26.93116 9.06547 -11.88090 1.000 21.59504 100 GLU A0A0 N 1
ATOM 5662 C CA . GLU B 1 101 ? 27.85666 9.85751 -12.70310 1.000 19.98927 100 GLU A0A0 CA 1
ATOM 5663 C C . GLU B 1 101 ? 27.19348 10.30407 -14.00746 1.000 22.39206 100 GLU A0A0 C 1
ATOM 5664 O O . GLU B 1 101 ? 27.33357 11.46279 -14.42071 1.000 23.13925 100 GLU A0A0 O 1
ATOM 5676 N N . ARG B 1 102 ? 26.49820 9.39309 -14.69239 1.000 20.18541 101 ARG A0A0 N 1
ATOM 5677 C CA . ARG B 1 102 ? 25.84824 9.76310 -15.95045 1.000 22.45439 101 ARG A0A0 CA 1
ATOM 5678 C C . ARG B 1 102 ? 24.67886 10.72783 -15.71488 1.000 20.03428 101 ARG A0A0 C 1
ATOM 5679 O O . ARG B 1 102 ? 24.51219 11.69057 -16.47114 1.000 21.24871 101 ARG A0A0 O 1
ATOM 5700 N N . SER B 1 103 ? 23.86354 10.50098 -14.67548 1.000 19.17553 102 SER A0A0 N 1
ATOM 5701 C CA . SER B 1 103 ? 22.79717 11.43367 -14.33413 1.000 17.74221 102 SER A0A0 CA 1
ATOM 5702 C C . SER B 1 103 ? 23.34591 12.82491 -14.03563 1.000 19.49773 102 SER A0A0 C 1
ATOM 5703 O O . SER B 1 103 ? 22.83315 13.83817 -14.53623 1.000 21.59061 102 SER A0A0 O 1
ATOM 5711 N N . LYS B 1 104 ? 24.40042 12.89142 -13.23024 1.000 19.65686 103 LYS A0A0 N 1
ATOM 5712 C CA . LYS B 1 104 ? 25.02216 14.17976 -12.91217 1.000 21.99046 103 LYS A0A0 CA 1
ATOM 5713 C C . LYS B 1 104 ? 25.47281 14.91176 -14.17663 1.000 21.34059 103 LYS A0A0 C 1
ATOM 5714 O O . LYS B 1 104 ? 25.19706 16.10992 -14.35163 1.000 22.51816 103 LYS A0A0 O 1
ATOM 5733 N N . ASP B 1 105 ? 26.17742 14.21390 -15.06314 1.000 22.05857 104 ASP A0A0 N 1
ATOM 5734 C CA . ASP B 1 105 ? 26.70674 14.86489 -16.25316 1.000 21.84399 104 ASP A0A0 CA 1
ATOM 5735 C C . ASP B 1 105 ? 25.57625 15.31976 -17.16426 1.000 23.17524 104 ASP A0A0 C 1
ATOM 5736 O O . ASP B 1 105 ? 25.60391 16.44456 -17.68753 1.000 24.17134 104 ASP A0A0 O 1
ATOM 5745 N N . ARG B 1 106 ? 24.56893 14.46137 -17.36088 1.000 21.09653 105 ARG A0A0 N 1
ATOM 5746 C CA . ARG B 1 106 ? 23.47235 14.80609 -18.25763 1.000 22.10014 105 ARG A0A0 CA 1
ATOM 5747 C C . ARG B 1 106 ? 22.69304 16.00610 -17.74643 1.000 20.70022 105 ARG A0A0 C 1
ATOM 5748 O O . ARG B 1 106 ? 22.29374 16.87641 -18.53054 1.000 21.67582 105 ARG A0A0 O 1
ATOM 5769 N N . LEU B 1 107 ? 22.43182 16.05959 -16.44187 1.000 20.64724 106 LEU A0A0 N 1
ATOM 5770 C CA . LEU B 1 107 ? 21.71355 17.20826 -15.89776 1.000 20.61925 106 LEU A0A0 CA 1
ATOM 5771 C C . LEU B 1 107 ? 22.51617 18.48881 -16.04953 1.000 21.87383 106 LEU A0A0 C 1
ATOM 5772 O O . LEU B 1 107 ? 21.95921 19.52657 -16.40532 1.000 23.35155 106 LEU A0A0 O 1
ATOM 5788 N N . ALA B 1 108 ? 23.83011 18.43462 -15.80109 1.000 21.73532 107 ALA A0A0 N 1
ATOM 5789 C CA . ALA B 1 108 ? 24.65112 19.62925 -15.90624 1.000 23.63292 107 ALA A0A0 CA 1
ATOM 5790 C C . ALA B 1 108 ? 24.68530 20.14144 -17.33630 1.000 24.25338 107 ALA A0A0 C 1
ATOM 5791 O O . ALA B 1 108 ? 24.75998 21.35888 -17.55638 1.000 25.91587 107 ALA A0A0 O 1
ATOM 5798 N N . ALA B 1 109 ? 24.60681 19.22997 -18.31871 1.000 24.62001 108 ALA A0A0 N 1
ATOM 5799 C CA . ALA B 1 109 ? 24.70592 19.64266 -19.70807 1.000 27.76617 108 ALA A0A0 CA 1
ATOM 5800 C C . ALA B 1 109 ? 23.44404 20.32781 -20.21476 1.000 26.33308 108 ALA A0A0 C 1
ATOM 5801 O O . ALA B 1 109 ? 23.48422 20.93401 -21.28429 1.000 27.15474 108 ALA A0A0 O 1
ATOM 5808 N N . ILE B 1 110 ? 22.32704 20.24305 -19.48735 1.000 25.26523 109 ILE A0A0 N 1
ATOM 5809 C CA . ILE B 1 110 ? 21.12609 20.93973 -19.92698 1.000 25.66031 109 ILE A0A0 CA 1
ATOM 5810 C C . ILE B 1 110 ? 21.33783 22.43816 -19.88935 1.000 28.43695 109 ILE A0A0 C 1
ATOM 5811 O O . ILE B 1 110 ? 20.80341 23.18047 -20.72874 1.000 31.14989 109 ILE A0A0 O 1
ATOM 5827 N N . GLY B 1 111 ? 22.09798 22.91776 -18.90842 1.000 25.49533 110 GLY A0A0 N 1
ATOM 5828 C CA . GLY B 1 111 ? 22.23767 24.35773 -18.72070 1.000 27.14298 110 GLY A0A0 CA 1
ATOM 5829 C C . GLY B 1 111 ? 20.94728 24.98425 -18.22312 1.000 26.67572 110 GLY A0A0 C 1
ATOM 5830 O O . GLY B 1 111 ? 20.61233 26.09858 -18.63986 1.000 34.19397 110 GLY A0A0 O 1
ATOM 5834 N N . THR B 1 112 ? 20.22870 24.30653 -17.32916 1.000 25.60726 111 THR A0A0 N 1
ATOM 5835 C CA . THR B 1 112 ? 18.96848 24.80820 -16.81516 1.000 27.41761 111 THR A0A0 CA 1
ATOM 5836 C C . THR B 1 112 ? 19.21457 25.74784 -15.64480 1.000 31.44111 111 THR A0A0 C 1
ATOM 5837 O O . THR B 1 112 ? 20.21127 25.63375 -14.92593 1.000 27.60380 111 THR A0A0 O 1
ATOM 5848 N N . GLN B 1 113 ? 18.27418 26.66661 -15.44413 1.000 26.96610 112 GLN A0A0 N 1
ATOM 5849 C CA . GLN B 1 113 ? 18.27264 27.48859 -14.24729 1.000 27.29041 112 GLN A0A0 CA 1
ATOM 5850 C C . GLN B 1 113 ? 17.55157 26.81907 -13.09197 1.000 27.99881 112 GLN A0A0 C 1
ATOM 5851 O O . GLN B 1 113 ? 17.65084 27.30556 -11.96080 1.000 29.42252 112 GLN A0A0 O 1
ATOM 5865 N N . ARG B 1 114 ? 16.84935 25.71635 -13.34389 1.000 25.82308 113 ARG A0A0 N 1
ATOM 5866 C CA . ARG B 1 114 ? 16.21169 24.96350 -12.28135 1.000 24.15753 113 ARG A0A0 CA 1
ATOM 5867 C C . ARG B 1 114 ? 17.27360 24.22654 -11.47535 1.000 24.61826 113 ARG A0A0 C 1
ATOM 5868 O O . ARG B 1 114 ? 18.39438 23.96754 -11.94577 1.000 27.09348 113 ARG A0A0 O 1
ATOM 5889 N N . ARG B 1 115 ? 16.90823 23.89301 -10.25011 1.000 24.47249 114 ARG A0A0 N 1
ATOM 5890 C CA . ARG B 1 115 ? 17.71507 23.00836 -9.43516 1.000 24.65730 114 ARG A0A0 CA 1
ATOM 5891 C C . ARG B 1 115 ? 17.59266 21.61469 -10.01089 1.000 24.99343 114 ARG A0A0 C 1
ATOM 5892 O O . ARG B 1 115 ? 16.48450 21.13066 -10.23248 1.000 26.44027 114 ARG A0A0 O 1
ATOM 5913 N N . ALA B 1 116 ? 18.72574 21.00137 -10.32595 1.000 22.99938 115 ALA A0A0 N 1
ATOM 5914 C CA . ALA B 1 116 ? 18.73677 19.70364 -11.00285 1.000 21.43113 115 ALA A0A0 CA 1
ATOM 5915 C C . ALA B 1 116 ? 19.91409 18.93283 -10.42481 1.000 25.58898 115 ALA A0A0 C 1
ATOM 5916 O O . ALA B 1 116 ? 21.06899 19.21090 -10.77699 1.000 27.17477 115 ALA A0A0 O 1
ATOM 5923 N N . GLU B 1 117 ? 19.62655 17.96709 -9.54140 1.000 22.63355 116 GLU A0A0 N 1
ATOM 5924 C CA . GLU B 1 117 ? 20.70608 17.26398 -8.86977 1.000 21.24298 116 GLU A0A0 CA 1
ATOM 5925 C C . GLU B 1 117 ? 20.48003 15.76897 -8.88493 1.000 19.46463 116 GLU A0A0 C 1
ATOM 5926 O O . GLU B 1 117 ? 19.35181 15.29587 -8.72130 1.000 21.91964 116 GLU A0A0 O 1
ATOM 5938 N N . ALA B 1 118 ? 21.56458 15.03676 -9.09384 1.000 20.66232 117 ALA A0A0 N 1
ATOM 5939 C CA . ALA B 1 118 ? 21.61185 13.60455 -8.87041 1.000 19.50297 117 ALA A0A0 CA 1
ATOM 5940 C C . ALA B 1 118 ? 22.37620 13.39472 -7.57101 1.000 19.47571 117 ALA A0A0 C 1
ATOM 5941 O O . ALA B 1 118 ? 23.27188 14.16525 -7.22886 1.000 23.07716 117 ALA A0A0 O 1
ATOM 5948 N N . ARG B 1 119 ? 22.00707 12.34460 -6.84591 1.000 19.59245 118 ARG A0A0 N 1
ATOM 5949 C CA . ARG B 1 119 ? 22.63202 12.05614 -5.56776 1.000 19.53540 118 ARG A0A0 CA 1
ATOM 5950 C C . ARG B 1 119 ? 22.83061 10.55107 -5.41605 1.000 19.26267 118 ARG A0A0 C 1
ATOM 5951 O O . ARG B 1 119 ? 21.94567 9.74470 -5.73923 1.000 20.22937 118 ARG A0A0 O 1
ATOM 5972 N N . LEU B 1 120 ? 23.99287 10.19432 -4.87152 1.000 22.34675 119 LEU A0A0 N 1
ATOM 5973 C CA . LEU B 1 120 ? 24.30961 8.80334 -4.53815 1.000 21.24790 119 LEU A0A0 CA 1
ATOM 5974 C C . LEU B 1 120 ? 23.84333 8.66160 -3.08882 1.000 20.64229 119 LEU A0A0 C 1
ATOM 5975 O O . LEU B 1 120 ? 24.58527 8.89992 -2.13046 1.000 26.44728 119 LEU A0A0 O 1
ATOM 5991 N N . GLN B 1 121 ? 22.57112 8.31328 -2.94017 1.000 22.69238 120 GLN A0A0 N 1
ATOM 5992 C CA . GLN B 1 121 ? 21.87496 8.36263 -1.66259 1.000 24.08686 120 GLN A0A0 CA 1
ATOM 5993 C C . GLN B 1 121 ? 20.61966 7.51242 -1.79258 1.000 23.35905 120 GLN A0A0 C 1
ATOM 5994 O O . GLN B 1 121 ? 19.93254 7.57749 -2.80659 1.000 23.29838 120 GLN A0A0 O 1
ATOM 6008 N N . GLY B 1 122 ? 20.33698 6.71024 -0.77476 1.000 21.79265 121 GLY A0A0 N 1
ATOM 6009 C CA . GLY B 1 122 ? 19.09300 5.97397 -0.72893 1.000 24.57778 121 GLY A0A0 CA 1
ATOM 6010 C C . GLY B 1 122 ? 17.89817 6.81096 -0.24622 1.000 22.74964 121 GLY A0A0 C 1
ATOM 6011 O O . GLY B 1 122 ? 18.02935 7.82980 0.42929 1.000 21.62658 121 GLY A0A0 O 1
ATOM 6015 N N . TRP B 1 123 ? 16.69601 6.37344 -0.64272 1.000 19.98853 122 TRP A0A0 N 1
ATOM 6016 C CA . TRP B 1 123 ? 15.48257 7.05152 -0.20065 1.000 18.51008 122 TRP A0A0 CA 1
ATOM 6017 C C . TRP B 1 123 ? 15.37941 7.05177 1.30632 1.000 20.14358 122 TRP A0A0 C 1
ATOM 6018 O O . TRP B 1 123 ? 14.80395 7.98063 1.88986 1.000 20.13145 122 TRP A0A0 O 1
ATOM 6039 N N . GLU B 1 124 ? 15.94118 6.03031 1.95133 1.000 19.77137 123 GLU A0A0 N 1
ATOM 6040 C CA . GLU B 1 124 ? 15.82704 5.91978 3.40474 1.000 24.02324 123 GLU A0A0 CA 1
ATOM 6041 C C . GLU B 1 124 ? 16.54776 7.06048 4.10335 1.000 24.26798 123 GLU A0A0 C 1
ATOM 6042 O O . GLU B 1 124 ? 16.23684 7.36295 5.26982 1.000 26.33591 123 GLU A0A0 O 1
ATOM 6054 N N . GLU B 1 125 ? 17.49052 7.71016 3.42085 1.000 20.63688 124 GLU A0A0 N 1
ATOM 6055 C CA . GLU B 1 125 ? 18.25422 8.80736 3.98209 1.000 23.22416 124 GLU A0A0 CA 1
ATOM 6056 C C . GLU B 1 125 ? 17.81013 10.16912 3.46560 1.000 26.86630 124 GLU A0A0 C 1
ATOM 6057 O O . GLU B 1 125 ? 18.35999 11.18196 3.90591 1.000 28.97069 124 GLU A0A0 O 1
ATOM 6069 N N . PHE B 1 126 ? 16.82046 10.21772 2.57317 1.000 20.65645 125 PHE A0A0 N 1
ATOM 6070 C CA . PHE B 1 126 ? 16.34208 11.46158 1.99654 1.000 23.68783 125 PHE A0A0 CA 1
ATOM 6071 C C . PHE B 1 126 ? 15.17639 11.97394 2.82766 1.000 23.01364 125 PHE A0A0 C 1
ATOM 6072 O O . PHE B 1 126 ? 14.20110 11.24622 3.04986 1.000 24.07233 125 PHE A0A0 O 1
ATOM 6089 N N . GLU B 1 127 ? 15.25860 13.24229 3.24577 1.000 21.84880 126 GLU A0A0 N 1
ATOM 6090 C CA . GLU B 1 127 ? 14.31893 13.80142 4.21146 1.000 23.95527 126 GLU A0A0 CA 1
ATOM 6091 C C . GLU B 1 127 ? 13.71843 15.13976 3.78829 1.000 24.64886 126 GLU A0A0 C 1
ATOM 6092 O O . GLU B 1 127 ? 12.98951 15.75195 4.58612 1.000 24.79395 126 GLU A0A0 O 1
ATOM 6104 N N . GLU B 1 128 ? 13.98364 15.61547 2.58081 1.000 21.38766 127 GLU A0A0 N 1
ATOM 6105 C CA . GLU B 1 128 ? 13.57801 16.94861 2.17271 1.000 21.54400 127 GLU A0A0 CA 1
ATOM 6106 C C . GLU B 1 128 ? 12.15988 16.96200 1.61444 1.000 18.92616 127 GLU A0A0 C 1
ATOM 6107 O O . GLU B 1 128 ? 11.70890 16.00306 0.97615 1.000 19.71793 127 GLU A0A0 O 1
ATOM 6119 N N . ASN B 1 129 ? 11.48929 18.09806 1.80111 1.000 21.90597 128 ASN A0A0 N 1
ATOM 6120 C CA . ASN B 1 129 ? 10.18657 18.31677 1.18986 1.000 22.07531 128 ASN A0A0 CA 1
ATOM 6121 C C . ASN B 1 129 ? 10.30428 18.31567 -0.32830 1.000 20.89557 128 ASN A0A0 C 1
ATOM 6122 O O . ASN B 1 129 ? 11.18487 18.97132 -0.89398 1.000 21.95773 128 ASN A0A0 O 1
ATOM 6133 N N . VAL B 1 130 ? 9.38380 17.61904 -0.98804 1.000 17.59263 129 VAL A0A0 N 1
ATOM 6134 C CA . VAL B 1 130 ? 9.28425 17.60857 -2.43804 1.000 17.25855 129 VAL A0A0 CA 1
ATOM 6135 C C . VAL B 1 130 ? 7.80870 17.65703 -2.78461 1.000 17.96619 129 VAL A0A0 C 1
ATOM 6136 O O . VAL B 1 130 ? 6.95125 17.31471 -1.96376 1.000 18.59742 129 VAL A0A0 O 1
ATOM 6149 N N . ASP B 1 131 ? 7.49890 18.15742 -3.97755 1.000 17.67706 130 ASP A0A0 N 1
ATOM 6150 C CA . ASP B 1 131 ? 6.10467 18.30009 -4.36335 1.000 17.69490 130 ASP A0A0 CA 1
ATOM 6151 C C . ASP B 1 131 ? 5.49798 17.02407 -4.93119 1.000 17.80764 130 ASP A0A0 C 1
ATOM 6152 O O . ASP B 1 131 ? 4.29239 16.79391 -4.75734 1.000 18.26341 130 ASP A0A0 O 1
ATOM 6161 N N . ARG B 1 132 ? 6.29997 16.21492 -5.62159 1.000 16.26650 131 ARG A0A0 N 1
ATOM 6162 C CA . ARG B 1 132 ? 5.84565 15.03592 -6.34443 1.000 16.20176 131 ARG A0A0 CA 1
ATOM 6163 C C . ARG B 1 132 ? 6.98809 14.03470 -6.34551 1.000 16.40091 131 ARG A0A0 C 1
ATOM 6164 O O . ARG B 1 132 ? 8.16271 14.42757 -6.27463 1.000 15.52202 131 ARG A0A0 O 1
ATOM 6185 N N . ILE B 1 133 ? 6.62616 12.73936 -6.39378 1.000 15.23607 132 ILE A0A0 N 1
ATOM 6186 C CA . ILE B 1 133 ? 7.58524 11.64680 -6.46273 1.000 13.75142 132 ILE A0A0 CA 1
ATOM 6187 C C . ILE B 1 133 ? 7.25088 10.75368 -7.64885 1.000 14.61499 132 ILE A0A0 C 1
ATOM 6188 O O . ILE B 1 133 ? 6.08421 10.44286 -7.91227 1.000 15.46397 132 ILE A0A0 O 1
ATOM 6204 N N . VAL B 1 134 ? 8.30194 10.33586 -8.36206 1.000 14.48083 133 VAL A0A0 N 1
ATOM 6205 C CA . VAL B 1 134 ? 8.19608 9.30027 -9.38130 1.000 15.57824 133 VAL A0A0 CA 1
ATOM 6206 C C . VAL B 1 134 ? 9.26603 8.24799 -9.10336 1.000 13.84867 133 VAL A0A0 C 1
ATOM 6207 O O . VAL B 1 134 ? 10.31680 8.53138 -8.51240 1.000 14.73565 133 VAL A0A0 O 1
ATOM 6220 N N . SER B 1 135 ? 8.98745 7.00962 -9.53087 1.000 13.92581 134 SER A0A0 N 1
ATOM 6221 C CA . SER B 1 135 ? 9.96501 5.94043 -9.37150 1.000 15.61671 134 SER A0A0 CA 1
ATOM 6222 C C . SER B 1 135 ? 9.67731 4.86590 -10.41377 1.000 14.66926 134 SER A0A0 C 1
ATOM 6223 O O . SER B 1 135 ? 8.53017 4.40464 -10.54679 1.000 16.78356 134 SER A0A0 O 1
ATOM 6231 N N . PHE B 1 136 ? 10.71428 4.48475 -11.17621 1.000 14.48333 135 PHE A0A0 N 1
ATOM 6232 C CA . PHE B 1 136 ? 10.57207 3.48595 -12.23300 1.000 14.49857 135 PHE A0A0 CA 1
ATOM 6233 C C . PHE B 1 136 ? 11.43430 2.26226 -11.91139 1.000 15.56938 135 PHE A0A0 C 1
ATOM 6234 O O . PHE B 1 136 ? 12.66695 2.27522 -12.09011 1.000 15.53409 135 PHE A0A0 O 1
ATOM 6251 N N . GLU B 1 137 ? 10.76010 1.18762 -11.50092 1.000 15.10838 136 GLU A0A0 N 1
ATOM 6252 C CA . GLU B 1 137 ? 11.35637 -0.13291 -11.28810 1.000 15.25404 136 GLU A0A0 CA 1
ATOM 6253 C C . GLU B 1 137 ? 12.52764 -0.07235 -10.30610 1.000 15.70024 136 GLU A0A0 C 1
ATOM 6254 O O . GLU B 1 137 ? 13.58540 -0.68484 -10.51641 1.000 18.92030 136 GLU A0A0 O 1
ATOM 6266 N N . ALA B 1 138 ? 12.37038 0.73700 -9.26676 1.000 15.54902 137 ALA A0A0 N 1
ATOM 6267 C CA . ALA B 1 138 ? 13.26016 0.65785 -8.12441 1.000 16.47856 137 ALA A0A0 CA 1
ATOM 6268 C C . ALA B 1 138 ? 12.64681 -0.10397 -6.95908 1.000 15.87282 137 ALA A0A0 C 1
ATOM 6269 O O . ALA B 1 138 ? 13.37334 -0.71860 -6.19084 1.000 17.00599 137 ALA A0A0 O 1
ATOM 6276 N N . PHE B 1 139 ? 11.32808 -0.09107 -6.82288 1.000 16.85321 138 PHE A0A0 N 1
ATOM 6277 C CA . PHE B 1 139 ? 10.67051 -0.65354 -5.64274 1.000 17.80672 138 PHE A0A0 CA 1
ATOM 6278 C C . PHE B 1 139 ? 11.02225 -2.12738 -5.44783 1.000 17.62485 138 PHE A0A0 C 1
ATOM 6279 O O . PHE B 1 139 ? 11.16746 -2.60261 -4.31292 1.000 19.61831 138 PHE A0A0 O 1
ATOM 6296 N N . ASP B 1 140 ? 11.17536 -2.87639 -6.53401 1.000 19.21370 139 ASP A0A0 N 1
ATOM 6297 C CA . ASP B 1 140 ? 11.48241 -4.29830 -6.41214 1.000 21.45202 139 ASP A0A0 CA 1
ATOM 6298 C C . ASP B 1 140 ? 12.88867 -4.55902 -5.88227 1.000 21.84925 139 ASP A0A0 C 1
ATOM 6299 O O . ASP B 1 140 ? 13.17773 -5.69053 -5.45852 1.000 26.84250 139 ASP A0A0 O 1
ATOM 6308 N N . ALA B 1 141 ? 13.76251 -3.54562 -5.87531 1.000 19.92231 140 ALA A0A0 N 1
ATOM 6309 C CA . ALA B 1 141 ? 15.07156 -3.67942 -5.26786 1.000 23.96880 140 ALA A0A0 CA 1
ATOM 6310 C C . ALA B 1 141 ? 15.08491 -3.32743 -3.78896 1.000 23.44848 140 ALA A0A0 C 1
ATOM 6311 O O . ALA B 1 141 ? 16.11220 -3.53957 -3.13333 1.000 26.57288 140 ALA A0A0 O 1
ATOM 6318 N N . PHE B 1 142 ? 13.98216 -2.82346 -3.24464 1.000 22.42896 141 PHE A0A0 N 1
ATOM 6319 C CA . PHE B 1 142 ? 13.94158 -2.46819 -1.84192 1.000 25.05699 141 PHE A0A0 CA 1
ATOM 6320 C C . PHE B 1 142 ? 13.82538 -3.72368 -0.98644 1.000 31.12367 141 PHE A0A0 C 1
ATOM 6321 O O . PHE B 1 142 ? 13.26297 -4.73822 -1.40668 1.000 27.42082 141 PHE A0A0 O 1
ATOM 6338 N N . LYS B 1 143 ? 14.32956 -3.63634 0.24359 1.000 32.29481 142 LYS A0A0 N 1
ATOM 6339 C CA . LYS B 1 143 ? 14.13762 -4.73064 1.18957 1.000 38.78132 142 LYS A0A0 CA 1
ATOM 6340 C C . LYS B 1 143 ? 12.65186 -4.90819 1.48362 1.000 31.00572 142 LYS A0A0 C 1
ATOM 6341 O O . LYS B 1 143 ? 11.93087 -3.93683 1.68368 1.000 26.96175 142 LYS A0A0 O 1
ATOM 6360 N N . LYS B 1 144 ? 12.19465 -6.16161 1.53135 1.000 30.72631 143 LYS A0A0 N 1
ATOM 6361 C CA . LYS B 1 144 ? 10.77512 -6.42376 1.79189 1.000 28.95422 143 LYS A0A0 CA 1
ATOM 6362 C C . LYS B 1 144 ? 10.32012 -5.83329 3.13194 1.000 24.35764 143 LYS A0A0 C 1
ATOM 6363 O O . LYS B 1 144 ? 9.20748 -5.29923 3.25160 1.000 27.76338 143 LYS A0A0 O 1
ATOM 6382 N N . GLU B 1 145 ? 11.17200 -5.88664 4.14192 1.000 27.61921 144 GLU A0A0 N 1
ATOM 6383 C CA . GLU B 1 145 ? 10.79885 -5.30070 5.42072 1.000 30.90309 144 GLU A0A0 CA 1
ATOM 6384 C C . GLU B 1 145 ? 10.77448 -3.78074 5.39075 1.000 30.41029 144 GLU A0A0 C 1
ATOM 6385 O O . GLU B 1 145 ? 10.42224 -3.16780 6.40322 1.000 30.90253 144 GLU A0A0 O 1
ATOM 6397 N N . ARG B 1 146 ? 11.12187 -3.15583 4.26949 1.000 26.43715 145 ARG A0A0 N 1
ATOM 6398 C CA . ARG B 1 146 ? 11.13476 -1.70108 4.14794 1.000 23.99870 145 ARG A0A0 CA 1
ATOM 6399 C C . ARG B 1 146 ? 10.02344 -1.19128 3.23679 1.000 23.02999 145 ARG A0A0 C 1
ATOM 6400 O O . ARG B 1 146 ? 9.93732 0.01710 2.98866 1.000 23.02023 145 ARG A0A0 O 1
ATOM 6421 N N . TYR B 1 147 ? 9.18338 -2.07339 2.69931 1.000 23.06183 146 TYR A0A0 N 1
ATOM 6422 C CA . TYR B 1 147 ? 8.13252 -1.63915 1.77993 1.000 23.23474 146 TYR A0A0 CA 1
ATOM 6423 C C . TYR B 1 147 ? 7.22431 -0.60362 2.44221 1.000 20.47891 146 TYR A0A0 C 1
ATOM 6424 O O . TYR B 1 147 ? 6.95837 0.45798 1.88012 1.000 20.00985 146 TYR A0A0 O 1
ATOM 6442 N N . LEU B 1 148 ? 6.71170 -0.91339 3.62953 1.000 22.07391 147 LEU A0A0 N 1
ATOM 6443 C CA . LEU B 1 148 ? 5.82527 0.02213 4.30130 1.000 21.35481 147 LEU A0A0 CA 1
ATOM 6444 C C . LEU B 1 148 ? 6.56901 1.29956 4.65026 1.000 19.35404 147 LEU A0A0 C 1
ATOM 6445 O O . LEU B 1 148 ? 6.04020 2.39749 4.46883 1.000 19.76077 147 LEU A0A0 O 1
ATOM 6461 N N . THR B 1 149 ? 7.78393 1.17098 5.19799 1.000 20.51003 148 THR A0A0 N 1
ATOM 6462 C CA . THR B 1 149 ? 8.60278 2.33839 5.51282 1.000 19.49599 148 THR A0A0 CA 1
ATOM 6463 C C . THR B 1 149 ? 8.74093 3.26514 4.31054 1.000 17.30245 148 THR A0A0 C 1
ATOM 6464 O O . THR B 1 149 ? 8.72922 4.49417 4.46065 1.000 18.42840 148 THR A0A0 O 1
ATOM 6475 N N . PHE B 1 150 ? 8.92599 2.69429 3.11648 1.000 18.44996 149 PHE A0A0 N 1
ATOM 6476 C CA . PHE B 1 150 ? 9.07121 3.51479 1.92495 1.000 16.26996 149 PHE A0A0 CA 1
ATOM 6477 C C . PHE B 1 150 ? 7.82098 4.34993 1.69251 1.000 17.67037 149 PHE A0A0 C 1
ATOM 6478 O O . PHE B 1 150 ? 7.90603 5.54816 1.40662 1.000 17.39991 149 PHE A0A0 O 1
ATOM 6495 N N . PHE B 1 151 ? 6.64537 3.72959 1.79686 1.000 16.64542 150 PHE A0A0 N 1
ATOM 6496 C CA . PHE B 1 151 ? 5.40652 4.49167 1.61220 1.000 17.41343 150 PHE A0A0 CA 1
ATOM 6497 C C . PHE B 1 151 ? 5.19197 5.52612 2.71754 1.000 16.93311 150 PHE A0A0 C 1
ATOM 6498 O O . PHE B 1 151 ? 4.70254 6.62569 2.43640 1.000 17.04844 150 PHE A0A0 O 1
ATOM 6515 N N . GLU B 1 152 ? 5.58814 5.21892 3.95425 1.000 17.03817 151 GLU A0A0 N 1
ATOM 6516 C CA . GLU B 1 152 ? 5.44127 6.17840 5.04878 1.000 16.20359 151 GLU A0A0 CA 1
ATOM 6517 C C . GLU B 1 152 ? 6.33297 7.39697 4.81415 1.000 17.75309 151 GLU A0A0 C 1
ATOM 6518 O O . GLU B 1 152 ? 5.90151 8.54800 4.95907 1.000 17.38421 151 GLU A0A0 O 1
ATOM 6530 N N . ARG B 1 153 ? 7.59484 7.16648 4.43168 1.000 16.56408 152 ARG A0A0 N 1
ATOM 6531 C CA . ARG B 1 153 ? 8.49799 8.27870 4.12531 1.000 17.40531 152 ARG A0A0 CA 1
ATOM 6532 C C . ARG B 1 153 ? 7.97993 9.11294 2.95291 1.000 16.49868 152 ARG A0A0 C 1
ATOM 6533 O O . ARG B 1 153 ? 7.97113 10.35311 3.00140 1.000 17.42152 152 ARG A0A0 O 1
ATOM 6554 N N . SER B 1 154 ? 7.53889 8.44448 1.89497 1.000 15.56429 153 SER A0A0 N 1
ATOM 6555 C CA . SER B 1 154 ? 7.01523 9.13534 0.72596 1.000 16.25451 153 SER A0A0 CA 1
ATOM 6556 C C . SER B 1 154 ? 5.82298 10.00111 1.09249 1.000 16.33707 153 SER A0A0 C 1
ATOM 6557 O O . SER B 1 154 ? 5.73264 11.15798 0.68177 1.000 16.33819 153 SER A0A0 O 1
ATOM 6565 N N . TYR B 1 155 ? 4.91170 9.46105 1.88772 1.000 16.70015 154 TYR A0A0 N 1
ATOM 6566 C CA . TYR B 1 155 ? 3.77846 10.23990 2.36125 1.000 15.82803 154 TYR A0A0 CA 1
ATOM 6567 C C . TYR B 1 155 ? 4.25037 11.44794 3.15817 1.000 16.20696 154 TYR A0A0 C 1
ATOM 6568 O O . TYR B 1 155 ? 3.75986 12.56353 2.97466 1.000 17.45312 154 TYR A0A0 O 1
ATOM 6586 N N . ASP B 1 156 ? 5.20829 11.24402 4.04855 1.000 15.57050 155 ASP A0A0 N 1
ATOM 6587 C CA . ASP B 1 156 ? 5.61699 12.30560 4.95456 1.000 15.74272 155 ASP A0A0 CA 1
ATOM 6588 C C . ASP B 1 156 ? 6.29236 13.48414 4.24819 1.000 16.44072 155 ASP A0A0 C 1
ATOM 6589 O O . ASP B 1 156 ? 6.17700 14.63344 4.70511 1.000 18.75380 155 ASP A0A0 O 1
ATOM 6598 N N . ILE B 1 157 ? 7.04588 13.24367 3.18535 1.000 16.43905 156 ILE A0A0 N 1
ATOM 6599 C CA . ILE B 1 157 ? 7.78099 14.30739 2.51474 1.000 15.47760 156 ILE A0A0 CA 1
ATOM 6600 C C . ILE B 1 157 ? 6.95469 15.01061 1.45854 1.000 15.05989 156 ILE A0A0 C 1
ATOM 6601 O O . ILE B 1 157 ? 7.35652 16.09043 1.02119 1.000 15.63475 156 ILE A0A0 O 1
ATOM 6617 N N . LEU B 1 158 ? 5.81277 14.48037 1.06742 1.000 16.67818 157 LEU A0A0 N 1
ATOM 6618 C CA . LEU B 1 158 ? 4.90738 15.07677 0.09950 1.000 16.70332 157 LEU A0A0 CA 1
ATOM 6619 C C . LEU B 1 158 ? 3.95446 16.06433 0.77490 1.000 16.85634 157 LEU A0A0 C 1
ATOM 6620 O O . LEU B 1 158 ? 3.55024 15.87274 1.92155 1.000 17.60032 157 LEU A0A0 O 1
ATOM 6636 N N . PRO B 1 159 ? 3.53486 17.10277 0.05920 1.000 16.92647 158 PRO A0A0 N 1
ATOM 6637 C CA . PRO B 1 159 ? 2.52250 18.00724 0.61946 1.000 17.11168 158 PRO A0A0 CA 1
ATOM 6638 C C . PRO B 1 159 ? 1.18934 17.29926 0.74520 1.000 17.21554 158 PRO A0A0 C 1
ATOM 6639 O O . PRO B 1 159 ? 1.00246 16.17389 0.28812 1.000 17.13131 158 PRO A0A0 O 1
ATOM 6650 N N . ASP B 1 160 ? 0.23718 18.00084 1.36477 1.000 17.42791 159 ASP A0A0 N 1
ATOM 6651 C CA . ASP B 1 160 ? -1.05194 17.38385 1.62293 1.000 17.58410 159 ASP A0A0 CA 1
ATOM 6652 C C . ASP B 1 160 ? -1.77791 16.98373 0.34582 1.000 17.59584 159 ASP A0A0 C 1
ATOM 6653 O O . ASP B 1 160 ? -2.60175 16.05544 0.37315 1.000 20.71668 159 ASP A0A0 O 1
ATOM 6662 N N . ASP B 1 161 ? -1.52604 17.69447 -0.75651 1.000 19.06503 160 ASP A0A0 N 1
ATOM 6663 C CA . ASP B 1 161 ? -2.11002 17.39107 -2.05193 1.000 20.27028 160 ASP A0A0 CA 1
ATOM 6664 C C . ASP B 1 161 ? -1.08008 16.75218 -2.98349 1.000 21.07617 160 ASP A0A0 C 1
ATOM 6665 O O . ASP B 1 161 ? -1.22724 16.79559 -4.21074 1.000 20.68394 160 ASP A0A0 O 1
ATOM 6674 N N . GLY B 1 162 ? -0.03935 16.17112 -2.42462 1.000 17.37734 161 GLY A0A0 N 1
ATOM 6675 C CA . GLY B 1 162 ? 0.98378 15.51664 -3.23357 1.000 16.98309 161 GLY A0A0 CA 1
ATOM 6676 C C . GLY B 1 162 ? 0.49706 14.24643 -3.90838 1.000 16.92457 161 GLY A0A0 C 1
ATOM 6677 O O . GLY B 1 162 ? -0.48500 13.61857 -3.52734 1.000 18.48665 161 GLY A0A0 O 1
ATOM 6681 N N . ARG B 1 163 ? 1.26787 13.84001 -4.91714 1.000 17.80139 162 ARG A0A0 N 1
ATOM 6682 C CA . ARG B 1 163 ? 1.00899 12.63323 -5.68796 1.000 17.79583 162 ARG A0A0 CA 1
ATOM 6683 C C . ARG B 1 163 ? 2.32680 11.91794 -5.91558 1.000 17.00264 162 ARG A0A0 C 1
ATOM 6684 O O . ARG B 1 163 ? 3.38758 12.55233 -6.03525 1.000 16.89606 162 ARG A0A0 O 1
ATOM 6705 N N . MET B 1 164 ? 2.23092 10.58456 -6.00703 1.000 16.47988 163 MET A0A0 N 1
ATOM 6706 C CA . MET B 1 164 ? 3.39022 9.77552 -6.34941 1.000 16.35793 163 MET A0A0 CA 1
ATOM 6707 C C . MET B 1 164 ? 2.99055 8.81712 -7.44618 1.000 16.33123 163 MET A0A0 C 1
ATOM 6708 O O . MET B 1 164 ? 1.93369 8.19351 -7.37868 1.000 17.99339 163 MET A0A0 O 1
ATOM 6722 N N . LEU B 1 165 ? 3.81531 8.72479 -8.46845 1.000 16.31301 164 LEU A0A0 N 1
ATOM 6723 C CA . LEU B 1 165 ? 3.63462 7.71447 -9.51637 1.000 16.28928 164 LEU A0A0 CA 1
ATOM 6724 C C . LEU B 1 165 ? 4.68126 6.63016 -9.29377 1.000 16.18954 164 LEU A0A0 C 1
ATOM 6725 O O . LEU B 1 165 ? 5.88770 6.83736 -9.51750 1.000 16.20060 164 LEU A0A0 O 1
ATOM 6741 N N . LEU B 1 166 ? 4.20912 5.48076 -8.84056 1.000 16.12511 165 LEU A0A0 N 1
ATOM 6742 C CA . LEU B 1 166 ? 5.05363 4.31506 -8.64100 1.000 16.06148 165 LEU A0A0 CA 1
ATOM 6743 C C . LEU B 1 166 ? 4.90223 3.38634 -9.83903 1.000 16.04761 165 LEU A0A0 C 1
ATOM 6744 O O . LEU B 1 166 ? 3.86322 2.74766 -10.01912 1.000 17.05478 165 LEU A0A0 O 1
ATOM 6760 N N . HIS B 1 167 ? 5.95200 3.29006 -10.63513 1.000 16.07829 166 HIS A0A0 N 1
ATOM 6761 C CA . HIS B 1 167 ? 6.02308 2.32739 -11.72942 1.000 16.08561 166 HIS A0A0 CA 1
ATOM 6762 C C . HIS B 1 167 ? 6.83248 1.14186 -11.20851 1.000 16.05138 166 HIS A0A0 C 1
ATOM 6763 O O . HIS B 1 167 ? 8.00132 1.28769 -10.84105 1.000 16.09992 166 HIS A0A0 O 1
ATOM 6777 N N . SER B 1 168 ? 6.20101 -0.02782 -11.12334 1.000 15.99382 167 SER A0A0 N 1
ATOM 6778 C CA . SER B 1 168 ? 6.86979 -1.16889 -10.50947 1.000 15.98798 167 SER A0A0 CA 1
ATOM 6779 C C . SER B 1 168 ? 6.46239 -2.48357 -11.17369 1.000 15.96217 167 SER A0A0 C 1
ATOM 6780 O O . SER B 1 168 ? 5.30707 -2.67511 -11.57989 1.000 16.78881 167 SER A0A0 O 1
ATOM 6788 N N . LEU B 1 169 ? 7.44698 -3.37267 -11.29268 1.000 16.39234 168 LEU A0A0 N 1
ATOM 6789 C CA . LEU B 1 169 ? 7.18636 -4.78389 -11.49267 1.000 16.09309 168 LEU A0A0 CA 1
ATOM 6790 C C . LEU B 1 169 ? 6.44387 -5.37944 -10.31396 1.000 15.95069 168 LEU A0A0 C 1
ATOM 6791 O O . LEU B 1 169 ? 6.55093 -4.90680 -9.17864 1.000 18.45166 168 LEU A0A0 O 1
ATOM 6807 N N . PHE B 1 170 ? 5.69255 -6.45418 -10.57980 1.000 18.44560 169 PHE A0A0 N 1
ATOM 6808 C CA . PHE B 1 170 ? 5.11655 -7.24699 -9.49151 1.000 16.64290 169 PHE A0A0 CA 1
ATOM 6809 C C . PHE B 1 170 ? 4.83722 -8.64830 -10.01646 1.000 19.43504 169 PHE A0A0 C 1
ATOM 6810 O O . PHE B 1 170 ? 4.74620 -8.86466 -11.22976 1.000 19.25304 169 PHE A0A0 O 1
ATOM 6827 N N . THR B 1 171 ? 4.77644 -9.60547 -9.09344 1.000 20.20980 170 THR A0A0 N 1
ATOM 6828 C CA . THR B 1 171 ? 4.54064 -10.98741 -9.46454 1.000 17.63587 170 THR A0A0 CA 1
ATOM 6829 C C . THR B 1 171 ? 3.11482 -11.34169 -9.09575 1.000 17.53000 170 THR A0A0 C 1
ATOM 6830 O O . THR B 1 171 ? 2.49480 -10.71270 -8.23989 1.000 19.90053 170 THR A0A0 O 1
ATOM 6841 N N . TYR B 1 172 ? 2.60623 -12.36853 -9.74858 1.000 18.20754 171 TYR A0A0 N 1
ATOM 6842 C CA . TYR B 1 172 ? 1.36705 -13.00747 -9.33081 1.000 18.88343 171 TYR A0A0 CA 1
ATOM 6843 C C . TYR B 1 172 ? 1.69015 -14.23977 -8.49517 1.000 18.78864 171 TYR A0A0 C 1
ATOM 6844 O O . TYR B 1 172 ? 2.63830 -14.98198 -8.77486 1.000 22.94597 171 TYR A0A0 O 1
ATOM 6862 N N . ASP B 1 173 ? 0.84810 -14.48818 -7.50332 1.000 19.59557 172 ASP A0A0 N 1
ATOM 6863 C CA . ASP B 1 173 ? 0.95032 -15.69071 -6.68644 1.000 17.31680 172 ASP A0A0 CA 1
ATOM 6864 C C . ASP B 1 173 ? 0.39298 -16.88501 -7.44075 1.000 16.24095 172 ASP A0A0 C 1
ATOM 6865 O O . ASP B 1 173 ? -0.40009 -16.75423 -8.38235 1.000 17.01435 172 ASP A0A0 O 1
ATOM 6874 N N . ARG B 1 174 ? 0.86155 -18.06072 -7.03940 1.000 16.75172 173 ARG A0A0 N 1
ATOM 6875 C CA . ARG B 1 174 ? 0.52305 -19.29221 -7.73962 1.000 16.35387 173 ARG A0A0 CA 1
ATOM 6876 C C . ARG B 1 174 ? -0.95578 -19.66139 -7.59970 1.000 16.37253 173 ARG A0A0 C 1
ATOM 6877 O O . ARG B 1 174 ? -1.52265 -20.23381 -8.54317 1.000 16.30038 173 ARG A0A0 O 1
ATOM 6898 N N . ARG B 1 175 ? -1.62498 -19.27913 -6.49646 1.000 16.48590 174 ARG A0A0 N 1
ATOM 6899 C CA . ARG B 1 175 ? -3.04950 -19.56487 -6.39786 1.000 17.98815 174 ARG A0A0 CA 1
ATOM 6900 C C . ARG B 1 175 ? -3.82639 -18.73127 -7.40892 1.000 16.40041 174 ARG A0A0 C 1
ATOM 6901 O O . ARG B 1 175 ? -4.69532 -19.26002 -8.11263 1.000 16.78398 174 ARG A0A0 O 1
ATOM 6922 N N . TRP B 1 176 ? -3.51352 -17.42919 -7.50907 1.000 16.47479 175 TRP A0A0 N 1
ATOM 6923 C CA . TRP B 1 176 ? -4.16025 -16.60762 -8.52599 1.000 18.43838 175 TRP A0A0 CA 1
ATOM 6924 C C . TRP B 1 176 ? -3.84492 -17.10341 -9.93535 1.000 16.12308 175 TRP A0A0 C 1
ATOM 6925 O O . TRP B 1 176 ? -4.73907 -17.19317 -10.78832 1.000 17.21312 175 TRP A0A0 O 1
ATOM 6946 N N . LEU B 1 177 ? -2.59367 -17.45572 -10.19562 1.000 16.25330 176 LEU A0A0 N 1
ATOM 6947 C CA . LEU B 1 177 ? -2.25723 -17.97942 -11.51208 1.000 15.95628 176 LEU A0A0 CA 1
ATOM 6948 C C . LEU B 1 177 ? -3.05340 -19.22963 -11.83569 1.000 16.75276 176 LEU A0A0 C 1
ATOM 6949 O O . LEU B 1 177 ? -3.58057 -19.36205 -12.94192 1.000 15.94304 176 LEU A0A0 O 1
ATOM 6965 N N . HIS B 1 178 ? -3.20349 -20.13409 -10.86153 1.000 16.09701 177 HIS A0A0 N 1
ATOM 6966 C CA . HIS B 1 178 ? -3.99306 -21.33935 -11.09734 1.000 16.42206 177 HIS A0A0 CA 1
ATOM 6967 C C . HIS B 1 178 ? -5.40313 -20.96896 -11.53798 1.000 17.62634 177 HIS A0A0 C 1
ATOM 6968 O O . HIS B 1 178 ? -5.95368 -21.56451 -12.46802 1.000 18.29515 177 HIS A0A0 O 1
ATOM 6982 N N . GLU B 1 179 ? -5.99318 -19.97078 -10.87512 1.000 17.77317 178 GLU A0A0 N 1
ATOM 6983 C CA . GLU B 1 179 ? -7.34727 -19.53262 -11.17183 1.000 20.50498 178 GLU A0A0 CA 1
ATOM 6984 C C . GLU B 1 179 ? -7.46704 -18.88879 -12.54677 1.000 18.28797 178 GLU A0A0 C 1
ATOM 6985 O O . GLU B 1 179 ? -8.58501 -18.79016 -13.07063 1.000 22.49622 178 GLU A0A0 O 1
ATOM 6997 N N . GLN B 1 180 ? -6.35312 -18.49886 -13.15652 1.000 18.56426 179 GLN A0A0 N 1
ATOM 6998 C CA . GLN B 1 180 ? -6.32377 -18.01163 -14.52786 1.000 20.39362 179 GLN A0A0 CA 1
ATOM 6999 C C . GLN B 1 180 ? -5.90272 -19.07448 -15.52146 1.000 19.94322 179 GLN A0A0 C 1
ATOM 7000 O O . GLN B 1 180 ? -5.68803 -18.75431 -16.69544 1.000 24.12798 179 GLN A0A0 O 1
ATOM 7014 N N . GLY B 1 181 ? -5.73701 -20.31475 -15.08232 1.000 17.84847 180 GLY A0A0 N 1
ATOM 7015 C CA . GLY B 1 181 ? -5.34243 -21.37638 -15.98297 1.000 18.57045 180 GLY A0A0 CA 1
ATOM 7016 C C . GLY B 1 181 ? -3.85495 -21.58379 -16.14913 1.000 17.04948 180 GLY A0A0 C 1
ATOM 7017 O O . GLY B 1 181 ? -3.45425 -22.30526 -17.06651 1.000 18.73019 180 GLY A0A0 O 1
ATOM 7021 N N . ILE B 1 182 ? -3.03164 -21.03079 -15.28026 1.000 16.47507 181 ILE A0A0 N 1
ATOM 7022 C CA . ILE B 1 182 ? -1.58146 -20.98271 -15.44738 1.000 17.90857 181 ILE A0A0 CA 1
ATOM 7023 C C . ILE B 1 182 ? -0.92056 -21.69408 -14.26677 1.000 16.66847 181 ILE A0A0 C 1
ATOM 7024 O O . ILE B 1 182 ? -1.31373 -21.49389 -13.10911 1.000 16.41579 181 ILE A0A0 O 1
ATOM 7040 N N . ALA B 1 183 ? 0.08998 -22.51832 -14.54955 1.000 17.58131 182 ALA A0A0 N 1
ATOM 7041 C CA . ALA B 1 183 ? 0.93297 -23.12652 -13.53273 1.000 16.33808 182 ALA A0A0 CA 1
ATOM 7042 C C . ALA B 1 183 ? 2.40347 -22.86209 -13.88965 1.000 19.46202 182 ALA A0A0 C 1
ATOM 7043 O O . ALA B 1 183 ? 2.76609 -22.72444 -15.06538 1.000 19.73572 182 ALA A0A0 O 1
ATOM 7050 N N . LEU B 1 184 ? 3.25201 -22.75495 -12.86619 1.000 18.20716 183 LEU A0A0 N 1
ATOM 7051 C CA . LEU B 1 184 ? 4.68528 -22.58069 -13.08475 1.000 19.25074 183 LEU A0A0 CA 1
ATOM 7052 C C . LEU B 1 184 ? 5.31564 -23.93100 -13.37437 1.000 22.96232 183 LEU A0A0 C 1
ATOM 7053 O O . LEU B 1 184 ? 5.03894 -24.92963 -12.69873 1.000 22.38057 183 LEU A0A0 O 1
ATOM 7069 N N . THR B 1 185 ? 6.15823 -23.95987 -14.38790 1.000 20.41945 184 THR A0A0 N 1
ATOM 7070 C CA . THR B 1 185 ? 6.87601 -25.16095 -14.75840 1.000 21.52575 184 THR A0A0 CA 1
ATOM 7071 C C . THR B 1 185 ? 8.19833 -25.24533 -13.99745 1.000 17.07424 184 THR A0A0 C 1
ATOM 7072 O O . THR B 1 185 ? 8.65410 -24.29253 -13.34912 1.000 19.08518 184 THR A0A0 O 1
ATOM 7083 N N . MET B 1 186 ? 8.82774 -26.42764 -14.10856 1.000 21.38719 185 MET A0A0 N 1
ATOM 7084 C CA . MET B 1 186 ? 10.17367 -26.59582 -13.57339 1.000 22.47169 185 MET A0A0 CA 1
ATOM 7085 C C . MET B 1 186 ? 11.13308 -25.58007 -14.19956 1.000 24.78629 185 MET A0A0 C 1
ATOM 7086 O O . MET B 1 186 ? 12.00132 -25.03586 -13.51294 1.000 23.48981 185 MET A0A0 O 1
ATOM 7100 N N . SER B 1 187 ? 10.98456 -25.30799 -15.50158 1.000 20.91233 186 SER A0A0 N 1
ATOM 7101 C CA . SER B 1 187 ? 11.78514 -24.27755 -16.15212 1.000 20.97665 186 SER A0A0 CA 1
ATOM 7102 C C . SER B 1 187 ? 11.54698 -22.90816 -15.53723 1.000 20.20383 186 SER A0A0 C 1
ATOM 7103 O O . SER B 1 187 ? 12.49007 -22.14137 -15.33046 1.000 19.31210 186 SER A0A0 O 1
ATOM 7111 N N . ASP B 1 188 ? 10.28286 -22.58818 -15.22480 1.000 18.38946 187 ASP A0A0 N 1
ATOM 7112 C CA . ASP B 1 188 ? 9.98044 -21.31389 -14.59856 1.000 18.14118 187 ASP A0A0 CA 1
ATOM 7113 C C . ASP B 1 188 ? 10.67520 -21.20100 -13.25014 1.000 18.56926 187 ASP A0A0 C 1
ATOM 7114 O O . ASP B 1 188 ? 11.16303 -20.12906 -12.88662 1.000 19.74550 187 ASP A0A0 O 1
ATOM 7123 N N . LEU B 1 189 ? 10.66669 -22.28107 -12.46789 1.000 19.83165 188 LEU A0A0 N 1
ATOM 7124 C CA . LEU B 1 189 ? 11.32158 -22.25647 -11.15465 1.000 20.31504 188 LEU A0A0 CA 1
ATOM 7125 C C . LEU B 1 189 ? 12.83496 -22.09722 -11.28925 1.000 21.04722 188 LEU A0A0 C 1
ATOM 7126 O O . LEU B 1 189 ? 13.46956 -21.37055 -10.50773 1.000 21.61967 188 LEU A0A0 O 1
ATOM 7142 N N . ARG B 1 190 ? 13.42684 -22.75646 -12.28500 1.000 20.06311 189 ARG A0A0 N 1
ATOM 7143 C CA . ARG B 1 190 ? 14.85583 -22.60570 -12.52604 1.000 20.17626 189 ARG A0A0 CA 1
ATOM 7144 C C . ARG B 1 190 ? 15.16744 -21.17740 -12.93597 1.000 19.50240 189 ARG A0A0 C 1
ATOM 7145 O O . ARG B 1 190 ? 16.21287 -20.64217 -12.57321 1.000 20.98119 189 ARG A0A0 O 1
ATOM 7166 N N . PHE B 1 191 ? 14.28901 -20.56383 -13.72989 1.000 19.05774 190 PHE A0A0 N 1
ATOM 7167 C CA . PHE B 1 191 ? 14.51113 -19.18900 -14.15861 1.000 18.21896 190 PHE A0A0 CA 1
ATOM 7168 C C . PHE B 1 191 ? 14.46305 -18.21856 -12.97851 1.000 18.62107 190 PHE A0A0 C 1
ATOM 7169 O O . PHE B 1 191 ? 15.28352 -17.29568 -12.91105 1.000 20.09362 190 PHE A0A0 O 1
ATOM 7186 N N . LEU B 1 192 ? 13.53897 -18.42791 -12.02484 1.000 19.21446 191 LEU A0A0 N 1
ATOM 7187 C CA . LEU B 1 192 ? 13.50840 -17.58834 -10.82035 1.000 19.90998 191 LEU A0A0 CA 1
ATOM 7188 C C . LEU B 1 192 ? 14.80157 -17.72346 -10.02427 1.000 20.52080 191 LEU A0A0 C 1
ATOM 7189 O O . LEU B 1 192 ? 15.32449 -16.73640 -9.49542 1.000 24.49458 191 LEU A0A0 O 1
ATOM 7205 N N . LYS B 1 193 ? 15.33235 -18.94476 -9.91827 1.000 22.79145 192 LYS A0A0 N 1
ATOM 7206 C CA . LYS B 1 193 ? 16.60552 -19.13174 -9.22902 1.000 23.55841 192 LYS A0A0 CA 1
ATOM 7207 C C . LYS B 1 193 ? 17.72205 -18.38561 -9.95243 1.000 24.74110 192 LYS A0A0 C 1
ATOM 7208 O O . LYS B 1 193 ? 18.54115 -17.70813 -9.31858 1.000 27.33414 192 LYS A0A0 O 1
ATOM 7227 N N . PHE B 1 194 ? 17.76016 -18.48093 -11.28570 1.000 22.88929 193 PHE A0A0 N 1
ATOM 7228 C CA . PHE B 1 194 ? 18.71862 -17.72026 -12.07787 1.000 22.71568 193 PHE A0A0 CA 1
ATOM 7229 C C . PHE B 1 194 ? 18.64435 -16.23318 -11.75324 1.000 25.08484 193 PHE A0A0 C 1
ATOM 7230 O O . PHE B 1 194 ? 19.66860 -15.57406 -11.54044 1.000 25.97746 193 PHE A0A0 O 1
ATOM 7247 N N . LEU B 1 195 ? 17.43576 -15.67589 -11.73943 1.000 21.82566 194 LEU A0A0 N 1
ATOM 7248 C CA . LEU B 1 195 ? 17.29280 -14.25161 -11.46066 1.000 24.48362 194 LEU A0A0 CA 1
ATOM 7249 C C . LEU B 1 195 ? 17.78726 -13.90585 -10.06441 1.000 24.76960 194 LEU A0A0 C 1
ATOM 7250 O O . LEU B 1 195 ? 18.50717 -12.91755 -9.87426 1.000 29.89558 194 LEU A0A0 O 1
ATOM 7266 N N . ARG B 1 196 ? 17.39729 -14.69704 -9.07106 1.000 23.42259 195 ARG A0A0 N 1
ATOM 7267 C CA . ARG B 1 196 ? 17.75570 -14.37169 -7.69363 1.000 31.40920 195 ARG A0A0 CA 1
ATOM 7268 C C . ARG B 1 196 ? 19.26321 -14.30955 -7.49817 1.000 43.95105 195 ARG A0A0 C 1
ATOM 7269 O O . ARG B 1 196 ? 19.76316 -13.47784 -6.73037 1.000 37.54027 195 ARG A0A0 O 1
ATOM 7290 N N . GLU B 1 197 ? 20.00048 -15.17273 -8.18130 1.000 32.94925 196 GLU A0A0 N 1
ATOM 7291 C CA . GLU B 1 197 ? 21.43587 -15.28536 -8.00796 1.000 41.48620 196 GLU A0A0 CA 1
ATOM 7292 C C . GLU B 1 197 ? 22.21857 -14.41581 -8.97680 1.000 38.65056 196 GLU A0A0 C 1
ATOM 7293 O O . GLU B 1 197 ? 23.44951 -14.48460 -8.99132 1.000 47.04069 196 GLU A0A0 O 1
ATOM 7305 N N . SER B 1 198 ? 21.53820 -13.59637 -9.76877 1.000 38.47197 197 SER A0A0 N 1
ATOM 7306 C CA . SER B 1 198 ? 22.15776 -12.78373 -10.80019 1.000 34.55440 197 SER A0A0 CA 1
ATOM 7307 C C . SER B 1 198 ? 22.02684 -11.31111 -10.43768 1.000 43.18416 197 SER A0A0 C 1
ATOM 7308 O O . SER B 1 198 ? 21.44573 -10.94808 -9.41834 1.000 39.62678 197 SER A0A0 O 1
ATOM 7316 N N . ILE B 1 199 ? 22.55727 -10.45283 -11.31343 1.000 43.21335 198 ILE A0A0 N 1
ATOM 7317 C CA . ILE B 1 199 ? 22.32732 -9.01182 -11.19103 1.000 54.01963 198 ILE A0A0 CA 1
ATOM 7318 C C . ILE B 1 199 ? 20.96444 -8.60364 -11.71967 1.000 51.51008 198 ILE A0A0 C 1
ATOM 7319 O O . ILE B 1 199 ? 20.57558 -7.43681 -11.58999 1.000 46.23185 198 ILE A0A0 O 1
ATOM 7335 N N . PHE B 1 200 ? 20.23589 -9.52141 -12.32702 1.000 28.39365 199 PHE A0A0 N 1
ATOM 7336 C CA . PHE B 1 200 ? 19.02797 -9.13413 -13.03500 1.000 24.45584 199 PHE A0A0 CA 1
ATOM 7337 C C . PHE B 1 200 ? 17.85268 -9.00556 -12.07315 1.000 25.00863 199 PHE A0A0 C 1
ATOM 7338 O O . PHE B 1 200 ? 17.81479 -9.66500 -11.03037 1.000 27.81384 199 PHE A0A0 O 1
ATOM 7355 N N . PRO B 1 201 ? 16.89345 -8.14652 -12.39601 1.000 28.17428 200 PRO A0A0 N 1
ATOM 7356 C CA . PRO B 1 201 ? 15.70644 -8.02849 -11.54196 1.000 29.60558 200 PRO A0A0 CA 1
ATOM 7357 C C . PRO B 1 201 ? 14.74908 -9.18601 -11.75589 1.000 25.63800 200 PRO A0A0 C 1
ATOM 7358 O O . PRO B 1 201 ? 14.76746 -9.87332 -12.77512 1.000 24.94906 200 PRO A0A0 O 1
ATOM 7369 N N . GLY B 1 202 ? 13.88268 -9.38390 -10.76488 1.000 24.92488 201 GLY A0A0 N 1
ATOM 7370 C CA . GLY B 1 202 ? 12.76192 -10.28869 -10.90460 1.000 26.76546 201 GLY A0A0 CA 1
ATOM 7371 C C . GLY B 1 202 ? 12.82720 -11.52301 -10.04512 1.000 26.12709 201 GLY A0A0 C 1
ATOM 7372 O O . GLY B 1 202 ? 11.88808 -12.32801 -10.08689 1.000 25.75918 201 GLY A0A0 O 1
ATOM 7376 N N . GLY B 1 203 ? 13.87479 -11.68615 -9.23634 1.000 26.25126 202 GLY A0A0 N 1
ATOM 7377 C CA . GLY B 1 203 ? 14.02272 -12.92328 -8.49101 1.000 28.53077 202 GLY A0A0 CA 1
ATOM 7378 C C . GLY B 1 203 ? 13.11303 -13.02655 -7.29071 1.000 34.45204 202 GLY A0A0 C 1
ATOM 7379 O O . GLY B 1 203 ? 12.67785 -14.12834 -6.92870 1.000 33.80618 202 GLY A0A0 O 1
ATOM 7383 N N . GLU B 1 204 ? 12.81272 -11.89802 -6.66339 1.000 29.63250 203 GLU A0A0 N 1
ATOM 7384 C CA . GLU B 1 204 ? 11.99269 -11.85057 -5.44648 1.000 34.99916 203 GLU A0A0 CA 1
ATOM 7385 C C . GLU B 1 204 ? 11.07343 -10.63147 -5.52887 1.000 33.18761 203 GLU A0A0 C 1
ATOM 7386 O O . GLU B 1 204 ? 11.11593 -9.72120 -4.70823 1.000 38.57786 203 GLU A0A0 O 1
ATOM 7398 N N . LEU B 1 205 ? 10.20940 -10.62352 -6.54575 1.000 29.12365 204 LEU A0A0 N 1
ATOM 7399 C CA . LEU B 1 205 ? 9.39638 -9.45379 -6.80842 1.000 23.15451 204 LEU A0A0 CA 1
ATOM 7400 C C . LEU B 1 205 ? 8.34484 -9.27595 -5.71851 1.000 26.00950 204 LEU A0A0 C 1
ATOM 7401 O O . LEU B 1 205 ? 7.85563 -10.25296 -5.13139 1.000 27.25163 204 LEU A0A0 O 1
ATOM 7417 N N . PRO B 1 206 ? 7.93576 -8.03810 -5.46410 1.000 23.34655 205 PRO A0A0 N 1
ATOM 7418 C CA . PRO B 1 206 ? 6.75038 -7.83292 -4.62997 1.000 24.34647 205 PRO A0A0 CA 1
ATOM 7419 C C . PRO B 1 206 ? 5.51429 -8.37495 -5.32347 1.000 22.92289 205 PRO A0A0 C 1
ATOM 7420 O O . PRO B 1 206 ? 5.42699 -8.42183 -6.55156 1.000 22.03214 205 PRO A0A0 O 1
ATOM 7431 N N . SER B 1 207 ? 4.53890 -8.76115 -4.51586 1.000 23.43142 206 SER A0A0 N 1
ATOM 7432 C CA . SER B 1 207 ? 3.20780 -8.99460 -5.03295 1.000 24.69760 206 SER A0A0 CA 1
ATOM 7433 C C . SER B 1 207 ? 2.47668 -7.66444 -5.20530 1.000 25.03379 206 SER A0A0 C 1
ATOM 7434 O O . SER B 1 207 ? 2.90340 -6.61033 -4.72068 1.000 23.93049 206 SER A0A0 O 1
ATOM 7442 N N . GLU B 1 208 ? 1.34934 -7.70851 -5.90496 1.000 23.27188 207 GLU A0A0 N 1
ATOM 7443 C CA . GLU B 1 208 ? 0.55109 -6.48991 -5.98444 1.000 26.21617 207 GLU A0A0 CA 1
ATOM 7444 C C . GLU B 1 208 ? 0.06194 -6.03696 -4.60792 1.000 25.96445 207 GLU A0A0 C 1
ATOM 7445 O O . GLU B 1 208 ? 0.13703 -4.82810 -4.32572 1.000 24.19999 207 GLU A0A0 O 1
ATOM 7457 N N . PRO B 1 209 ? -0.39584 -6.91161 -3.70596 1.000 26.12043 208 PRO A0A0 N 1
ATOM 7458 C CA . PRO B 1 209 ? -0.72467 -6.42851 -2.34615 1.000 25.04320 208 PRO A0A0 CA 1
ATOM 7459 C C . PRO B 1 209 ? 0.45416 -5.81089 -1.60917 1.000 27.99086 208 PRO A0A0 C 1
ATOM 7460 O O . PRO B 1 209 ? 0.25494 -4.88395 -0.80195 1.000 25.45988 208 PRO A0A0 O 1
ATOM 7471 N N . ASP B 1 210 ? 1.68382 -6.27867 -1.87633 1.000 23.12111 209 ASP A0A0 N 1
ATOM 7472 C CA . ASP B 1 210 ? 2.85043 -5.67861 -1.24446 1.000 24.66544 209 ASP A0A0 CA 1
ATOM 7473 C C . ASP B 1 210 ? 2.97044 -4.20611 -1.61677 1.000 25.39039 209 ASP A0A0 C 1
ATOM 7474 O O . ASP B 1 210 ? 3.50385 -3.39213 -0.84008 1.000 26.03222 209 ASP A0A0 O 1
ATOM 7483 N N . ILE B 1 211 ? 2.52716 -3.85847 -2.82246 1.000 20.74947 210 ILE A0A0 N 1
ATOM 7484 C CA . ILE B 1 211 ? 2.47930 -2.46301 -3.22780 1.000 20.06794 210 ILE A0A0 CA 1
ATOM 7485 C C . ILE B 1 211 ? 1.24479 -1.76889 -2.65037 1.000 22.57089 210 ILE A0A0 C 1
ATOM 7486 O O . ILE B 1 211 ? 1.34995 -0.80058 -1.88740 1.000 20.88555 210 ILE A0A0 O 1
ATOM 7502 N N . VAL B 1 212 ? 0.06394 -2.29233 -2.97374 1.000 22.72119 211 VAL A0A0 N 1
ATOM 7503 C CA . VAL B 1 212 ? -1.19852 -1.60009 -2.71025 1.000 24.97645 211 VAL A0A0 CA 1
ATOM 7504 C C . VAL B 1 212 ? -1.51949 -1.56315 -1.22026 1.000 22.15064 211 VAL A0A0 C 1
ATOM 7505 O O . VAL B 1 212 ? -1.96936 -0.52872 -0.69272 1.000 22.13177 211 VAL A0A0 O 1
ATOM 7518 N N . ASP B 1 213 ? -1.38735 -2.70215 -0.52974 1.000 23.46233 212 ASP A0A0 N 1
ATOM 7519 C CA . ASP B 1 213 ? -1.79558 -2.71706 0.87198 1.000 23.76793 212 ASP A0A0 CA 1
ATOM 7520 C C . ASP B 1 213 ? -0.87924 -1.84675 1.72403 1.000 23.12398 212 ASP A0A0 C 1
ATOM 7521 O O . ASP B 1 213 ? -1.34458 -1.14407 2.63097 1.000 25.69648 212 ASP A0A0 O 1
ATOM 7530 N N . ASN B 1 214 ? 0.42284 -1.87152 1.44676 1.000 22.52455 213 ASN A0A0 N 1
ATOM 7531 C CA . ASN B 1 214 ? 1.35254 -1.00987 2.19031 1.000 21.49697 213 ASN A0A0 CA 1
ATOM 7532 C C . ASN B 1 214 ? 1.14947 0.46254 1.85228 1.000 22.49316 213 ASN A0A0 C 1
ATOM 7533 O O . ASN B 1 214 ? 1.22568 1.31874 2.74237 1.000 22.31355 213 ASN A0A0 O 1
ATOM 7544 N N . ALA B 1 215 ? 0.89588 0.78358 0.57882 1.000 19.89805 214 ALA A0A0 N 1
ATOM 7545 C CA . ALA B 1 215 ? 0.61734 2.17034 0.23422 1.000 19.45764 214 ALA A0A0 CA 1
ATOM 7546 C C . ALA B 1 215 ? -0.61172 2.66833 0.96180 1.000 19.16953 214 ALA A0A0 C 1
ATOM 7547 O O . ALA B 1 215 ? -0.60737 3.78635 1.48676 1.000 20.25807 214 ALA A0A0 O 1
ATOM 7554 N N . GLN B 1 216 ? -1.67220 1.85250 0.99805 1.000 20.95086 215 GLN A0A0 N 1
ATOM 7555 C CA . GLN B 1 216 ? -2.90492 2.26880 1.66639 1.000 20.89447 215 GLN A0A0 CA 1
ATOM 7556 C C . GLN B 1 216 ? -2.71413 2.37122 3.17048 1.000 21.20386 215 GLN A0A0 C 1
ATOM 7557 O O . GLN B 1 216 ? -3.23474 3.29614 3.79305 1.000 23.48830 215 GLN A0A0 O 1
ATOM 7571 N N . ALA B 1 217 ? -1.94088 1.46016 3.76587 1.000 23.18678 216 ALA A0A0 N 1
ATOM 7572 C CA . ALA B 1 217 ? -1.67341 1.54706 5.19931 1.000 24.20036 216 ALA A0A0 CA 1
ATOM 7573 C C . ALA B 1 217 ? -0.93457 2.83445 5.54952 1.000 24.39326 216 ALA A0A0 C 1
ATOM 7574 O O . ALA B 1 217 ? -1.13367 3.39892 6.64207 1.000 27.84140 216 ALA A0A0 O 1
ATOM 7581 N N . ALA B 1 218 ? -0.12187 3.34319 4.62933 1.000 22.49744 217 ALA A0A0 N 1
ATOM 7582 C CA . ALA B 1 218 ? 0.59862 4.58435 4.85487 1.000 22.79375 217 ALA A0A0 CA 1
ATOM 7583 C C . ALA B 1 218 ? -0.25131 5.83076 4.62698 1.000 21.60518 217 ALA A0A0 C 1
ATOM 7584 O O . ALA B 1 218 ? 0.20479 6.92927 4.95454 1.000 25.05578 217 ALA A0A0 O 1
ATOM 7591 N N . GLY B 1 219 ? -1.44963 5.69006 4.06451 1.000 19.53482 218 GLY A0A0 N 1
ATOM 7592 C CA . GLY B 1 219 ? -2.35524 6.80390 3.86538 1.000 22.12917 218 GLY A0A0 CA 1
ATOM 7593 C C . GLY B 1 219 ? -2.65972 7.12718 2.42441 1.000 22.16225 218 GLY A0A0 C 1
ATOM 7594 O O . GLY B 1 219 ? -3.45334 8.04517 2.16524 1.000 22.84292 218 GLY A0A0 O 1
ATOM 7598 N N . PHE B 1 220 ? -2.04160 6.45841 1.46264 1.000 19.71139 219 PHE A0A0 N 1
ATOM 7599 C CA . PHE B 1 220 ? -2.28549 6.77704 0.06958 1.000 18.67679 219 PHE A0A0 CA 1
ATOM 7600 C C . PHE B 1 220 ? -3.57851 6.13110 -0.42500 1.000 21.00862 219 PHE A0A0 C 1
ATOM 7601 O O . PHE B 1 220 ? -4.01196 5.07674 0.06267 1.000 23.71776 219 PHE A0A0 O 1
ATOM 7618 N N . THR B 1 221 ? -4.18404 6.77684 -1.41699 1.000 21.54356 220 THR A0A0 N 1
ATOM 7619 C CA . THR B 1 221 ? -5.24333 6.20898 -2.23645 1.000 22.34227 220 THR A0A0 CA 1
ATOM 7620 C C . THR B 1 221 ? -4.65690 5.80860 -3.59099 1.000 22.34150 220 THR A0A0 C 1
ATOM 7621 O O . THR B 1 221 ? -3.78887 6.50565 -4.13500 1.000 20.83344 220 THR A0A0 O 1
ATOM 7632 N N . ILE B 1 222 ? -5.12329 4.68610 -4.13197 1.000 23.19157 221 ILE A0A0 N 1
ATOM 7633 C CA . ILE B 1 222 ? -4.71558 4.24326 -5.45546 1.000 20.36005 221 ILE A0A0 CA 1
ATOM 7634 C C . ILE B 1 222 ? -5.73310 4.80558 -6.43930 1.000 22.15058 221 ILE A0A0 C 1
ATOM 7635 O O . ILE B 1 222 ? -6.82947 4.25566 -6.59593 1.000 27.52828 221 ILE A0A0 O 1
ATOM 7651 N N . GLU B 1 223 ? -5.39155 5.92666 -7.07134 1.000 22.47721 222 GLU A0A0 N 1
ATOM 7652 C CA . GLU B 1 223 ? -6.31285 6.59254 -7.98808 1.000 21.51777 222 GLU A0A0 CA 1
ATOM 7653 C C . GLU B 1 223 ? -6.43979 5.87097 -9.31323 1.000 25.30453 222 GLU A0A0 C 1
ATOM 7654 O O . GLU B 1 223 ? -7.51602 5.92420 -9.92303 1.000 24.63203 222 GLU A0A0 O 1
ATOM 7666 N N . HIS B 1 224 ? -5.36422 5.19946 -9.76254 1.000 22.45822 223 HIS A0A0 N 1
ATOM 7667 C CA . HIS B 1 224 ? -5.36413 4.51721 -11.04167 1.000 22.43772 223 HIS A0A0 CA 1
ATOM 7668 C C . HIS B 1 224 ? -4.23534 3.49705 -11.07619 1.000 19.18715 223 HIS A0A0 C 1
ATOM 7669 O O . HIS B 1 224 ? -3.17702 3.70832 -10.49070 1.000 19.78824 223 HIS A0A0 O 1
ATOM 7683 N N . VAL B 1 225 ? -4.50142 2.37239 -11.73272 1.000 20.61042 224 VAL A0A0 N 1
ATOM 7684 C CA . VAL B 1 225 ? -3.47562 1.38646 -12.04386 1.000 20.54699 224 VAL A0A0 CA 1
ATOM 7685 C C . VAL B 1 225 ? -3.50453 1.15517 -13.54713 1.000 22.53333 224 VAL A0A0 C 1
ATOM 7686 O O . VAL B 1 225 ? -4.56007 0.84035 -14.12289 1.000 23.50511 224 VAL A0A0 O 1
ATOM 7699 N N . GLN B 1 226 ? -2.34198 1.31463 -14.17880 1.000 18.45891 225 GLN A0A0 N 1
ATOM 7700 C CA . GLN B 1 226 ? -2.18163 1.05098 -15.60306 1.000 20.04685 225 GLN A0A0 CA 1
ATOM 7701 C C . GLN B 1 226 ? -1.18089 -0.08471 -15.80711 1.000 18.94885 225 GLN A0A0 C 1
ATOM 7702 O O . GLN B 1 226 ? 0.01440 0.05763 -15.51195 1.000 17.96827 225 GLN A0A0 O 1
ATOM 7716 N N . LEU B 1 227 ? -1.68590 -1.20588 -16.31003 1.000 20.06538 226 LEU A0A0 N 1
ATOM 7717 C CA . LEU B 1 227 ? -0.85665 -2.37460 -16.56571 1.000 19.39710 226 LEU A0A0 CA 1
ATOM 7718 C C . LEU B 1 227 ? -0.15100 -2.24128 -17.91315 1.000 18.57519 226 LEU A0A0 C 1
ATOM 7719 O O . LEU B 1 227 ? -0.73404 -1.73642 -18.88565 1.000 21.75470 226 LEU A0A0 O 1
ATOM 7735 N N . LEU B 1 228 ? 1.11326 -2.69278 -17.96635 1.000 20.26582 227 LEU A0A0 N 1
ATOM 7736 C CA . LEU B 1 228 ? 1.97564 -2.50526 -19.13233 1.000 18.35668 227 LEU A0A0 CA 1
ATOM 7737 C C . LEU B 1 228 ? 2.60651 -3.82916 -19.58758 1.000 19.20969 227 LEU A0A0 C 1
ATOM 7738 O O . LEU B 1 228 ? 3.59319 -3.83056 -20.31844 1.000 18.36303 227 LEU A0A0 O 1
ATOM 7754 N N . GLN B 1 229 ? 2.01129 -4.95863 -19.21163 1.000 18.15291 228 GLN A0A0 N 1
ATOM 7755 C CA . GLN B 1 229 ? 2.60211 -6.28456 -19.41290 1.000 17.89478 228 GLN A0A0 CA 1
ATOM 7756 C C . GLN B 1 229 ? 3.15467 -6.50892 -20.82007 1.000 19.05889 228 GLN A0A0 C 1
ATOM 7757 O O . GLN B 1 229 ? 4.29518 -6.96109 -20.99322 1.000 20.30339 228 GLN A0A0 O 1
ATOM 7771 N N . GLN B 1 230 ? 2.33824 -6.28341 -21.84004 1.000 18.97486 229 GLN A0A0 N 1
ATOM 7772 C CA . GLN B 1 230 ? 2.79897 -6.60237 -23.18422 1.000 19.32567 229 GLN A0A0 CA 1
ATOM 7773 C C . GLN B 1 230 ? 3.72902 -5.53618 -23.73985 1.000 18.02043 229 GLN A0A0 C 1
ATOM 7774 O O . GLN B 1 230 ? 4.52421 -5.81827 -24.65216 1.000 20.04956 229 GLN A0A0 O 1
ATOM 7788 N N . HIS B 1 231 ? 3.71339 -4.32313 -23.18004 1.000 17.20293 230 HIS A0A0 N 1
ATOM 7789 C CA . HIS B 1 231 ? 4.75127 -3.35170 -23.51001 1.000 16.90024 230 HIS A0A0 CA 1
ATOM 7790 C C . HIS B 1 231 ? 6.11500 -3.81084 -23.00393 1.000 16.49713 230 HIS A0A0 C 1
ATOM 7791 O O . HIS B 1 231 ? 7.13031 -3.60151 -23.67714 1.000 17.40096 230 HIS A0A0 O 1
ATOM 7805 N N . TYR B 1 232 ? 6.17007 -4.47129 -21.84343 1.000 15.89041 231 TYR A0A0 N 1
ATOM 7806 C CA . TYR B 1 232 ? 7.45934 -4.96624 -21.37383 1.000 14.62737 231 TYR A0A0 CA 1
ATOM 7807 C C . TYR B 1 232 ? 7.93608 -6.11650 -22.25023 1.000 13.70786 231 TYR A0A0 C 1
ATOM 7808 O O . TYR B 1 232 ? 9.11576 -6.18467 -22.59825 1.000 14.78717 231 TYR A0A0 O 1
ATOM 7826 N N . ALA B 1 233 ? 7.03772 -7.01180 -22.65570 1.000 14.60257 232 ALA A0A0 N 1
ATOM 7827 C CA . ALA B 1 233 ? 7.42586 -8.07367 -23.58800 1.000 17.37556 232 ALA A0A0 CA 1
ATOM 7828 C C . ALA B 1 233 ? 8.08760 -7.48174 -24.81633 1.000 15.94861 232 ALA A0A0 C 1
ATOM 7829 O O . ALA B 1 233 ? 9.15320 -7.94986 -25.24009 1.000 15.86450 232 ALA A0A0 O 1
ATOM 7836 N N . ARG B 1 234 ? 7.48439 -6.42835 -25.37384 1.000 15.06050 233 ARG A0A0 N 1
ATOM 7837 C CA . ARG B 1 234 ? 8.03974 -5.81089 -26.57877 1.000 16.72655 233 ARG A0A0 CA 1
ATOM 7838 C C . ARG B 1 234 ? 9.37777 -5.13439 -26.29065 1.000 14.72860 233 ARG A0A0 C 1
ATOM 7839 O O . ARG B 1 234 ? 10.30025 -5.21424 -27.11137 1.000 16.00309 233 ARG A0A0 O 1
ATOM 7860 N N . THR B 1 235 ? 9.48225 -4.42008 -25.16301 1.000 14.77142 234 THR A0A0 N 1
ATOM 7861 C CA . THR B 1 235 ? 10.72531 -3.77308 -24.75331 1.000 16.52324 234 THR A0A0 CA 1
ATOM 7862 C C . THR B 1 235 ? 11.86465 -4.77220 -24.62255 1.000 14.52833 234 THR A0A0 C 1
ATOM 7863 O O . THR B 1 235 ? 12.95851 -4.56041 -25.16780 1.000 14.55144 234 THR A0A0 O 1
ATOM 7874 N N . LEU B 1 236 ? 11.61184 -5.88631 -23.94300 1.000 15.67638 235 LEU A0A0 N 1
ATOM 7875 C CA . LEU B 1 236 ? 12.62560 -6.91069 -23.76754 1.000 15.62514 235 LEU A0A0 CA 1
ATOM 7876 C C . LEU B 1 236 ? 13.03369 -7.53101 -25.09722 1.000 14.31155 235 LEU A0A0 C 1
ATOM 7877 O O . LEU B 1 236 ? 14.22825 -7.75015 -25.33471 1.000 14.46169 235 LEU A0A0 O 1
ATOM 7893 N N . ASP B 1 237 ? 12.05842 -7.75254 -26.00086 1.000 14.52038 236 ASP A0A0 N 1
ATOM 7894 C CA . ASP B 1 237 ? 12.39134 -8.25081 -27.34093 1.000 14.43008 236 ASP A0A0 CA 1
ATOM 7895 C C . ASP B 1 237 ? 13.31509 -7.26650 -28.05479 1.000 16.92894 236 ASP A0A0 C 1
ATOM 7896 O O . ASP B 1 237 ? 14.24529 -7.67340 -28.76131 1.000 17.40949 236 ASP A0A0 O 1
ATOM 7905 N N . ALA B 1 238 ? 13.05379 -5.96469 -27.90906 1.000 14.76078 237 ALA A0A0 N 1
ATOM 7906 C CA . ALA B 1 238 ? 13.85767 -4.94853 -28.57979 1.000 15.96492 237 ALA A0A0 CA 1
ATOM 7907 C C . ALA B 1 238 ? 15.28220 -4.93383 -28.04540 1.000 15.93839 237 ALA A0A0 C 1
ATOM 7908 O O . ALA B 1 238 ? 16.24645 -4.93355 -28.82686 1.000 16.56013 237 ALA A0A0 O 1
ATOM 7915 N N . TRP B 1 239 ? 15.44761 -4.96180 -26.73167 1.000 15.40562 238 TRP A0A0 N 1
ATOM 7916 C CA . TRP B 1 239 ? 16.77973 -5.03119 -26.13923 1.000 15.62745 238 TRP A0A0 CA 1
ATOM 7917 C C . TRP B 1 239 ? 17.51476 -6.29618 -26.57976 1.000 15.68276 238 TRP A0A0 C 1
ATOM 7918 O O . TRP B 1 239 ? 18.71523 -6.26027 -26.87404 1.000 15.55148 238 TRP A0A0 O 1
ATOM 7939 N N . ALA B 1 240 ? 16.81445 -7.43332 -26.60600 1.000 14.08840 239 ALA A0A0 N 1
ATOM 7940 C CA . ALA B 1 240 ? 17.43033 -8.68528 -27.01256 1.000 14.22467 239 ALA A0A0 CA 1
ATOM 7941 C C . ALA B 1 240 ? 17.92284 -8.59394 -28.44711 1.000 15.22031 239 ALA A0A0 C 1
ATOM 7942 O O . ALA B 1 240 ? 19.05150 -8.99050 -28.74347 1.000 16.56849 239 ALA A0A0 O 1
ATOM 7949 N N . ALA B 1 241 ? 17.08676 -8.07900 -29.35579 1.000 15.20483 240 ALA A0A0 N 1
ATOM 7950 C CA . ALA B 1 241 ? 17.50855 -7.95227 -30.74525 1.000 15.94521 240 ALA A0A0 CA 1
ATOM 7951 C C . ALA B 1 241 ? 18.67328 -6.98464 -30.88402 1.000 16.77346 240 ALA A0A0 C 1
ATOM 7952 O O . ALA B 1 241 ? 19.59054 -7.23268 -31.66828 1.000 16.90464 240 ALA A0A0 O 1
ATOM 7959 N N . ASN B 1 242 ? 18.66259 -5.88651 -30.13110 1.000 16.13801 241 ASN A0A0 N 1
ATOM 7960 C CA . ASN B 1 242 ? 19.76786 -4.94340 -30.18928 1.000 16.89809 241 ASN A0A0 CA 1
ATOM 7961 C C . ASN B 1 242 ? 21.05944 -5.59088 -29.71424 1.000 16.55272 241 ASN A0A0 C 1
ATOM 7962 O O . ASN B 1 242 ? 22.10536 -5.41930 -30.33352 1.000 17.64178 241 ASN A0A0 O 1
ATOM 7973 N N . LEU B 1 243 ? 20.99436 -6.37951 -28.64216 1.000 15.85913 242 LEU A0A0 N 1
ATOM 7974 C CA . LEU B 1 243 ? 22.18666 -6.99630 -28.09286 1.000 16.10809 242 LEU A0A0 CA 1
ATOM 7975 C C . LEU B 1 243 ? 22.68486 -8.08026 -29.04998 1.000 16.31581 242 LEU A0A0 C 1
ATOM 7976 O O . LEU B 1 243 ? 23.88965 -8.18259 -29.31374 1.000 16.88094 242 LEU A0A0 O 1
ATOM 7992 N N . GLN B 1 244 ? 21.76794 -8.87852 -29.61642 1.000 16.14912 243 GLN A0A0 N 1
ATOM 7993 C CA . GLN B 1 244 ? 22.15831 -9.84866 -30.64994 1.000 16.61756 243 GLN A0A0 CA 1
ATOM 7994 C C . GLN B 1 244 ? 22.84039 -9.20312 -31.82853 1.000 17.96654 243 GLN A0A0 C 1
ATOM 7995 O O . GLN B 1 244 ? 23.83240 -9.72493 -32.33767 1.000 20.74072 243 GLN A0A0 O 1
ATOM 8009 N N . ALA B 1 245 ? 22.33192 -8.04752 -32.27371 1.000 17.98910 244 ALA A0A0 N 1
ATOM 8010 C CA . ALA B 1 245 ? 22.96601 -7.30831 -33.36839 1.000 18.82286 244 ALA A0A0 CA 1
ATOM 8011 C C . ALA B 1 245 ? 24.36410 -6.81037 -33.01877 1.000 20.27486 244 ALA A0A0 C 1
ATOM 8012 O O . ALA B 1 245 ? 25.16584 -6.57310 -33.92846 1.000 25.27772 244 ALA A0A0 O 1
ATOM 8019 N N . ALA B 1 246 ? 24.67377 -6.63697 -31.73935 1.000 18.74187 245 ALA A0A0 N 1
ATOM 8020 C CA . ALA B 1 246 ? 25.94637 -6.14435 -31.24878 1.000 19.49861 245 ALA A0A0 CA 1
ATOM 8021 C C . ALA B 1 246 ? 26.75308 -7.21175 -30.52483 1.000 19.02118 245 ALA A0A0 C 1
ATOM 8022 O O . ALA B 1 246 ? 27.62774 -6.88683 -29.72453 1.000 19.88350 245 ALA A0A0 O 1
ATOM 8029 N N . ARG B 1 247 ? 26.49940 -8.47711 -30.84194 1.000 18.76186 246 ARG A0A0 N 1
ATOM 8030 C CA . ARG B 1 247 ? 27.11532 -9.57308 -30.10675 1.000 18.61440 246 ARG A0A0 CA 1
ATOM 8031 C C . ARG B 1 247 ? 28.64193 -9.48712 -30.08163 1.000 20.21781 246 ARG A0A0 C 1
ATOM 8032 O O . ARG B 1 247 ? 29.26540 -9.65848 -29.02274 1.000 20.10501 246 ARG A0A0 O 1
ATOM 8053 N N . GLU B 1 248 ? 29.27698 -9.19017 -31.22506 1.000 21.53314 247 GLU A0A0 N 1
ATOM 8054 C CA . GLU B 1 248 ? 30.73205 -9.20504 -31.23058 1.000 23.30239 247 GLU A0A0 CA 1
ATOM 8055 C C . GLU B 1 248 ? 31.29014 -8.10955 -30.32376 1.000 21.75766 247 GLU A0A0 C 1
ATOM 8056 O O . GLU B 1 248 ? 32.23019 -8.33900 -29.54411 1.000 23.54173 247 GLU A0A0 O 1
ATOM 8068 N N . ARG B 1 249 ? 30.72461 -6.90886 -30.40414 1.000 22.45070 248 ARG A0A0 N 1
ATOM 8069 C CA . ARG B 1 249 ? 31.19220 -5.83803 -29.53684 1.000 24.52331 248 ARG A0A0 CA 1
ATOM 8070 C C . ARG B 1 249 ? 30.88400 -6.15235 -28.07855 1.000 22.68169 248 ARG A0A0 C 1
ATOM 8071 O O . ARG B 1 249 ? 31.69437 -5.85192 -27.19132 1.000 25.30788 248 ARG A0A0 O 1
ATOM 8092 N N . ALA B 1 250 ? 29.71888 -6.75486 -27.81399 1.000 22.18621 249 ALA A0A0 N 1
ATOM 8093 C CA . ALA B 1 250 ? 29.33846 -7.08542 -26.44651 1.000 21.11439 249 ALA A0A0 CA 1
ATOM 8094 C C . ALA B 1 250 ? 30.31063 -8.05983 -25.81128 1.000 20.80164 249 ALA A0A0 C 1
ATOM 8095 O O . ALA B 1 250 ? 30.66335 -7.91339 -24.63694 1.000 23.78086 249 ALA A0A0 O 1
ATOM 8102 N N . ILE B 1 251 ? 30.74786 -9.06799 -26.56641 1.000 21.02771 250 ILE A0A0 N 1
ATOM 8103 C CA . ILE B 1 251 ? 31.72440 -10.01573 -26.04563 1.000 23.08367 250 ILE A0A0 CA 1
ATOM 8104 C C . ILE B 1 251 ? 33.07324 -9.32912 -25.82467 1.000 24.34482 250 ILE A0A0 C 1
ATOM 8105 O O . ILE B 1 251 ? 33.78446 -9.61865 -24.85418 1.000 25.10257 250 ILE A0A0 O 1
ATOM 8121 N N . ALA B 1 252 ? 33.44715 -8.40684 -26.71226 1.000 24.64206 251 ALA A0A0 N 1
ATOM 8122 C CA . ALA B 1 252 ? 34.70889 -7.69294 -26.54007 1.000 30.18436 251 ALA A0A0 CA 1
ATOM 8123 C C . ALA B 1 252 ? 34.68550 -6.78561 -25.31411 1.000 29.12257 251 ALA A0A0 C 1
ATOM 8124 O O . ALA B 1 252 ? 35.68303 -6.70781 -24.58491 1.000 30.09501 251 ALA A0A0 O 1
ATOM 8131 N N . VAL B 1 253 ? 33.56043 -6.09605 -25.07194 1.000 24.15200 252 VAL A0A0 N 1
ATOM 8132 C CA . VAL B 1 253 ? 33.44930 -5.20224 -23.92703 1.000 29.08495 252 VAL A0A0 CA 1
ATOM 8133 C C . VAL B 1 253 ? 33.39991 -5.99747 -22.63432 1.000 26.65349 252 VAL A0A0 C 1
ATOM 8134 O O . VAL B 1 253 ? 33.99040 -5.59795 -21.62437 1.000 29.86085 252 VAL A0A0 O 1
ATOM 8147 N N . GLN B 1 254 ? 32.70547 -7.14243 -22.642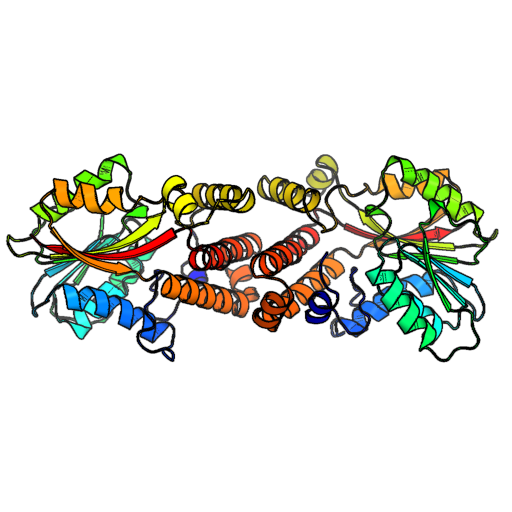68 1.000 22.62445 253 GLN A0A0 N 1
ATOM 8148 C CA . GLN B 1 254 ? 32.57875 -7.98266 -21.46027 1.000 21.49937 253 GLN A0A0 CA 1
ATOM 8149 C C . GLN B 1 254 ? 33.09872 -9.34307 -21.77662 1.000 23.36991 253 GLN A0A0 C 1
ATOM 8150 O O . GLN B 1 254 ? 34.32547 -9.57013 -21.80123 1.000 24.58788 253 GLN A0A0 O 1
ATOM 8164 N N . SER B 1 255 ? 32.22524 -10.34506 -22.01928 1.000 19.61963 254 SER A0A0 N 1
ATOM 8165 C CA . SER B 1 255 ? 32.62734 -11.70459 -22.35742 1.000 20.83194 254 SER A0A0 CA 1
ATOM 8166 C C . SER B 1 255 ? 31.44169 -12.42792 -22.97889 1.000 20.67983 254 SER A0A0 C 1
ATOM 8167 O O . SER B 1 255 ? 30.28952 -11.99738 -22.86913 1.000 18.96007 254 SER A0A0 O 1
ATOM 8175 N N . GLU B 1 256 ? 31.73658 -13.58220 -23.57612 1.000 20.70827 255 GLU A0A0 N 1
ATOM 8176 C CA . GLU B 1 256 ? 30.66914 -14.43701 -24.09969 1.000 18.38003 255 GLU A0A0 CA 1
ATOM 8177 C C . GLU B 1 256 ? 29.73871 -14.89483 -22.98257 1.000 17.99619 255 GLU A0A0 C 1
ATOM 8178 O O . GLU B 1 256 ? 28.51953 -14.95290 -23.17307 1.000 17.37719 255 GLU A0A0 O 1
ATOM 8190 N N . GLU B 1 257 ? 30.29478 -15.22025 -21.81030 1.000 20.22676 256 GLU A0A0 N 1
ATOM 8191 C CA . GLU B 1 257 ? 29.43597 -15.66882 -20.71849 1.000 20.09279 256 GLU A0A0 CA 1
ATOM 8192 C C . GLU B 1 257 ? 28.46389 -14.57269 -20.28910 1.000 21.26621 256 GLU A0A0 C 1
ATOM 8193 O O . GLU B 1 257 ? 27.27828 -14.84091 -20.08155 1.000 18.72361 256 GLU A0A0 O 1
ATOM 8205 N N . VAL B 1 258 ? 28.94063 -13.33247 -20.16374 1.000 21.15857 257 VAL A0A0 N 1
ATOM 8206 C CA . VAL B 1 258 ? 28.05737 -12.21762 -19.82516 1.000 18.47740 257 VAL A0A0 CA 1
ATOM 8207 C C . VAL B 1 258 ? 27.01945 -11.99143 -20.91839 1.000 18.86480 257 VAL A0A0 C 1
ATOM 8208 O O . VAL B 1 258 ? 25.84903 -11.74769 -20.63498 1.000 17.34823 257 VAL A0A0 O 1
ATOM 8221 N N . TYR B 1 259 ? 27.43276 -12.01350 -22.18530 1.000 18.38708 258 TYR A0A0 N 1
ATOM 8222 C CA . TYR B 1 259 ? 26.48921 -11.82026 -23.27959 1.000 16.41357 258 TYR A0A0 CA 1
ATOM 8223 C C . TYR B 1 259 ? 25.37416 -12.85470 -23.20729 1.000 16.18831 258 TYR A0A0 C 1
ATOM 8224 O O . TYR B 1 259 ? 24.18903 -12.51281 -23.31744 1.000 15.83331 258 TYR A0A0 O 1
ATOM 8242 N N . ASN B 1 260 ? 25.75245 -14.13676 -23.06050 1.000 16.23792 259 ASN A0A0 N 1
ATOM 8243 C CA . ASN B 1 260 ? 24.74982 -15.20444 -23.00977 1.000 16.13665 259 ASN A0A0 CA 1
ATOM 8244 C C . ASN B 1 260 ? 23.85165 -15.07588 -21.78374 1.000 15.90657 259 ASN A0A0 C 1
ATOM 8245 O O . ASN B 1 260 ? 22.65785 -15.36553 -21.86815 1.000 16.22858 259 ASN A0A0 O 1
ATOM 8256 N N . ASN B 1 261 ? 24.39730 -14.62609 -20.64362 1.000 16.42728 260 ASN A0A0 N 1
ATOM 8257 C CA . ASN B 1 261 ? 23.55180 -14.46222 -19.47065 1.000 16.23519 260 ASN A0A0 CA 1
ATOM 8258 C C . ASN B 1 261 ? 22.53964 -13.33447 -19.66345 1.000 17.17549 260 ASN A0A0 C 1
ATOM 8259 O O . ASN B 1 261 ? 21.36245 -13.47373 -19.29500 1.000 15.52414 260 ASN A0A0 O 1
ATOM 8270 N N . PHE B 1 262 ? 22.97558 -12.20762 -20.24091 1.000 16.39104 261 PHE A0A0 N 1
ATOM 8271 C CA . PHE B 1 262 ? 22.03214 -11.15742 -20.57036 1.000 15.28876 261 PHE A0A0 CA 1
ATOM 8272 C C . PHE B 1 262 ? 20.97638 -11.66390 -21.53054 1.000 14.90095 261 PHE A0A0 C 1
ATOM 8273 O O . PHE B 1 262 ? 19.78899 -11.36091 -21.36482 1.000 14.89578 261 PHE A0A0 O 1
ATOM 8290 N N . MET B 1 263 ? 21.38025 -12.42439 -22.55960 1.000 14.90732 262 MET A0A0 N 1
ATOM 8291 C CA . MET B 1 263 ? 20.37987 -12.90678 -23.51700 1.000 14.61817 262 MET A0A0 CA 1
ATOM 8292 C C . MET B 1 263 ? 19.37771 -13.83705 -22.83007 1.000 16.30505 262 MET A0A0 C 1
ATOM 8293 O O . MET B 1 263 ? 18.18256 -13.80966 -23.15780 1.000 14.78052 262 MET A0A0 O 1
ATOM 8307 N N . HIS B 1 264 ? 19.85226 -14.69121 -21.91563 1.000 14.90459 263 HIS A0A0 N 1
ATOM 8308 C CA . HIS B 1 264 ? 18.93249 -15.56438 -21.17319 1.000 14.94177 263 HIS A0A0 CA 1
ATOM 8309 C C . HIS B 1 264 ? 17.91698 -14.75394 -20.35734 1.000 15.00063 263 HIS A0A0 C 1
ATOM 8310 O O . HIS B 1 264 ? 16.71531 -15.05455 -20.36476 1.000 15.53524 263 HIS A0A0 O 1
ATOM 8324 N N . TYR B 1 265 ? 18.39235 -13.72013 -19.64799 1.000 14.86182 264 TYR A0A0 N 1
ATOM 8325 C CA . TYR B 1 265 ? 17.49428 -12.81557 -18.92650 1.000 14.74013 264 TYR A0A0 CA 1
ATOM 8326 C C . TYR B 1 265 ? 16.48244 -12.15381 -19.86132 1.000 14.77872 264 TYR A0A0 C 1
ATOM 8327 O O . TYR B 1 265 ? 15.27279 -12.16995 -19.59885 1.000 14.49961 264 TYR A0A0 O 1
ATOM 8345 N N . LEU B 1 266 ? 16.95438 -11.52564 -20.93535 1.000 14.25070 265 LEU A0A0 N 1
ATOM 8346 C CA . LEU B 1 266 ? 16.06563 -10.71854 -21.76864 1.000 14.03711 265 LEU A0A0 CA 1
ATOM 8347 C C . LEU B 1 266 ? 14.99674 -11.57609 -22.43052 1.000 15.91059 265 LEU A0A0 C 1
ATOM 8348 O O . LEU B 1 266 ? 13.80568 -11.25938 -22.35196 1.000 15.62091 265 LEU A0A0 O 1
ATOM 8364 N N . THR B 1 267 ? 15.39942 -12.69839 -23.03905 1.000 14.58938 266 THR A0A0 N 1
ATOM 8365 C CA . THR B 1 267 ? 14.44182 -13.54390 -23.74078 1.000 14.05245 266 THR A0A0 CA 1
ATOM 8366 C C . THR B 1 267 ? 13.57583 -14.32032 -22.75515 1.000 15.04806 266 THR A0A0 C 1
ATOM 8367 O O . THR B 1 267 ? 12.40329 -14.53617 -23.02702 1.000 15.55040 266 THR A0A0 O 1
ATOM 8378 N N . GLY B 1 268 ? 14.13391 -14.75938 -21.61427 1.000 14.38301 267 GLY A0A0 N 1
ATOM 8379 C CA . GLY B 1 268 ? 13.34020 -15.48302 -20.62271 1.000 14.61061 267 GLY A0A0 CA 1
ATOM 8380 C C . GLY B 1 268 ? 12.31705 -14.59145 -19.96282 1.000 15.69658 267 GLY A0A0 C 1
ATOM 8381 O O . GLY B 1 268 ? 11.18690 -15.01881 -19.73782 1.000 17.13161 267 GLY A0A0 O 1
ATOM 8385 N N . CYS B 1 269 ? 12.68377 -13.33949 -19.66792 1.000 15.33930 268 CYS A0A0 N 1
ATOM 8386 C CA A CYS B 1 269 ? 11.69214 -12.42281 -19.11234 0.603 16.04309 268 CYS A0A0 CA 1
ATOM 8387 C CA B CYS B 1 269 ? 11.70969 -12.40025 -19.12037 0.397 16.02654 268 CYS A0A0 CA 1
ATOM 8388 C C . CYS B 1 269 ? 10.62167 -12.08389 -20.14358 1.000 15.90263 268 CYS A0A0 C 1
ATOM 8389 O O . CYS B 1 269 ? 9.44754 -11.99343 -19.79997 1.000 16.27099 268 CYS A0A0 O 1
ATOM 8404 N N . ALA B 1 270 ? 10.99769 -11.84809 -21.40860 1.000 15.24153 269 ALA A0A0 N 1
ATOM 8405 C CA . ALA B 1 270 ? 9.97495 -11.54241 -22.40454 1.000 14.19313 269 ALA A0A0 CA 1
ATOM 8406 C C . ALA B 1 270 ? 8.97059 -12.66641 -22.52944 1.000 17.70261 269 ALA A0A0 C 1
ATOM 8407 O O . ALA B 1 270 ? 7.75273 -12.42753 -22.61254 1.000 17.38145 269 ALA A0A0 O 1
ATOM 8414 N N . GLU B 1 271 ? 9.47077 -13.90212 -22.55055 1.000 16.32124 270 GLU A0A0 N 1
ATOM 8415 C CA . GLU B 1 271 ? 8.58649 -15.05956 -22.66769 1.000 16.48923 270 GLU A0A0 CA 1
ATOM 8416 C C . GLU B 1 271 ? 7.60876 -15.12589 -21.50062 1.000 17.20066 270 GLU A0A0 C 1
ATOM 8417 O O . GLU B 1 271 ? 6.43053 -15.42992 -21.69680 1.000 19.47299 270 GLU A0A0 O 1
ATOM 8429 N N . ARG B 1 272 ? 8.06473 -14.75904 -20.29506 1.000 16.25026 271 ARG A0A0 N 1
ATOM 8430 C CA . ARG B 1 272 ? 7.22913 -14.87145 -19.11897 1.000 17.01992 271 ARG A0A0 CA 1
ATOM 8431 C C . ARG B 1 272 ? 6.25456 -13.71877 -18.97747 1.000 17.58544 271 ARG A0A0 C 1
ATOM 8432 O O . ARG B 1 272 ? 5.19292 -13.91009 -18.38769 1.000 18.37466 271 ARG A0A0 O 1
ATOM 8453 N N . PHE B 1 273 ? 6.56654 -12.53443 -19.51014 1.000 16.18168 272 PHE A0A0 N 1
ATOM 8454 C CA . PHE B 1 273 ? 5.54309 -11.49636 -19.62678 1.000 14.96921 272 PHE A0A0 CA 1
ATOM 8455 C C . PHE B 1 273 ? 4.44687 -11.93053 -20.60522 1.000 17.54213 272 PHE A0A0 C 1
ATOM 8456 O O . PHE B 1 273 ? 3.25000 -11.76744 -20.33314 1.000 18.73780 272 PHE A0A0 O 1
ATOM 8473 N N . ARG B 1 274 ? 4.80915 -12.53074 -21.74080 1.000 16.65488 273 ARG A0A0 N 1
ATOM 8474 C CA . ARG B 1 274 ? 3.76825 -12.98936 -22.66486 1.000 16.79169 273 ARG A0A0 CA 1
ATOM 8475 C C . ARG B 1 274 ? 2.90341 -14.07566 -22.04606 1.000 20.11476 273 ARG A0A0 C 1
ATOM 8476 O O . ARG B 1 274 ? 1.70892 -14.16377 -22.35734 1.000 23.73390 273 ARG A0A0 O 1
ATOM 8497 N N . ARG B 1 275 ? 3.50150 -14.97034 -21.23627 1.000 16.75050 274 ARG A0A0 N 1
ATOM 8498 C CA . ARG B 1 275 ? 2.73714 -16.01516 -20.59700 1.000 18.99830 274 ARG A0A0 CA 1
ATOM 8499 C C . ARG B 1 275 ? 1.92579 -15.52580 -19.41739 1.000 19.08620 274 ARG A0A0 C 1
ATOM 8500 O O . ARG B 1 275 ? 1.04917 -16.25962 -18.96095 1.000 20.48740 274 ARG A0A0 O 1
ATOM 8521 N N . GLY B 1 276 ? 2.21988 -14.35081 -18.90086 1.000 17.81394 275 GLY A0A0 N 1
ATOM 8522 C CA . GLY B 1 276 ? 1.40907 -13.76429 -17.86381 1.000 19.39462 275 GLY A0A0 CA 1
ATOM 8523 C C . GLY B 1 276 ? 1.82851 -14.09155 -16.45927 1.000 16.82168 275 GLY A0A0 C 1
ATOM 8524 O O . GLY B 1 276 ? 0.97916 -13.98097 -15.56098 1.000 18.18037 275 GLY A0A0 O 1
ATOM 8528 N N . LEU B 1 277 ? 3.09230 -14.42820 -16.21239 1.000 16.55695 276 LEU A0A0 N 1
ATOM 8529 C CA . LEU B 1 277 ? 3.51444 -14.84517 -14.87486 1.000 16.79194 276 LEU A0A0 CA 1
ATOM 8530 C C . LEU B 1 277 ? 3.76894 -13.67253 -13.95733 1.000 17.73565 276 LEU A0A0 C 1
ATOM 8531 O O . LEU B 1 277 ? 3.64337 -13.81700 -12.72609 1.000 21.75069 276 LEU A0A0 O 1
ATOM 8547 N N . ILE B 1 278 ? 4.06539 -12.52090 -14.54354 1.000 20.01212 277 ILE A0A0 N 1
ATOM 8548 C CA . ILE B 1 278 ? 4.36151 -11.31153 -13.79477 1.000 19.82724 277 ILE A0A0 CA 1
ATOM 8549 C C . ILE B 1 278 ? 3.80636 -10.13624 -14.58580 1.000 22.35030 277 ILE A0A0 C 1
ATOM 8550 O O . ILE B 1 278 ? 3.32273 -10.28259 -15.70941 1.000 19.59353 277 ILE A0A0 O 1
ATOM 8566 N N . ASN B 1 279 ? 3.86250 -8.95531 -13.98805 1.000 18.79326 278 ASN A0A0 N 1
ATOM 8567 C CA . ASN B 1 279 ? 3.33777 -7.77187 -14.65821 1.000 17.52106 278 ASN A0A0 CA 1
ATOM 8568 C C . AS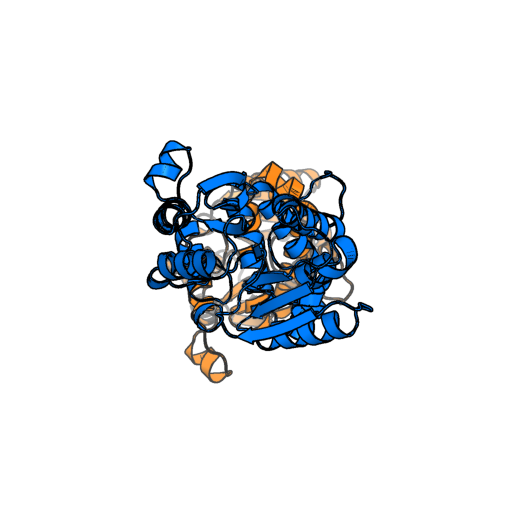N B 1 279 ? 4.18290 -6.57112 -14.26952 1.000 16.13208 278 ASN A0A0 C 1
ATOM 8569 O O . ASN B 1 279 ? 5.13323 -6.67377 -13.49311 1.000 17.05425 278 ASN A0A0 O 1
ATOM 8580 N N . VAL B 1 280 ? 3.84409 -5.43343 -14.85367 1.000 16.43800 279 VAL A0A0 N 1
ATOM 8581 C CA . VAL B 1 280 ? 4.46713 -4.15613 -14.53091 1.000 15.68911 279 VAL A0A0 CA 1
ATOM 8582 C C . VAL B 1 280 ? 3.35861 -3.13344 -14.66135 1.000 15.87309 279 VAL A0A0 C 1
ATOM 8583 O O . VAL B 1 280 ? 2.50321 -3.23819 -15.55249 1.000 17.10753 279 VAL A0A0 O 1
ATOM 8596 N N . ALA B 1 281 ? 3.33022 -2.17699 -13.73909 1.000 15.22806 280 ALA A0A0 N 1
ATOM 8597 C CA . ALA B 1 281 ? 2.22755 -1.23175 -13.72402 1.000 16.21565 280 ALA A0A0 CA 1
ATOM 8598 C C . ALA B 1 281 ? 2.66828 0.11177 -13.18399 1.000 15.59893 280 ALA A0A0 C 1
ATOM 8599 O O . ALA B 1 281 ? 3.60534 0.21865 -12.37767 1.000 16.51325 280 ALA A0A0 O 1
ATOM 8606 N N . GLN B 1 282 ? 1.93671 1.13010 -13.61159 1.000 17.43744 281 GLN A0A0 N 1
ATOM 8607 C CA . GLN B 1 282 ? 2.02633 2.45306 -13.01717 1.000 15.71705 281 GLN A0A0 CA 1
ATOM 8608 C C . GLN B 1 282 ? 0.86092 2.66407 -12.06804 1.000 16.53991 281 GLN A0A0 C 1
ATOM 8609 O O . GLN B 1 282 ? -0.31048 2.59599 -12.48386 1.000 16.83337 281 GLN A0A0 O 1
ATOM 8623 N N . PHE B 1 283 ? 1.19427 2.92768 -10.79857 1.000 15.79671 282 PHE A0A0 N 1
ATOM 8624 C CA . PHE B 1 283 ? 0.21511 3.15811 -9.72523 1.000 16.26466 282 PHE A0A0 CA 1
ATOM 8625 C C . PHE B 1 283 ? 0.22035 4.65460 -9.42474 1.000 16.21815 282 PHE A0A0 C 1
ATOM 8626 O O . PHE B 1 283 ? 1.23436 5.19128 -8.95178 1.000 16.33055 282 PHE A0A0 O 1
ATOM 8643 N N . THR B 1 284 ? -0.90013 5.33535 -9.71809 1.000 17.88779 283 THR A0A0 N 1
ATOM 8644 C CA . THR B 1 284 ? -1.04817 6.75128 -9.37413 1.000 17.53011 283 THR A0A0 CA 1
ATOM 8645 C C . THR B 1 284 ? -1.54617 6.81314 -7.93979 1.000 18.21376 283 THR A0A0 C 1
ATOM 8646 O O . THR B 1 284 ? -2.66286 6.33642 -7.66372 1.000 19.68759 283 THR A0A0 O 1
ATOM 8657 N N . MET B 1 285 ? -0.69566 7.33916 -7.03605 1.000 17.50452 284 MET A0A0 N 1
ATOM 8658 C CA . MET B 1 285 ? -0.99139 7.36555 -5.62509 1.000 17.06772 284 MET A0A0 CA 1
ATOM 8659 C C . MET B 1 285 ? -1.22326 8.78887 -5.12978 1.000 19.25057 284 MET A0A0 C 1
ATOM 8660 O O . MET B 1 285 ? -0.40763 9.67454 -5.37771 1.000 20.35177 284 MET A0A0 O 1
ATOM 8674 N N . THR B 1 286 ? -2.35417 9.00404 -4.44983 1.000 18.50718 285 THR A0A0 N 1
ATOM 8675 C CA . THR B 1 286 ? -2.77308 10.33034 -4.02513 1.000 21.19604 285 THR A0A0 CA 1
ATOM 8676 C C . THR B 1 286 ? -3.03455 10.30998 -2.53148 1.000 20.12887 285 THR A0A0 C 1
ATOM 8677 O O . THR B 1 286 ? -3.01063 9.25842 -1.89027 1.000 19.84475 285 THR A0A0 O 1
ATOM 8688 N N . LYS B 1 287 ? -3.29058 11.49211 -1.99641 1.000 23.17009 286 LYS A0A0 N 1
ATOM 8689 C CA . LYS B 1 287 ? -3.46128 11.64569 -0.57445 1.000 23.16076 286 LYS A0A0 CA 1
ATOM 8690 C C . LYS B 1 287 ? -4.83986 12.16050 -0.16930 1.000 40.26236 286 LYS A0A0 C 1
ATOM 8691 O O . LYS B 1 287 ? -5.14363 12.17554 1.02081 1.000 37.62870 286 LYS A0A0 O 1
#

InterPro domains:
  IPR003333 Cyclopropane mycolic acid synthase [PIRSF003085] (12-286)
  IPR029063 S-adenosyl-L-methionine-dependent methyltransferase superfamily [G3DSA:3.40.50.150] (2-286)
  IPR029063 S-adenosyl-L-methionine-dependent methyltransferase superfamily [SSF53335] (12-286)
  IPR047672 Cyclopropane mycolic acid synthase, actinobacteria [NF040660] (4-286)
  IPR050723 Cyclopropane Fatty Acid Synthase/Methyltransferase [PTHR43667] (7-286)

Nearest PDB structures (foldseek):
  8rbl-assembly2_B  TM=1.001E+00  e=1.124E-55  Mycobacterium tuberculosis
  8t1a-assembly1_A  TM=9.788E-01  e=6.898E-43  Mycobacterium tuberculosis H37Rv
  1l1e-assembly1_A  TM=9.639E-01  e=4.705E-39  Mycobacterium tuberculosis
  1tpy-assembly1_A  TM=9.831E-01  e=5.665E-38  Mycobacterium tuberculosis
  2fk8-assembly1_A  TM=9.564E-01  e=1.551E-37  Mycobacterium tuberculosis H37Rv

GO terms:
  GO:0016859 cis-trans isomerase activity (F, IDA)
  GO:0071768 mycolic acid biosynthetic process (P, IDA)
  GO:0005515 protein binding (F, IPI)
  GO:0008168 methyltransferase activity (F, IMP)
  GO:0008610 lipid biosynthetic process (P, IMP)

Sequence (542 aa):
DISDDFFALFLDPTWVYTCAYFERDDMTLEEAQLAKVDLALDKLNLEPGMTLLDVGCGWGGALVRAVEKYDVNVIGLTLSRNHYERSKDRLAAIGTQRRAEARLQGWEEFEENVDRIVSFEAFDAFKKERYLTFFERSYDILPDDGRMLLHSLFTYDRRWLHEQGIALTMSDLRFLKFLRESIFPGGELPSEPDIVDNAQAAGFTIEHVQLLQQHYARTLDAWAANLQAARERAIAVQSEEVYNNFMHYLTGCCAERFRRGLINVAQFTMTKDISDDFFALFLDPTWVYTCAYFERDDMTLEEAQLAKVDLALDKLNLEPGMTLLDVGCGWGGALVRAVEKYDVNVIGLTLSRNHYERSKDRLAAIGTQRRAEARLQGWEEFEENVDRIVSFEAFDAFKKERYLTFFERSYDILPDDGRMLLHSLFTYDRRWLHEQGIALTMSDLRFLKFLRESIFPGGELPSEPDIVDNAQAAGFTIEHVQLLQQHYARTLDAWAANLQAARERAIAVQSEEVYNNFMHYLTGCCAERFRRGLINVAQFTMTK

Foldseek 3Di:
DADVLLLVLQADPLSDDAFFACVDVPDDRVRRNLVVLCVQVVLFVAAAAFEEEEAAQFLASSLLSCCPPHNYAYEYEHQDPNSQVNNQVSQVPDDHPHHRHYDNDHLVPDQAAGAEYEYGAPQFVDDLVCLLVSLLSVVRRHDQWYKYKYKHKAFDDQVVQVVVVHHQDPVNVVVLVLCVPDPHDDNRGHHPCSNVVSNVVSPKDFPDKFWCLLSLLVSLVSSLVSCVVCVVVSCVSPHNVVSVSSNCRSNVSSVCSVRPRMTIIITMITD/DQDVLLLVLQADPLSDDAFFQCVDVPDDRVRRNLVVLCVQVVLFVAAAAFEEEEAAQFLASSLLSCCPVHNYAYEYEHLDPNSQVNNQVSQVVVVDPHHRHYDNDHLLPDQAAGAEYEYAAPLQVDDLVCLLVSLLSVVVRHPQWGKYKYKHKAFDDQVVQVVVVDHADPVNVVVLVLCVPDPHDDNRGHHPCSNQVSNVVSPKDFPDKFWCLLSLLVVLVSSLVSLVVVVVVSCVSPHNVVSVSSNCVSNVSSVVSVVPRITIIITIITD

Organism: Mycobacterium tuberculosis (strain ATCC 25618 / H37Rv) (NCBI:txid83332)